Protein 7KYX (pdb70)

Organism: Homo sapiens (NCBI:txid9606)

Nearest PDB structures (foldseek):
  7kyx-assembly1_A  TM=1.003E+00  e=1.805E-87  Homo sapiens
  7sty-assembly1_A  TM=9.737E-01  e=2.359E-68  Homo sapiens
  2b4e-assembly1_A  TM=9.845E-01  e=8.785E-65  Mus musculus
  4ozu-assembly1_A  TM=9.206E-01  e=5.620E-40  Toxoplasma gondii
  3mxx-assembly1_A  TM=7.840E-01  e=2.734E-15  Homo sapiens

Secondary structure (DSSP, 8-state):
---TTTT-EEEEPPGGGSEES--B---S--S-SEEE-SSEEEEEE----EEEEEETT--EEPPTT---B---SS-EEEEEE-TT-TTEEEEEETTS-EEEEE--SSPPSS-B---SEEE---SS-EEEEEE-SSBTTEEEEEETTS-EEEEETTTTEEEEEE-SSSSS-EEEEEE-TTSS-EEEEETTS-EEEEETTTTEEEEE-SS-STT-EEEEEEE-TTS-EEEEEE-TT--EEEEEE-TTSTTS-SEEEE----SSPPEEEEETTTTEEEEE-TT-S-EEEEEE-SSTTSEEEEEEE--SS--SEEEE--GGGS-GGGTEEEEEEEE-SSEEEEEEEE-----SS--TTTS--EE-SS-SB-HHHHHTT------EE-GGG-----S-SS---

B-factor: mean 22.88, std 10.03, range [10.47, 73.62]

InterPro domains:
  IPR001680 WD40 repeat [PF00400] (78-109)
  IPR001680 WD40 repeat [PF00400] (122-160)
  IPR001680 WD40 repeat [PF00400] (174-203)
  IPR001680 WD40 repeat [PS50082] (77-119)
  IPR001680 WD40 repeat [PS50082] (127-169)
  IPR001680 WD40 repeat [PS50082] (171-212)
  IPR001680 WD40 repeat [SM00320] (67-110)
  IPR001680 WD40 repeat [SM00320] (120-160)
  IPR001680 WD40 repeat [SM00320] (163-203)
  IPR015048 Domain of unknown function DUF1899 [PF08953] (4-69)
  IPR015048 Domain of unknown function DUF1899 [SM01166] (4-68)
  IPR015505 Coronin [PTHR10856] (1-466)
  IPR015943 WD40/YVTN repeat-like-containing domain superfamily [G3DSA:2.130.10.10] (1-351)
  IPR019775 WD40 repeat, conserved site [PS00678] (147-161)
  IPR036322 WD40-repeat-containing domain superfamily [SSF50978] (54-299)

Radius of gyration: 19.92 Å; Cα contacts (8 Å, |Δi|>4): 1086; chains: 1; bounding box: 51×50×53 Å

Structure (mmCIF, N/CA/C/O backbone):
data_7KYX
#
_entry.id   7KYX
#
_cell.length_a   50.548
_cell.length_b   80.764
_cell.length_c   96.379
_cell.angle_alpha   90.000
_cell.angle_beta   90.000
_cell.angle_gamma   90.000
#
_symmetry.space_group_name_H-M   'P 21 21 21'
#
loop_
_entity.id
_entity.type
_entity.pdbx_description
1 polymer Coronin-6
2 non-polymer 'UNKNOWN ATOM OR ION'
3 water water
#
loop_
_atom_site.group_PDB
_atom_site.id
_atom_site.type_symbol
_atom_site.label_atom_id
_atom_site.label_alt_id
_atom_site.label_comp_id
_atom_site.label_asym_id
_atom_site.label_entity_id
_atom_site.label_seq_id
_atom_site.pdbx_PDB_ins_code
_atom_site.Cartn_x
_atom_site.Cartn_y
_atom_site.Cartn_z
_atom_site.occupancy
_atom_site.B_iso_or_equiv
_atom_site.auth_seq_id
_atom_site.auth_comp_id
_atom_site.auth_asym_id
_atom_site.auth_atom_id
_atom_site.pdbx_PDB_model_num
ATOM 1 N N . ARG A 1 7 ? 57.977 75.263 44.163 1.00 48.15 7 ARG A N 1
ATOM 2 C CA . ARG A 1 7 ? 57.804 74.089 43.255 1.00 45.71 7 ARG A CA 1
ATOM 3 C C . ARG A 1 7 ? 58.518 74.367 41.926 1.00 45.79 7 ARG A C 1
ATOM 4 O O . ARG A 1 7 ? 58.140 75.350 41.256 1.00 47.25 7 ARG A O 1
ATOM 12 N N . GLN A 1 8 ? 59.496 73.533 41.560 1.00 43.26 8 GLN A N 1
ATOM 13 C CA . GLN A 1 8 ? 60.233 73.640 40.273 1.00 43.74 8 GLN A CA 1
ATOM 14 C C . GLN A 1 8 ? 59.320 73.135 39.147 1.00 41.71 8 GLN A C 1
ATOM 15 O O . GLN A 1 8 ? 58.906 71.957 39.201 1.00 44.65 8 GLN A O 1
ATOM 17 N N . SER A 1 9 ? 58.995 74.003 38.187 1.00 36.63 9 SER A N 1
ATOM 18 C CA . SER A 1 9 ? 58.194 73.672 36.981 1.00 29.98 9 SER A CA 1
ATOM 19 C C . SER A 1 9 ? 58.898 74.237 35.755 1.00 29.09 9 SER A C 1
ATOM 20 O O . SER A 1 9 ? 59.266 75.429 35.790 1.00 29.97 9 SER A O 1
ATOM 23 N N . LYS A 1 10 ? 59.010 73.466 34.677 1.00 25.50 10 LYS A N 1
ATOM 24 C CA . LYS A 1 10 ? 59.570 74.044 33.437 1.00 26.27 10 LYS A CA 1
ATOM 25 C C . LYS A 1 10 ? 58.539 74.979 32.794 1.00 21.79 10 LYS A C 1
ATOM 26 O O . LYS A 1 10 ? 58.901 75.643 31.830 1.00 20.79 10 LYS A O 1
ATOM 32 N N . PHE A 1 11 ? 57.306 75.037 33.316 1.00 19.95 11 PHE A N 1
ATOM 33 C CA . PHE A 1 11 ? 56.220 75.876 32.744 1.00 18.55 11 PHE A CA 1
ATOM 34 C C . PHE A 1 11 ? 55.927 77.091 33.627 1.00 17.50 11 PHE A C 1
ATOM 35 O O . PHE A 1 11 ? 54.947 77.804 33.371 1.00 17.27 11 PHE A O 1
ATOM 43 N N . ARG A 1 12 ? 56.820 77.387 34.575 1.00 17.79 12 ARG A N 1
ATOM 44 C CA . ARG A 1 12 ? 56.661 78.492 35.544 1.00 19.87 12 ARG A CA 1
ATOM 45 C C . ARG A 1 12 ? 56.391 79.800 34.794 1.00 19.79 12 ARG A C 1
ATOM 46 O O . ARG A 1 12 ? 55.562 80.588 35.254 1.00 20.48 12 ARG A O 1
ATOM 50 N N . HIS A 1 13 ? 57.046 80.012 33.649 1.00 18.08 13 HIS A N 1
ATOM 51 C CA . HIS A 1 13 ? 57.087 81.329 32.973 1.00 18.30 13 HIS A CA 1
ATOM 52 C C . HIS A 1 13 ? 56.259 81.322 31.685 1.00 16.96 13 HIS A C 1
ATOM 53 O O . HIS A 1 13 ? 56.414 82.277 30.904 1.00 17.12 13 HIS A O 1
ATOM 60 N N . VAL A 1 14 ? 55.377 80.334 31.502 1.00 16.04 14 VAL A N 1
ATOM 61 C CA . VAL A 1 14 ? 54.488 80.271 30.313 1.00 15.77 14 VAL A CA 1
ATOM 62 C C . VAL A 1 14 ? 53.594 81.509 30.371 1.00 15.68 14 VAL A C 1
ATOM 63 O O . VAL A 1 14 ? 53.016 81.781 31.455 1.00 17.75 14 VAL A O 1
ATOM 67 N N . PHE A 1 15 ? 53.510 82.243 29.272 1.00 14.55 15 PHE A N 1
ATOM 68 C CA . PHE A 1 15 ? 52.730 83.495 29.183 1.00 14.02 15 PHE A CA 1
ATOM 69 C C . PHE A 1 15 ? 51.996 83.550 27.849 1.00 13.36 15 PHE A C 1
ATOM 70 O O . PHE A 1 15 ? 52.493 83.048 26.832 1.00 12.87 15 PHE A O 1
ATOM 78 N N . GLY A 1 16 ? 50.836 84.210 27.887 1.00 13.09 16 GLY A N 1
ATOM 79 C CA . GLY A 1 16 ? 50.016 84.492 26.707 1.00 14.29 16 GLY A CA 1
ATOM 80 C C . GLY A 1 16 ? 50.277 85.874 26.175 1.00 14.54 16 GLY A C 1
ATOM 81 O O . GLY A 1 16 ? 50.560 86.816 26.978 1.00 17.41 16 GLY A O 1
ATOM 82 N N . GLN A 1 17 ? 50.108 86.026 24.870 1.00 15.05 17 GLN A N 1
ATOM 83 C CA . GLN A 1 17 ? 50.218 87.324 24.171 1.00 16.44 17 GLN A CA 1
ATOM 84 C C . GLN A 1 17 ? 49.232 87.337 23.010 1.00 16.69 17 GLN A C 1
ATOM 85 O O . GLN A 1 17 ? 49.274 86.420 22.157 1.00 15.51 17 GLN A O 1
ATOM 91 N N . ALA A 1 18 ? 48.391 88.369 22.952 1.00 18.09 18 ALA A N 1
ATOM 92 C CA . ALA A 1 18 ? 47.476 88.568 21.810 1.00 19.51 18 ALA A CA 1
ATOM 93 C C . ALA A 1 18 ? 48.305 88.789 20.543 1.00 21.71 18 ALA A C 1
ATOM 94 O O . ALA A 1 18 ? 49.378 89.417 20.629 1.00 21.21 18 ALA A O 1
ATOM 96 N N . ALA A 1 19 ? 47.873 88.260 19.401 1.00 20.87 19 ALA A N 1
ATOM 97 C CA . ALA A 1 19 ? 48.544 88.527 18.112 1.00 23.72 19 ALA A CA 1
ATOM 98 C C . ALA A 1 19 ? 48.359 90.013 17.777 1.00 24.13 19 ALA A C 1
ATOM 99 O O . ALA A 1 19 ? 47.465 90.642 18.349 1.00 25.87 19 ALA A O 1
ATOM 101 N N . LYS A 1 20 ? 49.180 90.525 16.863 1.00 30.02 20 LYS A N 1
ATOM 102 C CA . LYS A 1 20 ? 49.066 91.891 16.292 1.00 30.92 20 LYS A CA 1
ATOM 103 C C . LYS A 1 20 ? 47.677 92.056 15.666 1.00 32.45 20 LYS A C 1
ATOM 104 O O . LYS A 1 20 ? 47.139 91.064 15.138 1.00 31.41 20 LYS A O 1
ATOM 107 N N . ALA A 1 21 ? 47.133 93.274 15.693 1.00 33.07 21 ALA A N 1
ATOM 108 C CA . ALA A 1 21 ? 45.786 93.607 15.177 1.00 33.77 21 ALA A CA 1
ATOM 109 C C . ALA A 1 21 ? 45.632 93.079 13.747 1.00 32.53 21 ALA A C 1
ATOM 110 O O . ALA A 1 21 ? 44.541 92.578 13.432 1.00 36.06 21 ALA A O 1
ATOM 112 N N . ASP A 1 22 ? 46.698 93.087 12.944 1.00 30.86 22 ASP A N 1
ATOM 113 C CA . ASP A 1 22 ? 46.623 92.702 11.506 1.00 32.54 22 ASP A CA 1
ATOM 114 C C . ASP A 1 22 ? 46.757 91.181 11.343 1.00 30.94 22 ASP A C 1
ATOM 115 O O . ASP A 1 22 ? 46.722 90.719 10.204 1.00 28.81 22 ASP A O 1
ATOM 120 N N . GLN A 1 23 ? 46.851 90.417 12.440 1.00 28.08 23 GLN A N 1
ATOM 121 C CA . GLN A 1 23 ? 46.886 88.930 12.408 1.00 28.24 23 GLN A CA 1
ATOM 122 C C . GLN A 1 23 ? 45.515 88.374 12.801 1.00 25.22 23 GLN A C 1
ATOM 123 O O . GLN A 1 23 ? 45.390 87.142 12.896 1.00 26.02 23 GLN A O 1
ATOM 129 N N . ALA A 1 24 ? 44.534 89.251 13.017 1.00 21.13 24 ALA A N 1
ATOM 130 C CA . ALA A 1 24 ? 43.156 88.897 13.412 1.00 21.26 24 ALA A CA 1
ATOM 131 C C . ALA A 1 24 ? 42.327 88.656 12.145 1.00 19.88 24 ALA A C 1
ATOM 132 O O . ALA A 1 24 ? 42.789 89.029 11.035 1.00 20.62 24 ALA A O 1
ATOM 134 N N . TYR A 1 25 ? 41.180 88.008 12.316 1.00 17.31 25 TYR A N 1
ATOM 135 C CA . TYR A 1 25 ? 40.152 87.776 11.266 1.00 17.67 25 TYR A CA 1
ATOM 136 C C . TYR A 1 25 ? 38.919 88.599 11.649 1.00 18.75 25 TYR A C 1
ATOM 137 O O . TYR A 1 25 ? 38.256 88.290 12.641 1.00 19.02 25 TYR A O 1
ATOM 146 N N . GLU A 1 26 ? 38.612 89.636 10.860 1.00 21.68 26 GLU A N 1
ATOM 147 C CA . GLU A 1 26 ? 37.650 90.709 11.233 1.00 25.42 26 GLU A CA 1
ATOM 148 C C . GLU A 1 26 ? 36.366 90.587 10.411 1.00 23.83 26 GLU A C 1
ATOM 149 O O . GLU A 1 26 ? 36.430 90.050 9.306 1.00 23.58 26 GLU A O 1
ATOM 155 N N . ASP A 1 27 ? 35.249 91.061 10.971 1.00 26.74 27 ASP A N 1
ATOM 156 C CA . ASP A 1 27 ? 33.933 91.195 10.287 1.00 29.78 27 ASP A CA 1
ATOM 157 C C . ASP A 1 27 ? 33.327 89.804 10.060 1.00 30.96 27 ASP A C 1
ATOM 158 O O . ASP A 1 27 ? 32.849 89.545 8.934 1.00 31.00 27 ASP A O 1
ATOM 163 N N . ILE A 1 28 ? 33.360 88.944 11.088 1.00 29.45 28 ILE A N 1
ATOM 164 C CA . ILE A 1 28 ? 32.769 87.569 11.103 1.00 29.08 28 ILE A CA 1
ATOM 165 C C . ILE A 1 28 ? 31.673 87.525 12.173 1.00 29.55 28 ILE A C 1
ATOM 166 O O . ILE A 1 28 ? 32.032 87.666 13.357 1.00 33.87 28 ILE A O 1
ATOM 170 N N . ARG A 1 29 ? 30.409 87.319 11.783 1.00 26.94 29 ARG A N 1
ATOM 171 C CA . ARG A 1 29 ? 29.259 87.271 12.725 1.00 24.56 29 ARG A CA 1
ATOM 172 C C . ARG A 1 29 ? 29.245 85.882 13.405 1.00 23.31 29 ARG A C 1
ATOM 173 O O . ARG A 1 29 ? 28.580 84.970 12.925 1.00 20.74 29 ARG A O 1
ATOM 175 N N A VAL A 1 30 ? 29.927 85.775 14.540 0.50 20.84 30 VAL A N 1
ATOM 176 N N B VAL A 1 30 ? 29.976 85.739 14.515 0.50 21.76 30 VAL A N 1
ATOM 177 C CA A VAL A 1 30 ? 29.971 84.548 15.385 0.50 19.04 30 VAL A CA 1
ATOM 178 C CA B VAL A 1 30 ? 29.989 84.476 15.314 0.50 20.42 30 VAL A CA 1
ATOM 179 C C A VAL A 1 30 ? 28.554 84.168 15.828 0.50 17.81 30 VAL A C 1
ATOM 180 C C B VAL A 1 30 ? 28.559 84.165 15.755 0.50 18.62 30 VAL A C 1
ATOM 181 O O A VAL A 1 30 ? 27.816 85.050 16.310 0.50 17.21 30 VAL A O 1
ATOM 182 O O B VAL A 1 30 ? 27.833 85.089 16.161 0.50 18.46 30 VAL A O 1
ATOM 189 N N . SER A 1 31 ? 28.180 82.892 15.706 1.00 16.39 31 SER A N 1
ATOM 190 C CA . SER A 1 31 ? 26.863 82.406 16.186 1.00 16.20 31 SER A CA 1
ATOM 191 C C . SER A 1 31 ? 26.654 82.786 17.650 1.00 17.58 31 SER A C 1
ATOM 192 O O . SER A 1 31 ? 27.581 82.632 18.461 1.00 16.73 31 SER A O 1
ATOM 195 N N . LYS A 1 32 ? 25.460 83.282 17.977 1.00 20.05 32 LYS A N 1
ATOM 196 C CA . LYS A 1 32 ? 25.045 83.593 19.376 1.00 21.97 32 LYS A CA 1
ATOM 197 C C . LYS A 1 32 ? 24.029 82.554 19.876 1.00 22.40 32 LYS A C 1
ATOM 198 O O . LYS A 1 32 ? 23.447 82.735 20.958 1.00 22.51 32 LYS A O 1
ATOM 204 N N . VAL A 1 33 ? 23.854 81.458 19.149 1.00 20.50 33 VAL A N 1
ATOM 205 C CA . VAL A 1 33 ? 23.012 80.318 19.591 1.00 22.27 33 VAL A CA 1
ATOM 206 C C . VAL A 1 33 ? 23.505 79.861 20.968 1.00 23.12 33 VAL A C 1
ATOM 207 O O . VAL A 1 33 ? 24.730 79.824 21.204 1.00 22.46 33 VAL A O 1
ATOM 211 N N A THR A 1 34 ? 22.595 79.564 21.898 0.50 24.28 34 THR A N 1
ATOM 212 N N B THR A 1 34 ? 22.578 79.498 21.855 0.50 25.45 34 THR A N 1
ATOM 213 C CA A THR A 1 34 ? 22.990 79.083 23.246 0.50 24.71 34 THR A CA 1
ATOM 214 C CA B THR A 1 34 ? 22.885 79.029 23.229 0.50 26.79 34 THR A CA 1
ATOM 215 C C A THR A 1 34 ? 23.323 77.591 23.146 0.50 25.02 34 THR A C 1
ATOM 216 C C B THR A 1 34 ? 23.313 77.556 23.189 0.50 26.09 34 THR A C 1
ATOM 217 O O A THR A 1 34 ? 22.405 76.758 23.096 0.50 25.84 34 THR A O 1
ATOM 218 O O B THR A 1 34 ? 22.442 76.678 23.286 0.50 26.11 34 THR A O 1
ATOM 225 N N . TRP A 1 35 ? 24.617 77.294 23.086 1.00 24.10 35 TRP A N 1
ATOM 226 C CA . TRP A 1 35 ? 25.168 75.924 23.100 1.00 22.95 35 TRP A CA 1
ATOM 227 C C . TRP A 1 35 ? 26.575 76.058 23.677 1.00 23.85 35 TRP A C 1
ATOM 228 O O . TRP A 1 35 ? 27.203 77.121 23.427 1.00 26.44 35 TRP A O 1
ATOM 239 N N . ASP A 1 36 ? 27.039 75.060 24.420 1.00 24.22 36 ASP A N 1
ATOM 240 C CA . ASP A 1 36 ? 28.285 75.159 25.227 1.00 27.51 36 ASP A CA 1
ATOM 241 C C . ASP A 1 36 ? 29.502 74.648 24.432 1.00 24.66 36 ASP A C 1
ATOM 242 O O . ASP A 1 36 ? 30.611 74.605 24.998 1.00 25.28 36 ASP A O 1
ATOM 247 N N . SER A 1 37 ? 29.356 74.244 23.173 1.00 20.99 37 SER A N 1
ATOM 248 C CA . SER A 1 37 ? 30.538 73.864 22.365 1.00 18.67 37 SER A CA 1
ATOM 249 C C . SER A 1 37 ? 31.326 75.137 22.032 1.00 16.21 37 SER A C 1
ATOM 250 O O . SER A 1 37 ? 30.794 76.248 22.179 1.00 16.95 37 SER A O 1
ATOM 253 N N . SER A 1 38 ? 32.564 74.958 21.605 1.00 15.60 38 SER A N 1
ATOM 254 C CA . SER A 1 38 ? 33.553 76.049 21.430 1.00 15.29 38 SER A CA 1
ATOM 255 C C . SER A 1 38 ? 33.205 76.951 20.237 1.00 14.63 38 SER A C 1
ATOM 256 O O . SER A 1 38 ? 33.710 78.095 20.222 1.00 14.35 38 SER A O 1
ATOM 259 N N . PHE A 1 39 ? 32.463 76.438 19.241 1.00 14.71 39 PHE A N 1
ATOM 260 C CA . PHE A 1 39 ? 32.009 77.153 18.016 1.00 14.48 39 PHE A CA 1
ATOM 261 C C . PHE A 1 39 ? 33.178 77.457 17.071 1.00 13.60 39 PHE A C 1
ATOM 262 O O . PHE A 1 39 ? 33.043 78.240 16.107 1.00 13.32 39 PHE A O 1
ATOM 270 N N . CYS A 1 40 ? 34.325 76.832 17.307 1.00 14.23 40 CYS A N 1
ATOM 271 C CA . CYS A 1 40 ? 35.540 77.140 16.533 1.00 13.54 40 CYS A CA 1
ATOM 272 C C . CYS A 1 40 ? 36.384 75.873 16.444 1.00 14.88 40 CYS A C 1
ATOM 273 O O . CYS A 1 40 ? 36.688 75.312 17.516 1.00 17.07 40 CYS A O 1
ATOM 276 N N . ALA A 1 41 ? 36.768 75.486 15.235 1.00 11.66 41 ALA A N 1
ATOM 277 C CA . ALA A 1 41 ? 37.629 74.311 14.975 1.00 11.45 41 ALA A CA 1
ATOM 278 C C . ALA A 1 41 ? 38.786 74.784 14.097 1.00 11.86 41 ALA A C 1
ATOM 279 O O . ALA A 1 41 ? 38.552 75.342 13.023 1.00 11.98 41 ALA A O 1
ATOM 281 N N A VAL A 1 42 ? 40.024 74.625 14.552 0.50 11.45 42 VAL A N 1
ATOM 282 N N B VAL A 1 42 ? 40.001 74.495 14.543 0.50 11.31 42 VAL A N 1
ATOM 283 C CA A VAL A 1 42 ? 41.204 75.097 13.771 0.50 11.58 42 VAL A CA 1
ATOM 284 C CA B VAL A 1 42 ? 41.252 75.002 13.926 0.50 11.35 42 VAL A CA 1
ATOM 285 C C A VAL A 1 42 ? 42.156 73.917 13.559 0.50 11.54 42 VAL A C 1
ATOM 286 C C B VAL A 1 42 ? 42.114 73.803 13.536 0.50 11.35 42 VAL A C 1
ATOM 287 O O A VAL A 1 42 ? 42.271 73.066 14.446 0.50 11.36 42 VAL A O 1
ATOM 288 O O B VAL A 1 42 ? 42.125 72.805 14.291 0.50 11.00 42 VAL A O 1
ATOM 295 N N . ASN A 1 43 ? 42.800 73.886 12.387 1.00 12.22 43 ASN A N 1
ATOM 296 C CA . ASN A 1 43 ? 43.821 72.870 12.028 1.00 12.19 43 ASN A CA 1
ATOM 297 C C . ASN A 1 43 ? 44.989 73.627 11.406 1.00 12.81 43 ASN A C 1
ATOM 298 O O . ASN A 1 43 ? 44.968 74.847 11.327 1.00 13.13 43 ASN A O 1
ATOM 303 N N . PRO A 1 44 ? 46.077 72.940 11.018 1.00 13.76 44 PRO A N 1
ATOM 304 C CA . PRO A 1 44 ? 47.238 73.639 10.469 1.00 14.96 44 PRO A CA 1
ATOM 305 C C . PRO A 1 44 ? 47.009 74.445 9.185 1.00 16.03 44 PRO A C 1
ATOM 306 O O . PRO A 1 44 ? 47.904 75.244 8.837 1.00 16.84 44 PRO A O 1
ATOM 310 N N . LYS A 1 45 ? 45.884 74.244 8.499 1.00 15.42 45 LYS A N 1
ATOM 311 C CA . LYS A 1 45 ? 45.569 74.960 7.233 1.00 16.49 45 LYS A CA 1
ATOM 312 C C . LYS A 1 45 ? 44.436 75.973 7.378 1.00 15.95 45 LYS A C 1
ATOM 313 O O . LYS A 1 45 ? 44.410 76.953 6.582 1.00 16.33 45 LYS A O 1
ATOM 319 N N . PHE A 1 46 ? 43.475 75.736 8.276 1.00 15.02 46 PHE A N 1
ATOM 320 C CA . PHE A 1 46 ? 42.171 76.431 8.226 1.00 13.96 46 PHE A CA 1
ATOM 321 C C . PHE A 1 46 ? 41.671 76.818 9.616 1.00 13.78 46 PHE A C 1
ATOM 322 O O . PHE A 1 46 ? 41.903 76.080 10.582 1.00 13.57 46 PHE A O 1
ATOM 330 N N . LEU A 1 47 ? 40.870 77.880 9.623 1.00 13.75 47 LEU A N 1
ATOM 331 C CA . LEU A 1 47 ? 40.076 78.351 10.785 1.00 12.67 47 LEU A CA 1
ATOM 332 C C . LEU A 1 47 ? 38.603 78.181 10.426 1.00 13.36 47 LEU A C 1
ATOM 333 O O . LEU A 1 47 ? 38.160 78.796 9.427 1.00 13.47 47 LEU A O 1
ATOM 338 N N . ALA A 1 48 ? 37.854 77.393 11.194 1.00 12.08 48 ALA A N 1
ATOM 339 C CA . ALA A 1 48 ? 36.402 77.202 10.986 1.00 12.13 48 ALA A CA 1
ATOM 340 C C . ALA A 1 48 ? 35.660 77.787 12.173 1.00 12.33 48 ALA A C 1
ATOM 341 O O . ALA A 1 48 ? 36.058 77.500 13.315 1.00 11.97 48 ALA A O 1
ATOM 343 N N . ILE A 1 49 ? 34.620 78.574 11.893 1.00 12.04 49 ILE A N 1
ATOM 344 C CA . ILE A 1 49 ? 33.834 79.279 12.934 1.00 12.67 49 ILE A CA 1
ATOM 345 C C . ILE A 1 49 ? 32.359 79.096 12.614 1.00 13.18 49 ILE A C 1
ATOM 346 O O . ILE A 1 49 ? 31.987 79.311 11.460 1.00 12.69 49 ILE A O 1
ATOM 351 N N . ILE A 1 50 ? 31.580 78.729 13.616 1.00 12.88 50 ILE A N 1
ATOM 352 C CA . ILE A 1 50 ? 30.097 78.687 13.463 1.00 13.25 50 ILE A CA 1
ATOM 353 C C . ILE A 1 50 ? 29.571 80.128 13.476 1.00 14.09 50 ILE A C 1
ATOM 354 O O . ILE A 1 50 ? 29.866 80.896 14.422 1.00 12.67 50 ILE A O 1
ATOM 359 N N . VAL A 1 51 ? 28.792 80.502 12.455 1.00 16.44 51 VAL A N 1
ATOM 360 C CA . VAL A 1 51 ? 28.373 81.920 12.253 1.00 16.94 51 VAL A CA 1
ATOM 361 C C . VAL A 1 51 ? 26.854 82.068 12.370 1.00 18.45 51 VAL A C 1
ATOM 362 O O . VAL A 1 51 ? 26.132 81.042 12.284 1.00 19.58 51 VAL A O 1
ATOM 366 N N . GLU A 1 52 ? 26.422 83.308 12.588 1.00 23.18 52 GLU A N 1
ATOM 367 C CA . GLU A 1 52 ? 24.987 83.695 12.627 1.00 29.35 52 GLU A CA 1
ATOM 368 C C . GLU A 1 52 ? 24.428 83.412 11.236 1.00 33.29 52 GLU A C 1
ATOM 369 O O . GLU A 1 52 ? 25.063 83.882 10.269 1.00 33.93 52 GLU A O 1
ATOM 372 N N . ALA A 1 53 ? 23.344 82.628 11.154 1.00 38.51 53 ALA A N 1
ATOM 373 C CA . ALA A 1 53 ? 22.710 82.165 9.897 1.00 41.83 53 ALA A CA 1
ATOM 374 C C . ALA A 1 53 ? 21.321 82.800 9.760 1.00 41.98 53 ALA A C 1
ATOM 375 O O . ALA A 1 53 ? 20.341 82.041 9.858 1.00 49.91 53 ALA A O 1
ATOM 377 N N . GLY A 1 56 ? 18.758 78.998 9.208 1.00 36.51 56 GLY A N 1
ATOM 378 C CA . GLY A 1 56 ? 19.355 77.682 8.910 1.00 34.13 56 GLY A CA 1
ATOM 379 C C . GLY A 1 56 ? 20.544 77.407 9.811 1.00 32.04 56 GLY A C 1
ATOM 380 O O . GLY A 1 56 ? 20.454 77.690 11.035 1.00 32.52 56 GLY A O 1
ATOM 381 N N . GLY A 1 57 ? 21.619 76.867 9.237 1.00 30.49 57 GLY A N 1
ATOM 382 C CA . GLY A 1 57 ? 22.901 76.685 9.943 1.00 26.85 57 GLY A CA 1
ATOM 383 C C . GLY A 1 57 ? 24.059 76.894 8.999 1.00 24.70 57 GLY A C 1
ATOM 384 O O . GLY A 1 57 ? 23.978 76.433 7.860 1.00 28.32 57 GLY A O 1
ATOM 385 N N . ALA A 1 58 ? 25.083 77.622 9.429 1.00 21.36 58 ALA A N 1
ATOM 386 C CA . ALA A 1 58 ? 26.240 77.966 8.579 1.00 19.38 58 ALA A CA 1
ATOM 387 C C . ALA A 1 58 ? 27.502 78.004 9.432 1.00 17.06 58 ALA A C 1
ATOM 388 O O . ALA A 1 58 ? 27.413 78.285 10.648 1.00 18.30 58 ALA A O 1
ATOM 390 N N . PHE A 1 59 ? 28.625 77.709 8.812 1.00 15.40 59 PHE A N 1
ATOM 391 C CA . PHE A 1 59 ? 29.957 78.029 9.377 1.00 14.59 59 PHE A CA 1
ATOM 392 C C . PHE A 1 59 ? 30.842 78.556 8.253 1.00 14.80 59 PHE A C 1
ATOM 393 O O . PHE A 1 59 ? 30.598 78.292 7.062 1.00 15.15 59 PHE A O 1
ATOM 401 N N . ILE A 1 60 ? 31.883 79.283 8.639 1.00 14.57 60 ILE A N 1
ATOM 402 C CA . ILE A 1 60 ? 32.857 79.831 7.670 1.00 15.05 60 ILE A CA 1
ATOM 403 C C . ILE A 1 60 ? 34.143 79.028 7.797 1.00 15.48 60 ILE A C 1
ATOM 404 O O . ILE A 1 60 ? 34.449 78.573 8.931 1.00 15.15 60 ILE A O 1
ATOM 409 N N . VAL A 1 61 ? 34.829 78.811 6.686 1.00 15.87 61 VAL A N 1
ATOM 410 C CA . VAL A 1 61 ? 36.190 78.210 6.703 1.00 15.93 61 VAL A CA 1
ATOM 411 C C . VAL A 1 61 ? 37.143 79.189 6.024 1.00 17.77 61 VAL A C 1
ATOM 412 O O . VAL A 1 61 ? 36.950 79.522 4.838 1.00 18.69 61 VAL A O 1
ATOM 416 N N . LEU A 1 62 ? 38.147 79.636 6.759 1.00 17.18 62 LEU A N 1
ATOM 417 C CA . LEU A 1 62 ? 39.153 80.600 6.258 1.00 18.52 62 LEU A CA 1
ATOM 418 C C . LEU A 1 62 ? 40.515 79.928 6.206 1.00 18.38 62 LEU A C 1
ATOM 419 O O . LEU A 1 62 ? 40.983 79.413 7.213 1.00 15.96 62 LEU A O 1
ATOM 424 N N . PRO A 1 63 ? 41.241 79.980 5.062 1.00 18.01 63 PRO A N 1
ATOM 425 C CA . PRO A 1 63 ? 42.656 79.642 5.058 1.00 18.97 63 PRO A CA 1
ATOM 426 C C . PRO A 1 63 ? 43.338 80.507 6.122 1.00 18.22 63 PRO A C 1
ATOM 427 O O . PRO A 1 63 ? 43.040 81.681 6.183 1.00 18.61 63 PRO A O 1
ATOM 431 N N . LEU A 1 64 ? 44.248 79.952 6.914 1.00 16.45 64 LEU A N 1
ATOM 432 C CA . LEU A 1 64 ? 44.913 80.716 8.007 1.00 17.86 64 LEU A CA 1
ATOM 433 C C . LEU A 1 64 ? 45.627 81.966 7.473 1.00 18.66 64 LEU A C 1
ATOM 434 O O . LEU A 1 64 ? 45.665 82.962 8.196 1.00 17.62 64 LEU A O 1
ATOM 439 N N . ALA A 1 65 ? 46.187 81.932 6.259 1.00 19.57 65 ALA A N 1
ATOM 440 C CA . ALA A 1 65 ? 46.900 83.100 5.691 1.00 20.76 65 ALA A CA 1
ATOM 441 C C . ALA A 1 65 ? 45.956 84.277 5.391 1.00 21.45 65 ALA A C 1
ATOM 442 O O . ALA A 1 65 ? 46.490 85.401 5.216 1.00 22.66 65 ALA A O 1
ATOM 444 N N . LYS A 1 66 ? 44.633 84.084 5.346 1.00 20.32 66 LYS A N 1
ATOM 445 C CA . LYS A 1 66 ? 43.676 85.126 4.873 1.00 21.06 66 LYS A CA 1
ATOM 446 C C . LYS A 1 66 ? 43.215 85.958 6.070 1.00 19.73 66 LYS A C 1
ATOM 447 O O . LYS A 1 66 ? 42.022 85.935 6.411 1.00 18.68 66 LYS A O 1
ATOM 453 N N . THR A 1 67 ? 44.154 86.661 6.686 1.00 20.31 67 THR A N 1
ATOM 454 C CA . THR A 1 67 ? 43.926 87.560 7.838 1.00 21.66 67 THR A CA 1
ATOM 455 C C . THR A 1 67 ? 43.305 88.874 7.355 1.00 21.74 67 THR A C 1
ATOM 456 O O . THR A 1 67 ? 43.302 89.123 6.121 1.00 22.64 67 THR A O 1
ATOM 460 N N . GLY A 1 68 ? 42.817 89.675 8.292 1.00 22.18 68 GLY A N 1
ATOM 461 C CA . GLY A 1 68 ? 42.160 90.970 8.023 1.00 24.42 68 GLY A CA 1
ATOM 462 C C . GLY A 1 68 ? 40.668 90.840 7.800 1.00 25.97 68 GLY A C 1
ATOM 463 O O . GLY A 1 68 ? 40.046 89.863 8.285 1.00 23.58 68 GLY A O 1
ATOM 464 N N . ARG A 1 69 ? 40.069 91.834 7.138 1.00 26.19 69 ARG A N 1
ATOM 465 C CA . ARG A 1 69 ? 38.600 91.947 6.984 1.00 26.58 69 ARG A CA 1
ATOM 466 C C . ARG A 1 69 ? 38.108 90.862 6.029 1.00 26.46 69 ARG A C 1
ATOM 467 O O . ARG A 1 69 ? 38.587 90.799 4.879 1.00 26.85 69 ARG A O 1
ATOM 471 N N . VAL A 1 70 ? 37.168 90.044 6.487 1.00 26.86 70 VAL A N 1
ATOM 472 C CA . VAL A 1 70 ? 36.462 89.057 5.636 1.00 27.53 70 VAL A CA 1
ATOM 473 C C . VAL A 1 70 ? 35.417 89.819 4.828 1.00 28.35 70 VAL A C 1
ATOM 474 O O . VAL A 1 70 ? 34.602 90.507 5.449 1.00 26.83 70 VAL A O 1
ATOM 478 N N . ASP A 1 71 ? 35.468 89.661 3.509 1.00 31.66 71 ASP A N 1
ATOM 479 C CA . ASP A 1 71 ? 34.477 90.198 2.540 1.00 36.70 71 ASP A CA 1
ATOM 480 C C . ASP A 1 71 ? 33.065 89.853 3.030 1.00 39.57 71 ASP A C 1
ATOM 481 O O . ASP A 1 71 ? 32.860 88.731 3.553 1.00 36.09 71 ASP A O 1
ATOM 486 N N . LYS A 1 72 ? 32.125 90.788 2.871 1.00 41.35 72 LYS A N 1
ATOM 487 C CA . LYS A 1 72 ? 30.685 90.594 3.180 1.00 42.47 72 LYS A CA 1
ATOM 488 C C . LYS A 1 72 ? 30.144 89.391 2.393 1.00 39.43 72 LYS A C 1
ATOM 489 O O . LYS A 1 72 ? 29.280 88.687 2.932 1.00 43.13 72 LYS A O 1
ATOM 491 N N . ASN A 1 73 ? 30.639 89.165 1.173 1.00 40.25 73 ASN A N 1
ATOM 492 C CA . ASN A 1 73 ? 30.175 88.079 0.268 1.00 42.27 73 ASN A CA 1
ATOM 493 C C . ASN A 1 73 ? 31.120 86.869 0.346 1.00 37.98 73 ASN A C 1
ATOM 494 O O . ASN A 1 73 ? 31.228 86.139 -0.661 1.00 35.99 73 ASN A O 1
ATOM 499 N N . TYR A 1 74 ? 31.823 86.653 1.461 1.00 31.75 74 TYR A N 1
ATOM 500 C CA . TYR A 1 74 ? 32.734 85.482 1.570 1.00 29.79 74 TYR A CA 1
ATOM 501 C C . TYR A 1 74 ? 31.874 84.223 1.646 1.00 23.54 74 TYR A C 1
ATOM 502 O O . TYR A 1 74 ? 30.927 84.170 2.417 1.00 25.21 74 TYR A O 1
ATOM 511 N N . PRO A 1 75 ? 32.172 83.162 0.863 1.00 23.46 75 PRO A N 1
ATOM 512 C CA . PRO A 1 75 ? 31.317 81.979 0.849 1.00 22.18 75 PRO A CA 1
ATOM 513 C C . PRO A 1 75 ? 31.310 81.244 2.200 1.00 20.72 75 PRO A C 1
ATOM 514 O O . PRO A 1 75 ? 32.330 81.216 2.873 1.00 20.35 75 PRO A O 1
ATOM 518 N N . LEU A 1 76 ? 30.158 80.690 2.545 1.00 18.30 76 LEU A N 1
ATOM 519 C CA . LEU A 1 76 ? 29.938 79.908 3.788 1.00 18.64 76 LEU A CA 1
ATOM 520 C C . LEU A 1 76 ? 29.644 78.459 3.432 1.00 19.74 76 LEU A C 1
ATOM 521 O O . LEU A 1 76 ? 29.308 78.152 2.249 1.00 19.73 76 LEU A O 1
ATOM 526 N N . VAL A 1 77 ? 29.745 77.594 4.438 1.00 18.68 77 VAL A N 1
ATOM 527 C CA . VAL A 1 77 ? 29.259 76.189 4.342 1.00 18.36 77 VAL A CA 1
ATOM 528 C C . VAL A 1 77 ? 27.847 76.150 4.925 1.00 19.57 77 VAL A C 1
ATOM 529 O O . VAL A 1 77 ? 27.695 76.430 6.121 1.00 18.44 77 VAL A O 1
ATOM 533 N N . THR A 1 78 ? 26.830 75.875 4.094 1.00 19.99 78 THR A N 1
ATOM 534 C CA . THR A 1 78 ? 25.407 76.174 4.402 1.00 22.33 78 THR A CA 1
ATOM 535 C C . THR A 1 78 ? 24.477 74.982 4.145 1.00 24.97 78 THR A C 1
ATOM 536 O O . THR A 1 78 ? 23.262 75.240 3.998 1.00 28.84 78 THR A O 1
ATOM 540 N N . GLY A 1 79 ? 24.970 73.746 4.179 1.00 22.94 79 GLY A N 1
ATOM 541 C CA . GLY A 1 79 ? 24.159 72.555 3.851 1.00 20.81 79 GLY A CA 1
ATOM 542 C C . GLY A 1 79 ? 23.067 72.275 4.868 1.00 20.62 79 GLY A C 1
ATOM 543 O O . GLY A 1 79 ? 22.030 71.714 4.491 1.00 21.96 79 GLY A O 1
ATOM 544 N N . HIS A 1 80 ? 23.270 72.643 6.136 1.00 18.43 80 HIS A N 1
ATOM 545 C CA . HIS A 1 80 ? 22.317 72.333 7.227 1.00 17.33 80 HIS A CA 1
ATOM 546 C C . HIS A 1 80 ? 21.088 73.245 7.148 1.00 18.22 80 HIS A C 1
ATOM 547 O O . HIS A 1 80 ? 21.217 74.406 6.675 1.00 18.98 80 HIS A O 1
ATOM 554 N N . THR A 1 81 ? 19.969 72.786 7.698 1.00 19.78 81 THR A N 1
ATOM 555 C CA . THR A 1 81 ? 18.680 73.532 7.676 1.00 20.41 81 THR A CA 1
ATOM 556 C C . THR A 1 81 ? 18.327 74.059 9.068 1.00 20.75 81 THR A C 1
ATOM 557 O O . THR A 1 81 ? 17.214 74.583 9.251 1.00 21.88 81 THR A O 1
ATOM 561 N N . ALA A 1 82 ? 19.228 73.945 10.041 1.00 17.30 82 ALA A N 1
ATOM 562 C CA . ALA A 1 82 ? 19.038 74.455 11.413 1.00 15.45 82 ALA A CA 1
ATOM 563 C C . ALA A 1 82 ? 20.428 74.682 11.991 1.00 14.69 82 ALA A C 1
ATOM 564 O O . ALA A 1 82 ? 21.399 74.296 11.345 1.00 15.92 82 ALA A O 1
ATOM 566 N N . PRO A 1 83 ? 20.563 75.424 13.109 1.00 14.68 83 PRO A N 1
ATOM 567 C CA . PRO A 1 83 ? 21.883 75.835 13.575 1.00 13.99 83 PRO A CA 1
ATOM 568 C C . PRO A 1 83 ? 22.893 74.699 13.675 1.00 13.31 83 PRO A C 1
ATOM 569 O O . PRO A 1 83 ? 22.573 73.591 14.084 1.00 12.71 83 PRO A O 1
ATOM 573 N N . VAL A 1 84 ? 24.125 75.042 13.333 1.00 12.04 84 VAL A N 1
ATOM 574 C CA . VAL A 1 84 ? 25.301 74.153 13.518 1.00 12.15 84 VAL A CA 1
ATOM 575 C C . VAL A 1 84 ? 25.699 74.239 14.979 1.00 11.43 84 VAL A C 1
ATOM 576 O O . VAL A 1 84 ? 25.776 75.359 15.484 1.00 11.47 84 VAL A O 1
ATOM 580 N N . LEU A 1 85 ? 25.929 73.086 15.605 1.00 11.34 85 LEU A N 1
ATOM 581 C CA . LEU A 1 85 ? 26.206 72.988 17.050 1.00 12.00 85 LEU A CA 1
ATOM 582 C C . LEU A 1 85 ? 27.639 72.537 17.318 1.00 12.42 85 LEU A C 1
ATOM 583 O O . LEU A 1 85 ? 28.122 72.787 18.440 1.00 13.31 85 LEU A O 1
ATOM 588 N N . ASP A 1 86 ? 28.269 71.836 16.376 1.00 11.58 86 ASP A N 1
ATOM 589 C CA . ASP A 1 86 ? 29.657 71.374 16.597 1.00 11.98 86 ASP A CA 1
ATOM 590 C C . ASP A 1 86 ? 30.331 71.174 15.256 1.00 11.80 86 ASP A C 1
ATOM 591 O O . ASP A 1 86 ? 29.661 70.884 14.282 1.00 11.79 86 ASP A O 1
ATOM 596 N N . ILE A 1 87 ? 31.638 71.386 15.250 1.00 11.65 87 ILE A N 1
ATOM 597 C CA . ILE A 1 87 ? 32.490 71.198 14.052 1.00 11.45 87 ILE A CA 1
ATOM 598 C C . ILE A 1 87 ? 33.794 70.557 14.545 1.00 11.10 87 ILE A C 1
ATOM 599 O O . ILE A 1 87 ? 34.261 70.898 15.641 1.00 11.15 87 ILE A O 1
ATOM 604 N N . ASP A 1 88 ? 34.364 69.638 13.768 1.00 11.36 88 ASP A N 1
ATOM 605 C CA . ASP A 1 88 ? 35.629 68.958 14.137 1.00 11.25 88 ASP A CA 1
ATOM 606 C C . ASP A 1 88 ? 36.372 68.594 12.845 1.00 11.01 88 ASP A C 1
ATOM 607 O O . ASP A 1 88 ? 35.768 67.970 11.962 1.00 10.58 88 ASP A O 1
ATOM 612 N N . TRP A 1 89 ? 37.643 68.979 12.757 1.00 11.56 89 TRP A N 1
ATOM 613 C CA . TRP A 1 89 ? 38.542 68.599 11.637 1.00 11.79 89 TRP A CA 1
ATOM 614 C C . TRP A 1 89 ? 38.936 67.121 11.736 1.00 11.88 89 TRP A C 1
ATOM 615 O O . TRP A 1 89 ? 39.243 66.623 12.835 1.00 12.04 89 TRP A O 1
ATOM 626 N N . CYS A 1 90 ? 38.988 66.456 10.587 1.00 12.83 90 CYS A N 1
ATOM 627 C CA . CYS A 1 90 ? 39.511 65.079 10.474 1.00 13.60 90 CYS A CA 1
ATOM 628 C C . CYS A 1 90 ? 40.990 65.053 10.882 1.00 13.21 90 CYS A C 1
ATOM 629 O O . CYS A 1 90 ? 41.803 65.799 10.344 1.00 12.74 90 CYS A O 1
ATOM 632 N N . PRO A 1 91 ? 41.413 64.217 11.851 1.00 12.83 91 PRO A N 1
ATOM 633 C CA . PRO A 1 91 ? 42.817 64.193 12.251 1.00 13.45 91 PRO A CA 1
ATOM 634 C C . PRO A 1 91 ? 43.769 63.679 11.169 1.00 13.67 91 PRO A C 1
ATOM 635 O O . PRO A 1 91 ? 44.975 63.952 11.262 1.00 14.64 91 PRO A O 1
ATOM 639 N N . HIS A 1 92 ? 43.233 62.974 10.183 1.00 14.34 92 HIS A N 1
ATOM 640 C CA . HIS A 1 92 ? 44.050 62.319 9.124 1.00 14.43 92 HIS A CA 1
ATOM 641 C C . HIS A 1 92 ? 43.808 62.974 7.762 1.00 15.76 92 HIS A C 1
ATOM 642 O O . HIS A 1 92 ? 44.186 62.367 6.745 1.00 16.46 92 HIS A O 1
ATOM 649 N N . ASN A 1 93 ? 43.166 64.133 7.712 1.00 15.57 93 ASN A N 1
ATOM 650 C CA . ASN A 1 93 ? 42.933 64.843 6.426 1.00 16.22 93 ASN A CA 1
ATOM 651 C C . ASN A 1 93 ? 42.653 66.304 6.763 1.00 15.53 93 ASN A C 1
ATOM 652 O O . ASN A 1 93 ? 41.559 66.611 7.262 1.00 16.04 93 ASN A O 1
ATOM 657 N N . ASP A 1 94 ? 43.613 67.184 6.482 1.00 15.32 94 ASP A N 1
ATOM 658 C CA . ASP A 1 94 ? 43.507 68.611 6.863 1.00 15.85 94 ASP A CA 1
ATOM 659 C C . ASP A 1 94 ? 42.535 69.365 5.952 1.00 15.09 94 ASP A C 1
ATOM 660 O O . ASP A 1 94 ? 42.337 70.551 6.226 1.00 15.49 94 ASP A O 1
ATOM 665 N N . ASN A 1 95 ? 41.910 68.729 4.950 1.00 15.28 95 ASN A N 1
ATOM 666 C CA . ASN A 1 95 ? 40.866 69.381 4.117 1.00 15.40 95 ASN A CA 1
ATOM 667 C C . ASN A 1 95 ? 39.484 68.771 4.374 1.00 15.87 95 ASN A C 1
ATOM 668 O O . ASN A 1 95 ? 38.565 69.040 3.571 1.00 16.92 95 ASN A O 1
ATOM 673 N N . VAL A 1 96 ? 39.303 68.007 5.458 1.00 13.35 96 VAL A N 1
ATOM 674 C CA . VAL A 1 96 ? 37.988 67.382 5.751 1.00 13.96 96 VAL A CA 1
ATOM 675 C C . VAL A 1 96 ? 37.519 67.832 7.136 1.00 12.71 96 VAL A C 1
ATOM 676 O O . VAL A 1 96 ? 38.275 67.651 8.101 1.00 12.79 96 VAL A O 1
ATOM 680 N N . ILE A 1 97 ? 36.307 68.376 7.190 1.00 12.14 97 ILE A N 1
ATOM 681 C CA . ILE A 1 97 ? 35.659 68.837 8.456 1.00 12.45 97 ILE A CA 1
ATOM 682 C C . ILE A 1 97 ? 34.258 68.221 8.524 1.00 12.20 97 ILE A C 1
ATOM 683 O O . ILE A 1 97 ? 33.568 68.100 7.496 1.00 12.00 97 ILE A O 1
ATOM 688 N N . ALA A 1 98 ? 33.846 67.825 9.722 1.00 11.32 98 ALA A N 1
ATOM 689 C CA . ALA A 1 98 ? 32.482 67.337 9.984 1.00 11.71 98 ALA A CA 1
ATOM 690 C C . ALA A 1 98 ? 31.737 68.404 10.774 1.00 12.21 98 ALA A C 1
ATOM 691 O O . ALA A 1 98 ? 32.326 69.037 11.699 1.00 11.92 98 ALA A O 1
ATOM 693 N N . SER A 1 99 ? 30.478 68.608 10.409 1.00 12.64 99 SER A N 1
ATOM 694 C CA . SER A 1 99 ? 29.547 69.517 11.119 1.00 12.37 99 SER A CA 1
ATOM 695 C C . SER A 1 99 ? 28.354 68.707 11.643 1.00 12.23 99 SER A C 1
ATOM 696 O O . SER A 1 99 ? 27.935 67.721 11.012 1.00 13.47 99 SER A O 1
ATOM 699 N N . ALA A 1 100 ? 27.851 69.096 12.808 1.00 11.76 100 ALA A N 1
ATOM 700 C CA . ALA A 1 100 ? 26.668 68.489 13.462 1.00 12.47 100 ALA A CA 1
ATOM 701 C C . ALA A 1 100 ? 25.660 69.589 13.741 1.00 12.42 100 ALA A C 1
ATOM 702 O O . ALA A 1 100 ? 26.080 70.700 14.122 1.00 12.99 100 ALA A O 1
ATOM 704 N N . SER A 1 101 ? 24.376 69.297 13.542 1.00 12.39 101 SER A N 1
ATOM 705 C CA . SER A 1 101 ? 23.347 70.357 13.504 1.00 12.59 101 SER A CA 1
ATOM 706 C C . SER A 1 101 ? 22.112 69.991 14.334 1.00 13.65 101 SER A C 1
ATOM 707 O O . SER A 1 101 ? 21.822 68.805 14.555 1.00 12.36 101 SER A O 1
ATOM 710 N N . ASP A 1 102 ? 21.407 71.028 14.758 1.00 13.40 102 ASP A N 1
ATOM 711 C CA . ASP A 1 102 ? 20.045 70.939 15.333 1.00 14.35 102 ASP A CA 1
ATOM 712 C C . ASP A 1 102 ? 19.097 70.251 14.346 1.00 14.79 102 ASP A C 1
ATOM 713 O O . ASP A 1 102 ? 18.031 69.775 14.819 1.00 16.63 102 ASP A O 1
ATOM 718 N N . ASP A 1 103 ? 19.457 70.151 13.063 1.00 14.02 103 ASP A N 1
ATOM 719 C CA . ASP A 1 103 ? 18.635 69.484 12.016 1.00 15.26 103 ASP A CA 1
ATOM 720 C C . ASP A 1 103 ? 18.711 67.949 12.148 1.00 16.21 103 ASP A C 1
ATOM 721 O O . ASP A 1 103 ? 18.051 67.265 11.323 1.00 19.10 103 ASP A O 1
ATOM 726 N N . THR A 1 104 ? 19.474 67.419 13.108 1.00 15.68 104 THR A N 1
ATOM 727 C CA . THR A 1 104 ? 19.622 65.976 13.466 1.00 15.90 104 THR A CA 1
ATOM 728 C C . THR A 1 104 ? 20.653 65.274 12.578 1.00 15.83 104 THR A C 1
ATOM 729 O O . THR A 1 104 ? 20.869 64.063 12.808 1.00 17.44 104 THR A O 1
ATOM 733 N N . THR A 1 105 ? 21.292 65.986 11.644 1.00 15.06 105 THR A N 1
ATOM 734 C CA . THR A 1 105 ? 22.250 65.385 10.684 1.00 15.79 105 THR A CA 1
ATOM 735 C C . THR A 1 105 ? 23.694 65.782 11.011 1.00 15.28 105 THR A C 1
ATOM 736 O O . THR A 1 105 ? 23.937 66.775 11.719 1.00 14.85 105 THR A O 1
ATOM 740 N N . ILE A 1 106 ? 24.601 64.971 10.497 1.00 13.92 106 ILE A N 1
ATOM 741 C CA . ILE A 1 106 ? 26.058 65.235 10.451 1.00 14.78 106 ILE A CA 1
ATOM 742 C C . ILE A 1 106 ? 26.429 65.323 8.981 1.00 14.96 106 ILE A C 1
ATOM 743 O O . ILE A 1 106 ? 25.992 64.447 8.215 1.00 16.50 106 ILE A O 1
ATOM 748 N N . MET A 1 107 ? 27.163 66.354 8.592 1.00 14.23 107 MET A N 1
ATOM 749 C CA . MET A 1 107 ? 27.654 66.468 7.203 1.00 14.68 107 MET A CA 1
ATOM 750 C C . MET A 1 107 ? 29.178 66.528 7.234 1.00 14.81 107 MET A C 1
ATOM 751 O O . MET A 1 107 ? 29.773 67.136 8.140 1.00 14.43 107 MET A O 1
ATOM 756 N N . VAL A 1 108 ? 29.802 65.821 6.300 1.00 14.27 108 VAL A N 1
ATOM 757 C CA . VAL A 1 108 ? 31.272 65.748 6.194 1.00 13.88 108 VAL A CA 1
ATOM 758 C C . VAL A 1 108 ? 31.636 66.408 4.875 1.00 15.11 108 VAL A C 1
ATOM 759 O O . VAL A 1 108 ? 31.048 66.016 3.850 1.00 17.09 108 VAL A O 1
ATOM 763 N N . TRP A 1 109 ? 32.535 67.377 4.949 1.00 13.99 109 TRP A N 1
ATOM 764 C CA . TRP A 1 109 ? 32.811 68.370 3.874 1.00 14.28 109 TRP A CA 1
ATOM 765 C C . TRP A 1 109 ? 34.232 68.213 3.353 1.00 15.87 109 TRP A C 1
ATOM 766 O O . TRP A 1 109 ? 35.142 68.057 4.180 1.00 15.13 109 TRP A O 1
ATOM 777 N N . GLN A 1 110 ? 34.404 68.291 2.023 1.00 15.61 110 GLN A N 1
ATOM 778 C CA . GLN A 1 110 ? 35.720 68.433 1.373 1.00 17.87 110 GLN A CA 1
ATOM 779 C C . GLN A 1 110 ? 35.978 69.928 1.187 1.00 18.84 110 GLN A C 1
ATOM 780 O O . GLN A 1 110 ? 35.244 70.559 0.418 1.00 20.40 110 GLN A O 1
ATOM 786 N N . ILE A 1 111 ? 36.949 70.485 1.903 1.00 17.53 111 ILE A N 1
ATOM 787 C CA . ILE A 1 111 ? 37.256 71.940 1.842 1.00 18.18 111 ILE A CA 1
ATOM 788 C C . ILE A 1 111 ? 38.288 72.182 0.750 1.00 19.47 111 ILE A C 1
ATOM 789 O O . ILE A 1 111 ? 39.364 71.595 0.779 1.00 19.52 111 ILE A O 1
ATOM 794 N N . PRO A 1 112 ? 37.991 73.057 -0.242 1.00 25.04 112 PRO A N 1
ATOM 795 C CA . PRO A 1 112 ? 38.982 73.417 -1.259 1.00 26.83 112 PRO A CA 1
ATOM 796 C C . PRO A 1 112 ? 40.104 74.313 -0.718 1.00 27.40 112 PRO A C 1
ATOM 797 O O . PRO A 1 112 ? 39.915 75.001 0.260 1.00 26.58 112 PRO A O 1
ATOM 801 N N . ASP A 1 113 ? 41.276 74.279 -1.351 1.00 31.00 113 ASP A N 1
ATOM 802 C CA . ASP A 1 113 ? 42.411 75.135 -0.919 1.00 33.58 113 ASP A CA 1
ATOM 803 C C . ASP A 1 113 ? 42.096 76.572 -1.363 1.00 39.02 113 ASP A C 1
ATOM 804 O O . ASP A 1 113 ? 42.415 77.517 -0.589 1.00 44.38 113 ASP A O 1
ATOM 809 N N . TYR A 1 114 ? 41.350 76.703 -2.467 1.00 38.68 114 TYR A N 1
ATOM 810 C CA . TYR A 1 114 ? 40.893 77.990 -3.066 1.00 40.49 114 TYR A CA 1
ATOM 811 C C . TYR A 1 114 ? 39.527 78.422 -2.499 1.00 39.45 114 TYR A C 1
ATOM 812 O O . TYR A 1 114 ? 38.853 77.671 -1.753 1.00 32.79 114 TYR A O 1
ATOM 821 N N . THR A 1 115 ? 39.113 79.634 -2.871 1.00 37.33 115 THR A N 1
ATOM 822 C CA . THR A 1 115 ? 37.800 80.236 -2.521 1.00 35.89 115 THR A CA 1
ATOM 823 C C . THR A 1 115 ? 36.775 79.771 -3.545 1.00 33.56 115 THR A C 1
ATOM 824 O O . THR A 1 115 ? 36.953 80.016 -4.737 1.00 34.57 115 THR A O 1
ATOM 828 N N . PRO A 1 116 ? 35.689 79.072 -3.139 1.00 31.82 116 PRO A N 1
ATOM 829 C CA . PRO A 1 116 ? 34.645 78.692 -4.086 1.00 32.81 116 PRO A CA 1
ATOM 830 C C . PRO A 1 116 ? 33.848 79.931 -4.525 1.00 33.00 116 PRO A C 1
ATOM 831 O O . PRO A 1 116 ? 33.954 80.964 -3.891 1.00 28.91 116 PRO A O 1
ATOM 835 N N . MET A 1 117 ? 33.023 79.772 -5.558 1.00 34.90 117 MET A N 1
ATOM 836 C CA . MET A 1 117 ? 32.296 80.880 -6.234 1.00 35.92 117 MET A CA 1
ATOM 837 C C . MET A 1 117 ? 31.050 81.267 -5.438 1.00 35.76 117 MET A C 1
ATOM 838 O O . MET A 1 117 ? 30.565 82.403 -5.613 1.00 35.27 117 MET A O 1
ATOM 843 N N . ARG A 1 118 ? 30.524 80.329 -4.650 1.00 31.00 118 ARG A N 1
ATOM 844 C CA . ARG A 1 118 ? 29.275 80.494 -3.867 1.00 30.62 118 ARG A CA 1
ATOM 845 C C . ARG A 1 118 ? 29.380 79.608 -2.626 1.00 26.22 118 ARG A C 1
ATOM 846 O O 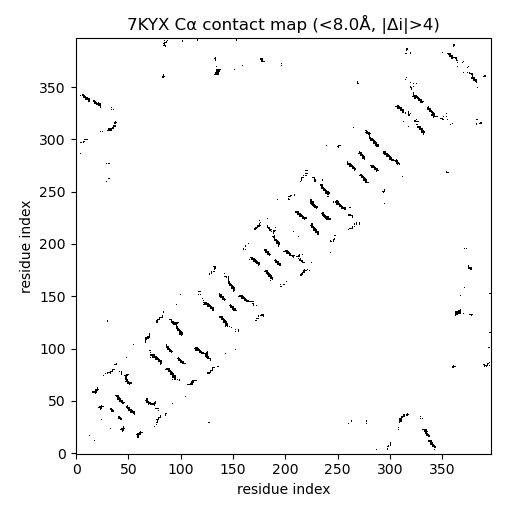. ARG A 1 118 ? 30.377 78.866 -2.518 1.00 29.10 118 ARG A O 1
ATOM 850 N N . ASN A 1 119 ? 28.368 79.687 -1.770 1.00 28.25 119 ASN A N 1
ATOM 851 C CA . ASN A 1 119 ? 28.243 78.845 -0.557 1.00 25.01 119 ASN A CA 1
ATOM 852 C C . ASN A 1 119 ? 28.405 77.377 -0.932 1.00 27.63 119 ASN A C 1
ATOM 853 O O . ASN A 1 119 ? 27.854 76.942 -1.972 1.00 26.98 119 ASN A O 1
ATOM 858 N N . ILE A 1 120 ? 29.145 76.641 -0.106 1.00 25.00 120 ILE A N 1
ATOM 859 C CA . ILE A 1 120 ? 29.283 75.161 -0.222 1.00 25.38 120 ILE A CA 1
ATOM 860 C C . ILE A 1 120 ? 28.025 74.556 0.406 1.00 26.20 120 ILE A C 1
ATOM 861 O O . ILE A 1 120 ? 27.765 74.825 1.607 1.00 22.09 120 ILE A O 1
ATOM 866 N N . THR A 1 121 ? 27.226 73.834 -0.385 1.00 22.77 121 THR A N 1
ATOM 867 C CA . THR A 1 121 ? 25.941 73.233 0.044 1.00 23.61 121 THR A CA 1
ATOM 868 C C . THR A 1 121 ? 25.972 71.701 -0.041 1.00 22.24 121 THR A C 1
ATOM 869 O O . THR A 1 121 ? 25.131 71.087 0.607 1.00 24.48 121 THR A O 1
ATOM 873 N N . GLU A 1 122 ? 26.873 71.113 -0.828 1.00 20.71 122 GLU A N 1
ATOM 874 C CA . GLU A 1 122 ? 26.907 69.641 -1.081 1.00 21.89 122 GLU A CA 1
ATOM 875 C C . GLU A 1 122 ? 28.081 69.011 -0.328 1.00 19.71 122 GLU A C 1
ATOM 876 O O . GLU A 1 122 ? 29.243 69.226 -0.657 1.00 21.04 122 GLU A O 1
ATOM 879 N N . PRO A 1 123 ? 27.826 68.244 0.757 1.00 20.50 123 PRO A N 1
ATOM 880 C CA . PRO A 1 123 ? 28.910 67.558 1.454 1.00 20.08 123 PRO A CA 1
ATOM 881 C C . PRO A 1 123 ? 29.346 66.275 0.742 1.00 20.84 123 PRO A C 1
ATOM 882 O O . PRO A 1 123 ? 28.647 65.847 -0.176 1.00 21.30 123 PRO A O 1
ATOM 886 N N . ILE A 1 124 ? 30.452 65.675 1.187 1.00 18.89 124 ILE A N 1
ATOM 887 C CA . ILE A 1 124 ? 30.878 64.323 0.721 1.00 20.66 124 ILE A CA 1
ATOM 888 C C . ILE A 1 124 ? 29.758 63.339 1.065 1.00 20.69 124 ILE A C 1
ATOM 889 O O . ILE A 1 124 ? 29.401 62.469 0.213 1.00 20.71 124 ILE A O 1
ATOM 894 N N . ILE A 1 125 ? 29.228 63.433 2.285 1.00 18.15 125 ILE A N 1
ATOM 895 C CA . ILE A 1 125 ? 28.226 62.477 2.814 1.00 18.46 125 ILE A CA 1
ATOM 896 C C . ILE A 1 125 ? 27.435 63.178 3.913 1.00 18.36 125 ILE A C 1
ATOM 897 O O . ILE A 1 125 ? 28.005 64.066 4.592 1.00 16.93 125 ILE A O 1
ATOM 902 N N . THR A 1 126 ? 26.164 62.813 4.026 1.00 19.08 126 THR A N 1
ATOM 903 C CA . THR A 1 126 ? 25.265 63.180 5.137 1.00 18.19 126 THR A CA 1
ATOM 904 C C . THR A 1 126 ? 24.989 61.908 5.933 1.00 19.21 126 THR A C 1
ATOM 905 O O . THR A 1 126 ? 24.563 60.893 5.327 1.00 20.57 126 THR A O 1
ATOM 909 N N . LEU A 1 127 ? 25.208 61.964 7.241 1.00 17.85 127 LEU A N 1
ATOM 910 C CA . LEU A 1 127 ? 24.974 60.841 8.169 1.00 17.50 127 LEU A CA 1
ATOM 911 C C . LEU A 1 127 ? 23.687 61.124 8.952 1.00 18.82 127 LEU A C 1
ATOM 912 O O . LEU A 1 127 ? 23.626 62.147 9.680 1.00 16.91 127 LEU A O 1
ATOM 917 N N . GLU A 1 128 ? 22.680 60.264 8.775 1.00 19.28 128 GLU A N 1
ATOM 918 C CA . GLU A 1 128 ? 21.318 60.423 9.348 1.00 20.82 128 GLU A CA 1
ATOM 919 C C . GLU A 1 128 ? 21.054 59.229 10.268 1.00 23.02 128 GLU A C 1
ATOM 920 O O . GLU A 1 128 ? 20.645 58.182 9.770 1.00 28.57 128 GLU A O 1
ATOM 926 N N . GLY A 1 129 ? 21.367 59.345 11.554 1.00 21.43 129 GLY A N 1
ATOM 927 C CA . GLY A 1 129 ? 21.181 58.250 12.524 1.00 21.12 129 GLY A CA 1
ATOM 928 C C . GLY A 1 129 ? 20.476 58.708 13.781 1.00 21.29 129 GLY A C 1
ATOM 929 O O . GLY A 1 129 ? 19.924 57.864 14.506 1.00 23.95 129 GLY A O 1
ATOM 930 N N . HIS A 1 130 ? 20.457 60.010 14.041 1.00 17.87 130 HIS A N 1
ATOM 931 C CA . HIS A 1 130 ? 19.912 60.569 15.297 1.00 17.71 130 HIS A CA 1
ATOM 932 C C . HIS A 1 130 ? 18.492 61.077 15.034 1.00 18.12 130 HIS A C 1
ATOM 933 O O . HIS A 1 130 ? 18.245 61.607 13.926 1.00 18.91 130 HIS A O 1
ATOM 940 N N . SER A 1 131 ? 17.621 60.982 16.031 1.00 18.61 131 SER A N 1
ATOM 941 C CA . SER A 1 131 ? 16.215 61.462 15.941 1.00 19.94 131 SER A CA 1
ATOM 942 C C . SER A 1 131 ? 16.103 62.889 16.487 1.00 19.91 131 SER A C 1
ATOM 943 O O . SER A 1 131 ? 15.026 63.490 16.334 1.00 20.58 131 SER A O 1
ATOM 946 N N . LYS A 1 132 ? 17.159 63.402 17.136 1.00 16.97 132 LYS A N 1
ATOM 947 C CA . LYS A 1 132 ? 17.167 64.724 17.792 1.00 16.41 132 LYS A CA 1
ATOM 948 C C . LYS A 1 132 ? 18.480 65.426 17.436 1.00 16.42 132 LYS A C 1
ATOM 949 O O . LYS A 1 132 ? 19.241 64.868 16.623 1.00 16.51 132 LYS A O 1
ATOM 955 N N . ARG A 1 133 ? 18.649 66.653 17.923 1.00 16.48 133 ARG A N 1
ATOM 956 C CA . ARG A 1 133 ? 19.831 67.492 17.595 1.00 16.03 133 ARG A CA 1
ATOM 957 C C . ARG A 1 133 ? 21.112 66.676 17.801 1.00 15.55 133 ARG A C 1
ATOM 958 O O . ARG A 1 133 ? 21.159 65.832 18.710 1.00 14.55 133 ARG A O 1
ATOM 966 N N . VAL A 1 134 ? 22.106 66.922 16.954 1.00 14.85 134 VAL A N 1
ATOM 967 C CA . VAL A 1 134 ? 23.482 66.390 17.145 1.00 14.65 134 VAL A CA 1
ATOM 968 C C . VAL A 1 134 ? 24.363 67.538 17.633 1.00 14.90 134 VAL A C 1
ATOM 969 O O . VAL A 1 134 ? 24.650 68.425 16.858 1.00 13.24 134 VAL A O 1
ATOM 973 N N . GLY A 1 135 ? 24.798 67.515 18.895 1.00 14.00 135 GLY A N 1
ATOM 974 C CA . GLY A 1 135 ? 25.565 68.635 19.456 1.00 14.22 135 GLY A CA 1
ATOM 975 C C . GLY A 1 135 ? 26.989 68.268 19.800 1.00 13.41 135 GLY A C 1
ATOM 976 O O . GLY A 1 135 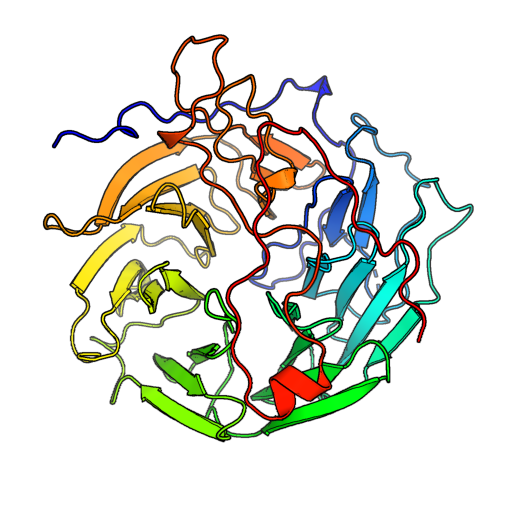? 27.733 69.124 20.312 1.00 13.78 135 GLY A O 1
ATOM 977 N N . ILE A 1 136 ? 27.364 67.013 19.580 1.00 12.56 136 ILE A N 1
ATOM 978 C CA . ILE A 1 136 ? 28.715 66.495 19.916 1.00 12.74 136 ILE A CA 1
ATOM 979 C C . ILE A 1 136 ? 29.260 65.677 18.742 1.00 12.38 136 ILE A C 1
ATOM 980 O O . ILE A 1 136 ? 28.587 64.740 18.292 1.00 11.63 136 ILE A O 1
ATOM 985 N N . LEU A 1 137 ? 30.494 65.986 18.340 1.00 12.63 137 LEU A N 1
ATOM 986 C CA . LEU A 1 137 ? 31.281 65.226 17.336 1.00 13.23 137 LEU A CA 1
ATOM 987 C C . LEU A 1 137 ? 32.678 65.000 17.885 1.00 13.01 137 LEU A C 1
ATOM 988 O O . LEU A 1 137 ? 33.259 65.923 18.481 1.00 14.45 137 LEU A O 1
ATOM 993 N N . SER A 1 138 ? 33.246 63.839 17.627 1.00 12.32 138 SER A N 1
ATOM 994 C CA . SER A 1 138 ? 34.689 63.629 17.867 1.00 12.58 138 SER A CA 1
ATOM 995 C C . SER A 1 138 ? 35.241 62.571 16.924 1.00 11.96 138 SER A C 1
ATOM 996 O O . SER A 1 138 ? 34.851 61.404 17.026 1.00 10.92 138 SER A O 1
ATOM 999 N N . TRP A 1 139 ? 36.142 62.975 16.031 1.00 11.74 139 TRP A N 1
ATOM 1000 C CA . TRP A 1 139 ? 36.836 61.993 15.177 1.00 11.86 139 TRP A CA 1
ATOM 1001 C C . TRP A 1 139 ? 37.659 61.055 16.056 1.00 11.83 139 TRP A C 1
ATOM 1002 O O . TRP A 1 139 ? 38.294 61.493 17.041 1.00 11.33 139 TRP A O 1
ATOM 1013 N N . HIS A 1 140 ? 37.726 59.802 15.640 1.00 11.29 140 HIS A N 1
ATOM 1014 C CA . HIS A 1 140 ? 38.596 58.799 16.278 1.00 11.42 140 HIS A CA 1
ATOM 1015 C C . HIS A 1 140 ? 40.054 59.185 16.055 1.00 11.98 140 HIS A C 1
ATOM 1016 O O . HIS A 1 140 ? 40.439 59.599 14.950 1.00 12.60 140 HIS A O 1
ATOM 1023 N N . PRO A 1 141 ? 40.904 59.065 17.083 1.00 12.42 141 PRO A N 1
ATOM 1024 C CA . PRO A 1 141 ? 42.300 59.499 16.955 1.00 13.20 141 PRO A CA 1
ATOM 1025 C C . PRO A 1 141 ? 43.184 58.613 16.067 1.00 13.59 141 PRO A C 1
ATOM 1026 O O . PRO A 1 141 ? 44.188 59.134 15.587 1.00 14.72 141 PRO A O 1
ATOM 1030 N N . THR A 1 142 ? 42.864 57.333 15.896 1.00 14.06 142 THR A N 1
ATOM 1031 C CA . THR A 1 142 ? 43.801 56.372 15.231 1.00 15.18 142 THR A CA 1
ATOM 1032 C C . THR A 1 142 ? 43.159 55.639 14.051 1.00 15.62 142 THR A C 1
ATOM 1033 O O . THR A 1 142 ? 43.910 55.193 13.186 1.00 16.32 142 THR A O 1
ATOM 1037 N N . ALA A 1 143 ? 41.843 55.435 14.031 1.00 14.42 143 ALA A N 1
ATOM 1038 C CA . ALA A 1 143 ? 41.157 54.544 13.071 1.00 15.19 143 ALA A CA 1
ATOM 1039 C C . ALA A 1 143 ? 40.606 55.359 11.899 1.00 15.98 143 ALA A C 1
ATOM 1040 O O . ALA A 1 143 ? 39.744 56.208 12.099 1.00 14.81 143 ALA A O 1
ATOM 1042 N N . ARG A 1 144 ? 41.076 55.044 10.687 1.00 15.05 144 ARG A N 1
ATOM 1043 C CA . ARG A 1 144 ? 40.726 55.782 9.456 1.00 16.44 144 ARG A CA 1
ATOM 1044 C C . ARG A 1 144 ? 39.207 55.937 9.312 1.00 15.77 144 ARG A C 1
ATOM 1045 O O . ARG A 1 144 ? 38.508 54.933 9.300 1.00 14.67 144 ARG A O 1
ATOM 1053 N N . ASN A 1 145 ? 38.753 57.172 9.127 1.00 16.26 145 ASN A N 1
ATOM 1054 C CA . ASN A 1 145 ? 37.348 57.522 8.770 1.00 16.32 145 ASN A CA 1
ATOM 1055 C C . ASN A 1 145 ? 36.357 57.216 9.892 1.00 15.11 145 ASN A C 1
ATOM 1056 O O . ASN A 1 145 ? 35.142 57.306 9.628 1.00 16.18 145 ASN A O 1
ATOM 1061 N N . VAL A 1 146 ? 36.812 56.938 11.111 1.00 14.01 146 VAL A N 1
ATOM 1062 C CA . VAL A 1 146 ? 35.883 56.651 12.229 1.00 12.89 146 VAL A CA 1
ATOM 1063 C C . VAL A 1 146 ? 35.524 57.972 12.938 1.00 11.63 146 VAL A C 1
ATOM 1064 O O . VAL A 1 146 ? 36.435 58.732 13.295 1.00 11.74 146 VAL A O 1
ATOM 1068 N N . LEU A 1 147 ? 34.225 58.216 13.124 1.00 12.36 147 LEU A N 1
ATOM 1069 C CA . LEU A 1 147 ? 33.677 59.500 13.637 1.00 11.96 147 LEU A CA 1
ATOM 1070 C C . LEU A 1 147 ? 32.586 59.194 14.664 1.00 12.02 147 LEU A C 1
ATOM 1071 O O . LEU A 1 147 ? 31.684 58.406 14.373 1.00 11.96 147 LEU A O 1
ATOM 1076 N N . LEU A 1 148 ? 32.709 59.775 15.846 1.00 11.32 148 LEU A N 1
ATOM 1077 C CA . LEU A 1 148 ? 31.697 59.660 16.904 1.00 11.41 148 LEU A CA 1
ATOM 1078 C C . LEU A 1 148 ? 30.748 60.853 16.842 1.00 10.83 148 LEU A C 1
ATOM 1079 O O . LEU A 1 148 ? 31.194 61.998 16.677 1.00 11.04 148 LEU A O 1
ATOM 1084 N N . SER A 1 149 ? 29.450 60.599 17.002 1.00 11.75 149 SER A N 1
ATOM 1085 C CA . SER A 1 149 ? 28.429 61.638 17.256 1.00 11.46 149 SER A CA 1
ATOM 1086 C C . SER A 1 149 ? 27.627 61.279 18.507 1.00 12.10 149 SER A C 1
ATOM 1087 O O . SER A 1 149 ? 27.469 60.089 18.836 1.00 11.94 149 SER A O 1
ATOM 1090 N N . ALA A 1 150 ? 27.135 62.287 19.207 1.00 12.24 150 ALA A N 1
ATOM 1091 C CA . ALA A 1 150 ? 26.162 62.050 20.294 1.00 13.29 150 ALA A CA 1
ATOM 1092 C C . ALA A 1 150 ? 25.059 63.099 20.205 1.00 14.76 150 ALA A C 1
ATOM 1093 O O . ALA A 1 150 ? 25.380 64.280 19.946 1.00 14.14 150 ALA A O 1
ATOM 1095 N N . GLY A 1 151 ? 23.807 62.653 20.336 1.00 15.19 151 GLY A N 1
ATOM 1096 C CA . GLY A 1 151 ? 22.621 63.472 20.061 1.00 16.11 151 GLY A CA 1
ATOM 1097 C C . GLY A 1 151 ? 21.745 63.684 21.282 1.00 16.46 151 GLY A C 1
ATOM 1098 O O . GLY A 1 151 ? 21.966 63.019 22.319 1.00 15.83 151 GLY A O 1
ATOM 1099 N N . GLY A 1 152 ? 20.716 64.517 21.118 1.00 17.44 152 GLY A N 1
ATOM 1100 C CA . GLY A 1 152 ? 19.690 64.779 22.149 1.00 18.34 152 GLY A CA 1
ATOM 1101 C C . GLY A 1 152 ? 18.783 63.580 22.376 1.00 19.05 152 GLY A C 1
ATOM 1102 O O . GLY A 1 152 ? 17.961 63.632 23.309 1.00 19.24 152 GLY A O 1
ATOM 1103 N N . ASP A 1 153 ? 18.919 62.540 21.550 1.00 16.19 153 ASP A N 1
ATOM 1104 C CA . ASP A 1 153 ? 18.291 61.215 21.739 1.00 18.00 153 ASP A CA 1
ATOM 1105 C C . ASP A 1 153 ? 19.085 60.388 22.758 1.00 17.62 153 ASP A C 1
ATOM 1106 O O . ASP A 1 153 ? 18.656 59.271 23.048 1.00 18.14 153 ASP A O 1
ATOM 1111 N N . ASN A 1 154 ? 20.148 60.944 23.334 1.00 18.01 154 ASN A N 1
ATOM 1112 C CA . ASN A 1 154 ? 21.045 60.293 24.325 1.00 17.74 154 ASN A CA 1
ATOM 1113 C C . ASN A 1 154 ? 21.656 59.031 23.699 1.00 15.74 154 ASN A C 1
ATOM 1114 O O . ASN A 1 154 ? 21.982 58.100 24.431 1.00 16.61 154 ASN A O 1
ATOM 1119 N N . VAL A 1 155 ? 21.824 59.013 22.377 1.00 14.37 155 VAL A N 1
ATOM 1120 C CA . VAL A 1 155 ? 22.489 57.911 21.651 1.00 13.97 155 VAL A CA 1
ATOM 1121 C C . VAL A 1 155 ? 23.890 58.397 21.273 1.00 13.94 155 VAL A C 1
ATOM 1122 O O . VAL A 1 155 ? 24.007 59.533 20.782 1.00 14.39 155 VAL A O 1
ATOM 1126 N N . ILE A 1 156 ? 24.875 57.519 21.409 1.00 13.47 156 ILE A N 1
ATOM 1127 C CA . ILE A 1 156 ? 26.237 57.725 20.843 1.00 13.06 156 ILE A CA 1
ATOM 1128 C C . ILE A 1 156 ? 26.349 56.819 19.619 1.00 13.60 156 ILE A C 1
ATOM 1129 O O . ILE A 1 156 ? 26.130 55.608 19.749 1.00 13.36 156 ILE A O 1
ATOM 1134 N N . ILE A 1 157 ? 26.684 57.387 18.470 1.00 13.75 157 ILE A N 1
ATOM 1135 C CA . ILE A 1 157 ? 26.879 56.596 17.229 1.00 13.26 157 ILE A CA 1
ATOM 1136 C C . ILE A 1 157 ? 28.342 56.700 16.815 1.00 13.01 157 ILE A C 1
ATOM 1137 O O . ILE A 1 157 ? 28.894 57.807 16.838 1.00 13.27 157 ILE A O 1
ATOM 1142 N N . ILE A 1 158 ? 28.928 55.565 16.443 1.00 13.01 158 ILE A N 1
ATOM 1143 C CA . ILE A 1 158 ? 30.298 55.526 15.873 1.00 13.32 158 ILE A CA 1
ATOM 1144 C C . ILE A 1 158 ? 30.174 55.097 14.415 1.00 14.61 158 ILE A C 1
ATOM 1145 O O . ILE A 1 158 ? 29.638 53.992 14.158 1.00 15.68 158 ILE A O 1
ATOM 1150 N N . TRP A 1 159 ? 30.564 55.996 13.515 1.00 13.07 159 TRP A N 1
ATOM 1151 C CA . TRP A 1 159 ? 30.338 55.938 12.050 1.00 13.82 159 TRP A CA 1
ATOM 1152 C C . TRP A 1 159 ? 31.625 55.545 11.335 1.00 14.85 159 TRP A C 1
ATOM 1153 O O . TRP A 1 159 ? 32.697 55.969 11.759 1.00 14.58 159 TRP A O 1
ATOM 1164 N N . ASN A 1 160 ? 31.486 54.902 10.181 1.00 15.58 160 ASN A N 1
ATOM 1165 C CA . ASN A 1 160 ? 32.532 54.857 9.132 1.00 16.87 160 ASN A CA 1
ATOM 1166 C C . ASN A 1 160 ? 32.140 55.882 8.072 1.00 17.08 160 ASN A C 1
ATOM 1167 O O . ASN A 1 160 ? 31.140 55.643 7.344 1.00 17.19 160 ASN A O 1
ATOM 1172 N N A VAL A 1 161 ? 32.856 57.006 8.033 0.50 16.72 161 VAL A N 1
ATOM 1173 N N B VAL A 1 161 ? 32.839 57.020 7.985 0.50 16.53 161 VAL A N 1
ATOM 1174 C CA A VAL A 1 161 ? 32.504 58.149 7.152 0.50 17.20 161 VAL A CA 1
ATOM 1175 C CA B VAL A 1 161 ? 32.406 58.145 7.104 0.50 16.94 161 VAL A CA 1
ATOM 1176 C C A VAL A 1 161 ? 32.624 57.674 5.698 0.50 17.97 161 VAL A C 1
ATOM 1177 C C B VAL A 1 161 ? 32.782 57.823 5.649 0.50 17.73 161 VAL A C 1
ATOM 1178 O O A VAL A 1 161 ? 31.778 58.090 4.897 0.50 18.65 161 VAL A O 1
ATOM 1179 O O B VAL A 1 161 ? 32.377 58.587 4.765 0.50 17.62 161 VAL A O 1
ATOM 1186 N N . GLY A 1 162 ? 33.591 56.785 5.427 1.00 20.20 162 GLY A N 1
ATOM 1187 C CA . GLY A 1 162 ? 33.940 56.320 4.065 1.00 21.83 162 GLY A CA 1
ATOM 1188 C C . GLY A 1 162 ? 32.792 55.547 3.439 1.00 23.92 162 GLY A C 1
ATOM 1189 O O . GLY A 1 162 ? 32.585 55.645 2.201 1.00 28.90 162 GLY A O 1
ATOM 1190 N N . THR A 1 163 ? 32.036 54.813 4.248 1.00 24.13 163 THR A N 1
ATOM 1191 C CA . THR A 1 163 ? 30.940 53.931 3.765 1.00 25.02 163 THR A CA 1
ATOM 1192 C C . THR A 1 163 ? 29.569 54.487 4.156 1.00 25.81 163 THR A C 1
ATOM 1193 O O . THR A 1 163 ? 28.583 53.982 3.605 1.00 25.94 163 THR A O 1
ATOM 1197 N N . GLY A 1 164 ? 29.495 55.428 5.110 1.00 22.67 164 GLY A N 1
ATOM 1198 C CA . GLY A 1 164 ? 28.224 55.861 5.724 1.00 23.57 164 GLY A CA 1
ATOM 1199 C C . GLY A 1 164 ? 27.645 54.844 6.702 1.00 21.39 164 GLY A C 1
ATOM 1200 O O . GLY A 1 164 ? 26.542 55.102 7.221 1.00 22.57 164 GLY A O 1
ATOM 1201 N N . GLU A 1 165 ? 28.340 53.743 6.996 1.00 21.20 165 GLU A N 1
ATOM 1202 C CA . GLU A 1 165 ? 27.820 52.659 7.868 1.00 22.71 165 GLU A CA 1
ATOM 1203 C C . GLU A 1 165 ? 27.904 53.084 9.344 1.00 20.40 165 GLU A C 1
ATOM 1204 O O . GLU A 1 165 ? 28.885 53.743 9.734 1.00 18.65 165 GLU A O 1
ATOM 1210 N N . VAL A 1 166 ? 26.912 52.681 10.129 1.00 20.75 166 VAL A N 1
ATOM 1211 C CA . VAL A 1 166 ? 26.976 52.695 11.616 1.00 20.37 166 VAL A CA 1
ATOM 1212 C C . VAL A 1 166 ? 27.826 51.501 12.034 1.00 20.51 166 VAL A C 1
ATOM 1213 O O . VAL A 1 166 ? 27.443 50.345 11.691 1.00 21.55 166 VAL A O 1
ATOM 1217 N N . LEU A 1 167 ? 28.941 51.726 12.731 1.00 18.38 167 LEU A N 1
ATOM 1218 C CA . LEU A 1 167 ? 29.804 50.633 13.254 1.00 18.06 167 LEU A CA 1
ATOM 1219 C C . LEU A 1 167 ? 29.271 50.162 14.603 1.00 18.57 167 LEU A C 1
ATOM 1220 O O . LEU A 1 167 ? 29.215 48.929 14.827 1.00 18.45 167 LEU A O 1
ATOM 1225 N N . LEU A 1 168 ? 28.903 51.107 15.467 1.00 17.84 168 LEU A N 1
ATOM 1226 C CA . LEU A 1 168 ? 28.343 50.852 16.816 1.00 19.36 168 LEU A CA 1
ATOM 1227 C C . LEU A 1 168 ? 27.282 51.899 17.105 1.00 19.18 168 LEU A C 1
ATOM 1228 O O . LEU A 1 168 ? 27.502 53.079 16.777 1.00 17.42 168 LEU A O 1
ATOM 1233 N N . SER A 1 169 ? 26.208 51.493 17.771 1.00 19.75 169 SER A N 1
ATOM 1234 C CA . SER A 1 169 ? 25.121 52.391 18.235 1.00 20.29 169 SER A CA 1
ATOM 1235 C C . SER A 1 169 ? 24.969 52.137 19.734 1.00 22.81 169 SER A C 1
ATOM 1236 O O . SER A 1 169 ? 24.660 50.983 20.078 1.00 24.41 169 SER A O 1
ATOM 1239 N N . LEU A 1 170 ? 25.300 53.107 20.584 1.00 17.84 170 LEU A N 1
ATOM 1240 C CA . LEU A 1 170 ? 25.151 52.980 22.052 1.00 18.41 170 LEU A CA 1
ATOM 1241 C C . LEU A 1 170 ? 23.928 53.795 22.458 1.00 18.68 170 LEU A C 1
ATOM 1242 O O . LEU A 1 170 ? 24.084 54.941 22.874 1.00 18.24 170 LEU A O 1
ATOM 1247 N N . ASP A 1 171 ? 22.736 53.205 22.339 1.00 20.63 171 ASP A N 1
ATOM 1248 C CA . ASP A 1 171 ? 21.471 53.867 22.760 1.00 22.04 171 ASP A CA 1
ATOM 1249 C C . ASP A 1 171 ? 21.220 53.600 24.252 1.00 22.58 171 ASP A C 1
ATOM 1250 O O . ASP A 1 171 ? 21.565 52.534 24.737 1.00 22.22 171 ASP A O 1
ATOM 1255 N N . ASP A 1 172 ? 20.661 54.572 24.965 1.00 26.32 172 ASP A N 1
ATOM 1256 C CA . ASP A 1 172 ? 20.115 54.380 26.334 1.00 27.05 172 ASP A CA 1
ATOM 1257 C C . ASP A 1 172 ? 21.174 53.821 27.297 1.00 26.72 172 ASP A C 1
ATOM 1258 O O . ASP A 1 172 ? 20.786 53.197 28.296 1.00 24.00 172 ASP A O 1
ATOM 1263 N N . MET A 1 173 ? 22.457 54.121 27.083 1.00 24.60 173 MET A N 1
ATOM 1264 C CA . MET A 1 173 ? 23.519 53.793 28.068 1.00 25.27 173 MET A CA 1
ATOM 1265 C C . MET A 1 173 ? 23.574 54.913 29.111 1.00 25.43 173 MET A C 1
ATOM 1266 O O . MET A 1 173 ? 24.112 54.679 30.189 1.00 24.45 173 MET A O 1
ATOM 1271 N N . HIS A 1 174 ? 22.961 56.061 28.813 1.00 23.05 174 HIS A N 1
ATOM 1272 C CA . HIS A 1 174 ? 22.840 57.213 29.736 1.00 24.94 174 HIS A CA 1
ATOM 1273 C C . HIS A 1 174 ? 21.370 57.429 30.074 1.00 25.16 174 HIS A C 1
ATOM 1274 O O . HIS A 1 174 ? 20.548 57.492 29.172 1.00 26.98 174 HIS A O 1
ATOM 1281 N N . PRO A 1 175 ? 21.012 57.566 31.362 1.00 26.47 175 PRO A N 1
ATOM 1282 C CA . PRO A 1 175 ? 19.618 57.784 31.750 1.00 28.49 175 PRO A CA 1
ATOM 1283 C C . PRO A 1 175 ? 19.110 59.209 31.489 1.00 30.75 175 PRO A C 1
ATOM 1284 O O . PRO A 1 175 ? 17.928 59.450 31.639 1.00 32.17 175 PRO A O 1
ATOM 1288 N N . ASP A 1 176 ? 20.003 60.133 31.115 1.00 28.79 176 ASP A N 1
ATOM 1289 C CA . ASP A 1 176 ? 19.655 61.561 30.914 1.00 26.23 176 ASP A CA 1
ATOM 1290 C C . ASP A 1 176 ? 20.658 62.170 29.926 1.00 24.08 176 ASP A C 1
ATOM 1291 O O . ASP A 1 176 ? 21.486 61.409 29.342 1.00 22.03 176 ASP A O 1
ATOM 1296 N N . VAL A 1 177 ? 20.549 63.479 29.713 1.00 22.52 177 VAL A N 1
ATOM 1297 C CA . VAL A 1 177 ? 21.249 64.217 28.628 1.00 20.38 177 VAL A CA 1
ATOM 1298 C C . VAL A 1 177 ? 22.746 63.935 28.772 1.00 18.24 177 VAL A C 1
ATOM 1299 O O . VAL A 1 177 ? 23.273 63.975 29.899 1.00 18.90 177 VAL A O 1
ATOM 1303 N N . ILE A 1 178 ? 23.391 63.641 27.653 1.00 18.07 178 ILE A N 1
ATOM 1304 C CA . ILE A 1 178 ? 24.873 63.501 27.566 1.00 16.74 178 ILE A CA 1
ATOM 1305 C C . ILE A 1 178 ? 25.442 64.889 27.283 1.00 17.62 178 ILE A C 1
ATOM 1306 O O . ILE A 1 178 ? 25.100 65.427 26.215 1.00 19.53 178 ILE A O 1
ATOM 1311 N N . HIS A 1 179 ? 26.297 65.422 28.167 1.00 15.94 179 HIS A N 1
ATOM 1312 C CA . HIS A 1 179 ? 26.879 66.780 28.028 1.00 15.64 179 HIS A CA 1
ATOM 1313 C C . HIS A 1 179 ? 28.163 66.741 27.197 1.00 14.73 179 HIS A C 1
ATOM 1314 O O . HIS A 1 179 ? 28.436 67.726 26.496 1.00 14.82 179 HIS A O 1
ATOM 1321 N N . SER A 1 180 ? 28.928 65.656 27.273 1.00 13.93 180 SER A N 1
ATOM 1322 C CA . SER A 1 180 ? 30.267 65.587 26.620 1.00 13.73 180 SER A CA 1
ATOM 1323 C C . SER A 1 180 ? 30.654 64.125 26.404 1.00 14.26 180 SER A C 1
ATOM 1324 O O . SER A 1 180 ? 30.265 63.286 27.206 1.00 13.90 180 SER A O 1
ATOM 1327 N N . VAL A 1 181 ? 31.404 63.882 25.340 1.00 15.03 181 VAL A N 1
ATOM 1328 C CA . VAL A 1 181 ? 31.996 62.562 25.019 1.00 14.79 181 VAL A CA 1
ATOM 1329 C C . VAL A 1 181 ? 33.393 62.812 24.477 1.00 15.72 181 VAL A C 1
ATOM 1330 O O . VAL A 1 181 ? 33.537 63.641 23.553 1.00 17.79 181 VAL A O 1
ATOM 1334 N N A CYS A 1 182 ? 34.386 62.115 25.040 0.50 14.17 182 CYS A N 1
ATOM 1335 N N B CYS A 1 182 ? 34.398 62.137 25.020 0.50 15.53 182 CYS A N 1
ATOM 1336 C CA A CYS A 1 182 ? 35.830 62.235 24.724 0.50 14.15 182 CYS A CA 1
ATOM 1337 C CA B CYS A 1 182 ? 35.777 62.248 24.509 0.50 16.28 182 CYS A CA 1
ATOM 1338 C C A CYS A 1 182 ? 36.391 60.832 24.465 0.50 13.30 182 CYS A C 1
ATOM 1339 C C B CYS A 1 182 ? 36.429 60.874 24.469 0.50 14.43 182 CYS A C 1
ATOM 1340 O O A CYS A 1 182 ? 36.040 59.905 25.243 0.50 13.49 182 CYS A O 1
ATOM 1341 O O B CYS A 1 182 ? 36.247 60.069 25.413 0.50 14.56 182 CYS A O 1
ATOM 1346 N N . TRP A 1 183 ? 37.209 60.670 23.422 1.00 13.30 183 TRP A N 1
ATOM 1347 C CA . TRP A 1 183 ? 38.080 59.489 23.247 1.00 12.94 183 TRP A CA 1
ATOM 1348 C C . TRP A 1 183 ? 39.308 59.596 24.167 1.00 12.49 183 TRP A C 1
ATOM 1349 O O . TRP A 1 183 ? 39.854 60.709 24.330 1.00 13.12 183 TRP A O 1
ATOM 1360 N N . ASN A 1 184 ? 39.835 58.473 24.649 1.00 12.73 184 ASN A N 1
ATOM 1361 C CA . ASN A 1 184 ? 41.205 58.445 25.213 1.00 13.81 184 ASN A CA 1
ATOM 1362 C C . ASN A 1 184 ? 42.226 58.452 24.061 1.00 14.46 184 ASN A C 1
ATOM 1363 O O . ASN A 1 184 ? 41.841 58.475 22.872 1.00 13.12 184 ASN A O 1
ATOM 1368 N N . SER A 1 185 ? 43.525 58.454 24.375 1.00 15.48 185 SER A N 1
ATOM 1369 C CA . SER A 1 185 ? 44.559 58.797 23.365 1.00 17.47 185 SER A CA 1
ATOM 1370 C C . SER A 1 185 ? 44.608 57.762 22.231 1.00 17.34 185 SER A C 1
ATOM 1371 O O . SER A 1 185 ? 44.927 58.164 21.105 1.00 17.39 185 SER A O 1
ATOM 1374 N N . ASN A 1 186 ? 44.310 56.485 22.491 1.00 18.06 186 ASN A N 1
ATOM 1375 C CA . ASN A 1 186 ? 44.343 55.448 21.427 1.00 17.30 186 ASN A CA 1
ATOM 1376 C C . ASN A 1 186 ? 42.927 55.066 20.984 1.00 16.81 186 ASN A C 1
ATOM 1377 O O . ASN A 1 186 ? 42.810 54.111 20.210 1.00 15.85 186 ASN A O 1
ATOM 1382 N N . GLY A 1 187 ? 41.898 55.799 21.413 1.00 14.15 187 GLY A N 1
ATOM 1383 C CA . GLY A 1 187 ? 40.504 55.580 20.979 1.00 14.56 187 GLY A CA 1
ATOM 1384 C C . GLY A 1 187 ? 39.998 54.193 21.346 1.00 14.65 187 GLY A C 1
ATOM 1385 O O . GLY A 1 187 ? 39.124 53.675 20.616 1.00 14.31 187 GLY A O 1
ATOM 1386 N N . SER A 1 188 ? 40.424 53.654 22.496 1.00 15.04 188 SER A N 1
ATOM 1387 C CA . SER A 1 188 ? 39.887 52.386 23.057 1.00 14.91 188 SER A CA 1
ATOM 1388 C C . SER A 1 188 ? 38.704 52.641 23.993 1.00 14.94 188 SER A C 1
ATOM 1389 O O . SER A 1 188 ? 37.837 51.738 24.119 1.00 16.09 188 SER A O 1
ATOM 1392 N N . LEU A 1 189 ? 38.631 53.826 24.616 1.00 13.81 189 LEU A N 1
ATOM 1393 C CA . LEU A 1 189 ? 37.570 54.138 25.601 1.00 13.22 189 LEU A CA 1
ATOM 1394 C C . LEU A 1 189 ? 36.975 55.532 25.366 1.00 12.62 189 LEU A C 1
ATOM 1395 O O . LEU A 1 189 ? 37.644 56.402 24.737 1.00 12.78 189 LEU A O 1
ATOM 1400 N N . LEU A 1 190 ? 35.770 55.719 25.911 1.00 12.99 190 LEU A N 1
ATOM 1401 C CA . LEU A 1 190 ? 35.054 57.005 25.965 1.00 13.12 190 LEU A CA 1
ATOM 1402 C C . LEU A 1 190 ? 34.885 57.451 27.405 1.00 14.23 190 LEU A C 1
ATOM 1403 O O . LEU A 1 190 ? 34.639 56.585 28.275 1.00 15.54 190 LEU A O 1
ATOM 1408 N N . ALA A 1 191 ? 34.980 58.760 27.634 1.00 12.93 191 ALA A N 1
ATOM 1409 C CA . ALA A 1 191 ? 34.563 59.388 28.907 1.00 14.21 191 ALA A CA 1
ATOM 1410 C C . ALA A 1 191 ? 33.349 60.257 28.612 1.00 13.86 191 ALA A C 1
ATOM 1411 O O . ALA A 1 191 ? 33.363 61.018 27.623 1.00 13.66 191 A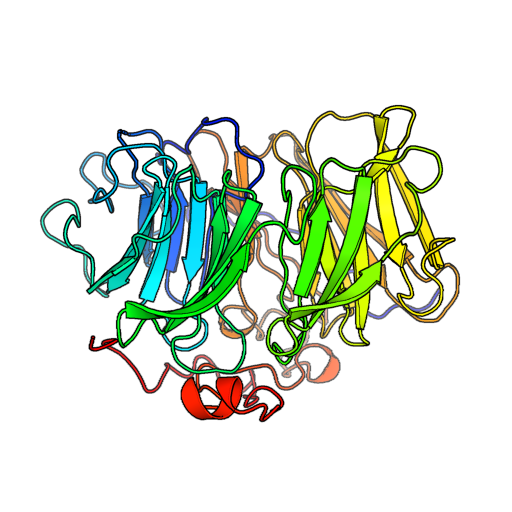LA A O 1
ATOM 1413 N N . THR A 1 192 ? 32.321 60.152 29.444 1.00 14.37 192 THR A N 1
ATOM 1414 C CA . THR A 1 192 ? 31.091 60.930 29.254 1.00 14.51 192 THR A CA 1
ATOM 1415 C C . THR A 1 192 ? 30.678 61.606 30.557 1.00 14.42 192 THR A C 1
ATOM 1416 O O . THR A 1 192 ? 31.010 61.119 31.660 1.00 14.22 192 THR A O 1
ATOM 1420 N N . THR A 1 193 ? 30.005 62.726 30.390 1.00 14.83 193 THR A N 1
ATOM 1421 C CA . THR A 1 193 ? 29.311 63.432 31.488 1.00 15.44 193 THR A CA 1
ATOM 1422 C C . THR A 1 193 ? 27.824 63.397 31.169 1.00 15.88 193 THR A C 1
ATOM 1423 O O . THR A 1 193 ? 27.443 63.417 29.973 1.00 15.56 193 THR A O 1
ATOM 1427 N N . CYS A 1 194 ? 27.010 63.364 32.220 1.00 17.74 194 CYS A N 1
ATOM 1428 C CA . CYS A 1 194 ? 25.554 63.162 32.100 1.00 18.83 194 CYS A CA 1
ATOM 1429 C C . CYS A 1 194 ? 24.835 64.122 33.052 1.00 18.46 194 CYS A C 1
ATOM 1430 O O . CYS A 1 194 ? 25.394 64.431 34.128 1.00 18.42 194 CYS A O 1
ATOM 1433 N N . LYS A 1 195 ? 23.627 64.517 32.674 1.00 19.82 195 LYS A N 1
ATOM 1434 C CA . LYS A 1 195 ? 22.732 65.393 33.488 1.00 22.09 195 LYS A CA 1
ATOM 1435 C C . LYS A 1 195 ? 22.301 64.674 34.774 1.00 22.44 195 LYS A C 1
ATOM 1436 O O . LYS A 1 195 ? 21.798 65.357 35.689 1.00 23.39 195 LYS A O 1
ATOM 1442 N N . ASP A 1 196 ? 22.528 63.361 34.893 1.00 22.52 196 ASP A N 1
ATOM 1443 C CA . ASP A 1 196 ? 22.363 62.615 36.172 1.00 24.22 196 ASP A CA 1
ATOM 1444 C C . ASP A 1 196 ? 23.542 62.885 37.117 1.00 24.36 196 ASP A C 1
ATOM 1445 O O . ASP A 1 196 ? 23.571 62.291 38.208 1.00 25.37 196 ASP A O 1
ATOM 1450 N N . LYS A 1 197 ? 24.483 63.752 36.716 1.00 22.69 197 LYS A N 1
ATOM 1451 C CA . LYS A 1 197 ? 25.571 64.315 37.559 1.00 22.62 197 LYS A CA 1
ATOM 1452 C C . LYS A 1 197 ? 26.685 63.298 37.794 1.00 21.39 197 LYS A C 1
ATOM 1453 O O . LYS A 1 197 ? 27.399 63.429 38.799 1.00 22.48 197 LYS A O 1
ATOM 1459 N N . THR A 1 198 ? 26.892 62.348 36.879 1.00 21.14 198 THR A N 1
ATOM 1460 C CA . THR A 1 198 ? 27.949 61.331 37.056 1.00 21.34 198 THR A CA 1
ATOM 1461 C C . THR A 1 198 ? 28.821 61.234 35.805 1.00 19.82 198 THR A C 1
ATOM 1462 O O . THR A 1 198 ? 28.332 61.501 34.676 1.00 20.77 198 THR A O 1
ATOM 1466 N N . LEU A 1 199 ? 30.070 60.888 36.062 1.00 18.98 199 LEU A N 1
ATOM 1467 C CA . LEU A 1 199 ? 31.085 60.522 35.051 1.00 17.93 199 LEU A CA 1
ATOM 1468 C C . LEU A 1 199 ? 31.000 59.035 34.754 1.00 19.01 199 LEU A C 1
ATOM 1469 O O . LEU A 1 199 ? 30.794 58.234 35.695 1.00 19.44 199 LEU A O 1
ATOM 1474 N N . ARG A 1 200 ? 31.195 58.689 33.489 1.00 16.68 200 ARG A N 1
ATOM 1475 C CA . ARG A 1 200 ? 31.300 57.282 33.042 1.00 17.31 200 ARG A CA 1
ATOM 1476 C C . ARG A 1 200 ? 32.523 57.122 32.157 1.00 17.31 200 ARG A C 1
ATOM 1477 O O . ARG A 1 200 ? 32.826 58.039 31.374 1.00 18.14 200 ARG A O 1
ATOM 1485 N N . ILE A 1 201 ? 33.144 55.956 32.245 1.00 16.73 201 ILE A N 1
ATOM 1486 C CA . ILE A 1 201 ? 34.125 55.485 31.243 1.00 16.19 201 ILE A CA 1
ATOM 1487 C C . ILE A 1 201 ? 33.473 54.278 30.575 1.00 17.97 201 ILE A C 1
ATOM 1488 O O . ILE A 1 201 ? 33.010 53.365 31.301 1.00 17.40 201 ILE A O 1
ATOM 1493 N N . ILE A 1 202 ? 33.406 54.313 29.247 1.00 16.79 202 ILE A N 1
ATOM 1494 C CA . ILE A 1 202 ? 32.652 53.328 28.426 1.00 16.54 202 ILE A CA 1
ATOM 1495 C C . ILE A 1 202 ? 33.629 52.651 27.471 1.00 18.59 202 ILE A C 1
ATOM 1496 O O . ILE A 1 202 ? 34.441 53.340 26.834 1.00 17.31 202 ILE A O 1
ATOM 1501 N N . ASP A 1 203 ? 33.526 51.326 27.370 1.00 16.79 203 ASP A N 1
ATOM 1502 C CA . ASP A 1 203 ? 34.220 50.571 26.301 1.00 17.70 203 ASP A CA 1
ATOM 1503 C C . ASP A 1 203 ? 33.193 50.386 25.194 1.00 16.26 203 ASP A C 1
ATOM 1504 O O . ASP A 1 203 ? 32.259 49.595 25.343 1.00 16.65 203 ASP A O 1
ATOM 1509 N N . PRO A 1 204 ? 33.274 51.170 24.096 1.00 14.96 204 PRO A N 1
ATOM 1510 C CA . PRO A 1 204 ? 32.191 51.170 23.111 1.00 15.28 204 PRO A CA 1
ATOM 1511 C C . PRO A 1 204 ? 32.081 49.833 22.364 1.00 15.79 204 PRO A C 1
ATOM 1512 O O . PRO A 1 204 ? 30.971 49.438 22.043 1.00 15.92 204 PRO A O 1
ATOM 1516 N N . ARG A 1 205 ? 33.205 49.171 22.108 1.00 16.14 205 ARG A N 1
ATOM 1517 C CA . ARG A 1 205 ? 33.213 47.873 21.377 1.00 16.92 205 ARG A CA 1
ATOM 1518 C C . ARG A 1 205 ? 32.659 46.759 22.276 1.00 18.30 205 ARG A C 1
ATOM 1519 O O . ARG A 1 205 ? 32.051 45.833 21.742 1.00 19.99 205 ARG A O 1
ATOM 1527 N N . LYS A 1 206 ? 32.779 46.875 23.592 1.00 20.89 206 LYS A N 1
ATOM 1528 C CA . LYS A 1 206 ? 32.167 45.922 24.565 1.00 23.79 206 LYS A CA 1
ATOM 1529 C C . LYS A 1 206 ? 30.704 46.294 24.835 1.00 22.62 206 LYS A C 1
ATOM 1530 O O . LYS A 1 206 ? 29.954 45.432 25.369 1.00 24.58 206 LYS A O 1
ATOM 1534 N N . GLY A 1 207 ? 30.309 47.540 24.556 1.00 20.00 207 GLY A N 1
ATOM 1535 C CA . GLY A 1 207 ? 28.989 48.102 24.872 1.00 20.43 207 GLY A CA 1
ATOM 1536 C C . GLY A 1 207 ? 28.746 48.104 26.371 1.00 20.41 207 GLY A C 1
ATOM 1537 O O . GLY A 1 207 ? 27.602 47.817 26.811 1.00 21.39 207 GLY A O 1
ATOM 1538 N N . GLN A 1 208 ? 29.767 48.459 27.147 1.00 20.06 208 GLN A N 1
ATOM 1539 C CA . GLN A 1 208 ? 29.702 48.383 28.621 1.00 23.61 208 GLN A CA 1
ATOM 1540 C C . GLN A 1 208 ? 30.314 49.632 29.255 1.00 23.78 208 GLN A C 1
ATOM 1541 O O . GLN A 1 208 ? 31.347 50.114 28.772 1.00 21.33 208 GLN A O 1
ATOM 1547 N N . VAL A 1 209 ? 29.680 50.096 30.318 1.00 25.01 209 VAL A N 1
ATOM 1548 C CA . VAL A 1 209 ? 30.263 51.103 31.239 1.00 24.65 209 VAL A CA 1
ATOM 1549 C C . VAL A 1 209 ? 31.294 50.353 32.076 1.00 26.60 209 VAL A C 1
ATOM 1550 O O . VAL A 1 209 ? 30.882 49.392 32.791 1.00 28.22 209 VAL A O 1
ATOM 1554 N N . VAL A 1 210 ? 32.572 50.728 31.984 1.00 22.71 210 VAL A N 1
ATOM 1555 C CA . VAL A 1 210 ? 33.667 49.987 32.669 1.00 24.65 210 VAL A CA 1
ATOM 1556 C C . VAL A 1 210 ? 34.048 50.681 33.987 1.00 25.81 210 VAL A C 1
ATOM 1557 O O . VAL A 1 210 ? 34.643 50.008 34.852 1.00 24.03 210 VAL A O 1
ATOM 1561 N N . ALA A 1 211 ? 33.737 51.971 34.142 1.00 23.25 211 ALA A N 1
ATOM 1562 C CA . ALA A 1 211 ? 33.908 52.710 35.410 1.00 23.91 211 ALA A CA 1
ATOM 1563 C C . ALA A 1 211 ? 32.831 53.787 35.480 1.00 25.00 211 ALA A C 1
ATOM 1564 O O . ALA A 1 211 ? 32.500 54.372 34.437 1.00 21.54 211 ALA A O 1
ATOM 1566 N N . GLU A 1 212 ? 32.242 54.000 36.649 1.00 24.61 212 GLU A N 1
ATOM 1567 C CA . GLU A 1 212 ? 31.244 55.077 36.818 1.00 28.55 212 GLU A CA 1
ATOM 1568 C C . GLU A 1 212 ? 31.234 55.512 38.275 1.00 30.44 212 GLU A C 1
ATOM 1569 O O . GLU A 1 212 ? 31.589 54.689 39.128 1.00 26.03 212 GLU A O 1
ATOM 1575 N N . GLN A 1 213 ? 30.857 56.764 38.512 1.00 31.81 213 GLN A N 1
ATOM 1576 C CA . GLN A 1 213 ? 30.504 57.254 39.867 1.00 32.79 213 GLN A CA 1
ATOM 1577 C C . GLN A 1 213 ? 29.156 56.645 40.257 1.00 33.96 213 GLN A C 1
ATOM 1578 O O . GLN A 1 213 ? 28.179 56.839 39.516 1.00 36.28 213 GLN A O 1
ATOM 1584 N N . ALA A 1 214 ? 29.121 55.933 41.385 1.00 37.19 214 ALA A N 1
ATOM 1585 C CA . ALA A 1 214 ? 27.905 55.320 41.968 1.00 37.75 214 ALA A CA 1
ATOM 1586 C C . ALA A 1 214 ? 26.837 56.395 42.195 1.00 35.44 214 ALA A C 1
ATOM 1587 O O . ALA A 1 214 ? 25.650 56.087 41.999 1.00 35.20 214 ALA A O 1
ATOM 1589 N N . ARG A 1 215 ? 27.245 57.607 42.589 1.00 33.46 215 ARG A N 1
ATOM 1590 C CA . ARG A 1 215 ? 26.344 58.762 42.847 1.00 32.80 215 ARG A CA 1
ATOM 1591 C C . ARG A 1 215 ? 27.087 60.071 42.575 1.00 31.57 215 ARG A C 1
ATOM 1592 O O . ARG A 1 215 ? 28.315 60.081 42.494 1.00 28.98 215 ARG A O 1
ATOM 1600 N N . PRO A 1 216 ? 26.372 61.212 42.459 1.00 31.48 216 PRO A N 1
ATOM 1601 C CA . PRO A 1 216 ? 27.019 62.514 42.292 1.00 32.16 216 PRO A CA 1
ATOM 1602 C C . PRO A 1 216 ? 27.965 62.796 43.467 1.00 33.08 216 PRO A C 1
ATOM 1603 O O . PRO A 1 216 ? 27.674 62.334 44.559 1.00 34.41 216 PRO A O 1
ATOM 1607 N N . HIS A 1 217 ? 29.064 63.519 43.233 1.00 30.56 217 HIS A N 1
ATOM 1608 C CA . HIS A 1 217 ? 30.052 63.866 44.286 1.00 31.27 217 HIS A CA 1
ATOM 1609 C C . HIS A 1 217 ? 29.658 65.197 44.938 1.00 31.51 217 HIS A C 1
ATOM 1610 O O . HIS A 1 217 ? 29.816 66.266 44.297 1.00 30.02 217 HIS A O 1
ATOM 1617 N N . GLU A 1 218 ? 29.121 65.130 46.163 1.00 31.12 218 GLU A N 1
ATOM 1618 C CA . GLU A 1 218 ? 28.673 66.316 46.939 1.00 30.36 218 GLU A CA 1
ATOM 1619 C C . GLU A 1 218 ? 27.722 67.170 46.091 1.00 26.65 218 GLU A C 1
ATOM 1620 O O . GLU A 1 218 ? 27.754 68.404 46.211 1.00 30.03 218 GLU A O 1
ATOM 1626 N N . GLY A 1 219 ? 26.866 66.536 45.288 1.00 26.89 219 GLY A N 1
ATOM 1627 C CA . GLY A 1 219 ? 25.822 67.212 44.495 1.00 27.76 219 GLY A CA 1
ATOM 1628 C C . GLY A 1 219 ? 26.395 68.058 43.364 1.00 28.65 219 GLY A C 1
ATOM 1629 O O . GLY A 1 219 ? 25.645 68.873 42.805 1.00 30.02 219 GLY A O 1
ATOM 1630 N N . ALA A 1 220 ? 27.669 67.861 43.017 1.00 27.59 220 ALA A N 1
ATOM 1631 C CA . ALA A 1 220 ? 28.338 68.607 41.925 1.00 26.18 220 ALA A CA 1
ATOM 1632 C C . ALA A 1 220 ? 27.839 68.076 40.573 1.00 25.86 220 ALA A C 1
ATOM 1633 O O . ALA A 1 220 ? 27.476 66.882 40.500 1.00 27.88 220 ALA A O 1
ATOM 1635 N N . ARG A 1 221 ? 27.832 68.948 39.556 1.00 24.08 221 ARG A N 1
ATOM 1636 C CA . ARG A 1 221 ? 27.396 68.679 38.162 1.00 23.75 221 ARG A CA 1
ATOM 1637 C C . ARG A 1 221 ? 28.622 68.726 37.251 1.00 21.48 221 ARG A C 1
ATOM 1638 O O . ARG A 1 221 ? 29.059 69.838 36.945 1.00 22.42 221 ARG A O 1
ATOM 1646 N N . PRO A 1 222 ? 29.185 67.582 36.780 1.00 18.80 222 PRO A N 1
ATOM 1647 C CA . PRO A 1 222 ? 30.234 67.598 35.749 1.00 17.84 222 PRO A CA 1
ATOM 1648 C C . PRO A 1 222 ? 29.608 67.863 34.370 1.00 16.67 222 PRO A C 1
ATOM 1649 O O . PRO A 1 222 ? 28.579 67.293 34.057 1.00 17.10 222 PRO A O 1
ATOM 1653 N N A LEU A 1 223 ? 30.235 68.723 33.568 0.50 15.96 223 LEU A N 1
ATOM 1654 N N B LEU A 1 223 ? 30.221 68.759 33.590 0.50 15.70 223 LEU A N 1
ATOM 1655 C CA A LEU A 1 223 ? 29.689 69.123 32.242 0.50 16.12 223 LEU A CA 1
ATOM 1656 C CA B LEU A 1 223 ? 29.717 69.177 32.250 0.50 15.67 223 LEU A CA 1
ATOM 1657 C C A LEU A 1 223 ? 30.697 68.848 31.119 0.50 15.00 223 LEU A C 1
ATOM 1658 C C B LEU A 1 223 ? 30.678 68.710 31.151 0.50 14.81 223 LEU A C 1
ATOM 1659 O O A LEU A 1 223 ? 30.286 68.911 29.953 0.50 14.07 223 LEU A O 1
ATOM 1660 O O B LEU A 1 223 ? 30.216 68.466 30.034 0.50 14.55 223 LEU A O 1
ATOM 1669 N N . ARG A 1 224 ? 31.973 68.640 31.456 1.00 14.81 224 ARG A N 1
ATOM 1670 C CA . ARG A 1 224 ? 33.029 68.290 30.480 1.00 15.39 224 ARG A CA 1
ATOM 1671 C C . ARG A 1 224 ? 33.985 67.314 31.162 1.00 15.10 224 ARG A C 1
ATOM 1672 O O . ARG A 1 224 ? 34.233 67.388 32.404 1.00 14.64 224 ARG A O 1
ATOM 1680 N N . ALA A 1 225 ? 34.604 66.447 30.380 1.00 14.41 225 ALA A N 1
ATOM 1681 C CA . ALA A 1 225 ? 35.621 65.536 30.912 1.00 14.99 225 ALA A CA 1
ATOM 1682 C C . ALA A 1 225 ? 36.506 65.118 29.760 1.00 17.10 225 ALA A C 1
ATOM 1683 O O . ALA A 1 225 ? 35.944 64.786 28.713 1.00 18.10 225 ALA A O 1
ATOM 1685 N N . VAL A 1 226 ? 37.809 65.162 29.995 1.00 14.36 226 VAL A N 1
ATOM 1686 C CA . VAL A 1 226 ? 38.829 64.680 29.033 1.00 14.65 226 VAL A CA 1
ATOM 1687 C C . VAL A 1 226 ? 39.755 63.699 29.746 1.00 15.15 226 VAL A C 1
ATOM 1688 O O . VAL A 1 226 ? 39.956 63.787 30.990 1.00 15.08 226 VAL A O 1
ATOM 1692 N N . PHE A 1 227 ? 40.372 62.817 28.979 1.00 14.14 227 PHE A N 1
ATOM 1693 C CA . PHE A 1 227 ? 41.400 61.897 29.506 1.00 14.84 227 PHE A CA 1
ATOM 1694 C C . PHE A 1 227 ? 42.749 62.606 29.589 1.00 15.58 227 PHE A C 1
ATOM 1695 O O . PHE A 1 227 ? 43.153 63.328 28.647 1.00 15.61 227 PHE A O 1
ATOM 1703 N N . THR A 1 228 ? 43.477 62.359 30.667 1.00 16.12 228 THR A N 1
ATOM 1704 C CA . THR A 1 228 ? 44.918 62.689 30.731 1.00 17.58 228 THR A CA 1
ATOM 1705 C C . THR A 1 228 ? 45.694 61.592 29.998 1.00 19.05 228 THR A C 1
ATOM 1706 O O . THR A 1 228 ? 45.127 60.522 29.721 1.00 19.65 228 THR A O 1
ATOM 1710 N N . ALA A 1 229 ? 46.955 61.859 29.700 1.00 21.44 229 ALA A N 1
ATOM 1711 C CA . ALA A 1 229 ? 47.831 60.927 28.968 1.00 22.41 229 ALA A CA 1
ATOM 1712 C C . ALA A 1 229 ? 47.878 59.566 29.686 1.00 24.82 229 ALA A C 1
ATOM 1713 O O . ALA A 1 229 ? 47.954 58.549 28.989 1.00 26.38 229 ALA A O 1
ATOM 1715 N N . ASP A 1 230 ? 47.789 59.545 31.021 1.00 25.12 230 ASP A N 1
ATOM 1716 C CA . ASP A 1 230 ? 47.907 58.307 31.836 1.00 27.04 230 ASP A CA 1
ATOM 1717 C C . ASP A 1 230 ? 46.527 57.731 32.183 1.00 25.37 230 ASP A C 1
ATOM 1718 O O . ASP A 1 230 ? 46.480 56.825 33.028 1.00 26.12 230 ASP A O 1
ATOM 1723 N N . GLY A 1 231 ? 45.436 58.220 31.584 1.00 21.91 231 GLY A N 1
ATOM 1724 C CA . GLY A 1 231 ? 44.120 57.576 31.693 1.00 21.66 231 GLY A CA 1
ATOM 1725 C C . GLY A 1 231 ? 43.310 58.052 32.879 1.00 20.27 231 GLY A C 1
ATOM 1726 O O . GLY A 1 231 ? 42.252 57.486 33.121 1.00 21.19 231 GLY A O 1
ATOM 1727 N N . LYS A 1 232 ? 43.760 59.084 33.602 1.00 19.91 232 LYS A N 1
ATOM 1728 C CA . LYS A 1 232 ? 42.885 59.768 34.581 1.00 19.80 232 LYS A CA 1
ATOM 1729 C C . LYS A 1 232 ? 41.925 60.678 33.818 1.00 19.31 232 LYS A C 1
ATOM 1730 O O . LYS A 1 232 ? 42.073 60.823 32.584 1.00 19.30 232 LYS A O 1
ATOM 1736 N N . LEU A 1 233 ? 40.948 61.231 34.522 1.00 18.65 233 LEU A N 1
ATOM 1737 C CA . LEU A 1 233 ? 39.959 62.151 33.926 1.00 18.82 233 LEU A CA 1
ATOM 1738 C C . LEU A 1 233 ? 40.142 63.530 34.535 1.00 18.63 233 LEU A C 1
ATOM 1739 O O . LEU A 1 233 ? 40.224 63.632 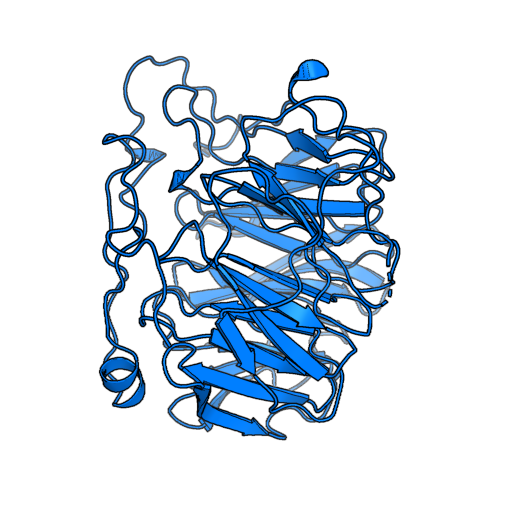35.777 1.00 18.60 233 LEU A O 1
ATOM 1744 N N . LEU A 1 234 ? 40.125 64.546 33.688 1.00 16.04 234 LEU A N 1
ATOM 1745 C CA . LEU A 1 234 ? 39.955 65.945 34.120 1.00 16.67 234 LEU A CA 1
ATOM 1746 C C . LEU A 1 234 ? 38.528 66.336 33.786 1.00 16.66 234 LEU A C 1
ATOM 1747 O O . LEU A 1 234 ? 38.118 66.172 32.616 1.00 18.60 234 LEU A O 1
ATOM 1752 N N . SER A 1 235 ? 37.773 66.794 34.773 1.00 15.73 235 SER A N 1
ATOM 1753 C CA . SER A 1 235 ? 36.380 67.221 34.560 1.00 15.69 235 SER A CA 1
ATOM 1754 C C . SER A 1 235 ? 36.244 68.695 34.942 1.00 15.49 235 SER A C 1
ATOM 1755 O O . SER A 1 235 ? 37.040 69.186 35.799 1.00 16.00 235 SER A O 1
ATOM 1758 N N . THR A 1 236 ? 35.293 69.380 34.313 1.00 14.36 236 THR A N 1
ATOM 1759 C CA . THR A 1 236 ? 34.874 70.735 34.728 1.00 15.47 236 THR A CA 1
ATOM 1760 C C . THR A 1 236 ? 33.378 70.693 34.973 1.00 16.66 236 THR A C 1
ATOM 1761 O O . THR A 1 236 ? 32.680 69.889 34.363 1.00 16.24 236 THR A O 1
ATOM 1765 N N . GLY A 1 237 ? 32.900 71.591 35.819 1.00 17.31 237 GLY A N 1
ATOM 1766 C CA . GLY A 1 237 ? 31.473 71.603 36.152 1.00 17.35 237 GLY A CA 1
ATOM 1767 C C . GLY A 1 237 ? 31.220 72.623 37.234 1.00 19.61 237 GLY A C 1
ATOM 1768 O O . GLY A 1 237 ? 31.993 73.587 37.333 1.00 18.14 237 GLY A O 1
ATOM 1769 N N . PHE A 1 238 ? 30.166 72.389 38.007 1.00 20.17 238 PHE A N 1
ATOM 1770 C CA . PHE A 1 238 ? 29.670 73.323 39.044 1.00 20.69 238 PHE A CA 1
ATOM 1771 C C . PHE A 1 238 ? 29.459 72.547 40.342 1.00 21.65 238 PHE A C 1
ATOM 1772 O O . PHE A 1 238 ? 28.938 71.419 40.308 1.00 22.89 238 PHE A O 1
ATOM 1780 N N . SER A 1 239 ? 29.863 73.137 41.462 1.00 22.89 239 SER A N 1
ATOM 1781 C CA . SER A 1 239 ? 29.588 72.582 42.811 1.00 24.02 239 SER A CA 1
ATOM 1782 C C . SER A 1 239 ? 28.084 72.689 43.102 1.00 25.10 239 SER A C 1
ATOM 1783 O O . SER A 1 239 ? 27.366 73.401 42.366 1.00 23.38 239 SER A O 1
ATOM 1786 N N . ARG A 1 240 ? 27.646 72.038 44.184 1.00 31.26 240 ARG A N 1
ATOM 1787 C CA . ARG A 1 240 ? 26.306 72.232 44.799 1.00 34.64 240 ARG A CA 1
ATOM 1788 C C . ARG A 1 240 ? 26.011 73.732 44.934 1.00 33.29 240 ARG A C 1
ATOM 1789 O O . ARG A 1 240 ? 24.849 74.113 44.756 1.00 34.03 240 ARG A O 1
ATOM 1797 N N . MET A 1 241 ? 27.015 74.562 45.237 1.00 31.90 241 MET A N 1
ATOM 1798 C CA . MET A 1 241 ? 26.809 76.019 45.449 1.00 33.27 241 MET A CA 1
ATOM 1799 C C . MET A 1 241 ? 27.176 76.842 44.202 1.00 30.50 241 MET A C 1
ATOM 1800 O O . MET A 1 241 ? 27.359 78.043 44.361 1.00 29.26 241 MET A O 1
ATOM 1805 N N . SER A 1 242 ? 27.206 76.243 43.001 1.00 28.18 242 SER A N 1
ATOM 1806 C CA . SER A 1 242 ? 27.401 76.923 41.687 1.00 28.32 242 SER A CA 1
ATOM 1807 C C . SER A 1 242 ? 28.817 77.506 41.541 1.00 24.64 242 SER A C 1
ATOM 1808 O O . SER A 1 242 ? 29.010 78.427 40.715 1.00 28.48 242 SER A O 1
ATOM 1811 N N . GLU A 1 243 ? 29.780 76.955 42.274 1.00 24.29 243 GLU A N 1
ATOM 1812 C CA . GLU A 1 243 ? 31.218 77.297 42.161 1.00 23.29 243 GLU A CA 1
ATOM 1813 C C . GLU A 1 243 ? 31.770 76.500 40.982 1.00 21.31 243 GLU A C 1
ATOM 1814 O O . GLU A 1 243 ? 31.591 75.277 40.975 1.00 19.58 243 GLU A O 1
ATOM 1820 N N . ARG A 1 244 ? 32.423 77.161 40.039 1.00 20.84 244 ARG A N 1
ATOM 1821 C CA . ARG A 1 244 ? 33.035 76.433 38.901 1.00 19.07 244 ARG A CA 1
ATOM 1822 C C . ARG A 1 244 ? 34.182 75.603 39.467 1.00 18.58 244 ARG A C 1
ATOM 1823 O O . ARG A 1 244 ? 34.927 76.100 40.336 1.00 19.04 244 ARG A O 1
ATOM 1831 N N . GLN A 1 245 ? 34.326 74.366 38.982 1.00 17.87 245 GLN A N 1
ATOM 1832 C CA . GLN A 1 245 ? 35.281 73.383 39.515 1.00 18.70 245 GLN A CA 1
ATOM 1833 C C . GLN A 1 245 ? 36.067 72.747 38.372 1.00 17.74 245 GLN A C 1
ATOM 1834 O O . GLN A 1 245 ? 35.492 72.539 37.306 1.00 18.79 245 GLN A O 1
ATOM 1840 N N . LEU A 1 246 ? 37.333 72.489 38.631 1.00 16.29 246 LEU A N 1
ATOM 1841 C CA . LEU A 1 246 ? 38.205 71.567 37.870 1.00 16.87 246 LEU A CA 1
ATOM 1842 C C . LEU A 1 246 ? 38.523 70.415 38.807 1.00 18.29 246 LEU A C 1
ATOM 1843 O O . LEU A 1 246 ? 38.991 70.683 39.922 1.00 18.16 246 LEU A O 1
ATOM 1848 N N . ALA A 1 247 ? 38.312 69.181 38.372 1.00 16.19 247 ALA A N 1
ATOM 1849 C CA . ALA A 1 247 ? 38.614 68.008 39.203 1.00 17.08 247 ALA A CA 1
ATOM 1850 C C . ALA A 1 247 ? 39.447 67.011 38.406 1.00 17.09 247 ALA A C 1
ATOM 1851 O O . ALA A 1 247 ? 39.305 66.939 37.167 1.00 17.28 247 ALA A O 1
ATOM 1853 N N . LEU A 1 248 ? 40.321 66.314 39.117 1.00 17.31 248 LEU A N 1
ATOM 1854 C CA . LEU A 1 248 ? 41.136 65.204 38.578 1.00 17.47 248 LEU A CA 1
ATOM 1855 C C . LEU A 1 248 ? 40.649 63.924 39.245 1.00 18.79 248 LEU A C 1
ATOM 1856 O O . LEU A 1 248 ? 40.590 63.914 40.481 1.00 19.69 248 LEU A O 1
ATOM 1861 N N . TRP A 1 249 ? 40.283 62.925 38.439 1.00 18.32 249 TRP A N 1
ATOM 1862 C CA . TRP A 1 249 ? 39.678 61.643 38.886 1.00 20.05 249 TRP A CA 1
ATOM 1863 C C . TRP A 1 249 ? 40.569 60.475 38.508 1.00 21.65 249 TRP A C 1
ATOM 1864 O O . TRP A 1 249 ? 41.020 60.417 37.347 1.00 20.38 249 TRP A O 1
ATOM 1875 N N . ASP A 1 250 ? 40.776 59.564 39.463 1.00 23.54 250 ASP A N 1
ATOM 1876 C CA . ASP A 1 250 ? 41.340 58.216 39.212 1.00 25.34 250 ASP A CA 1
ATOM 1877 C C . ASP A 1 250 ? 40.155 57.271 39.050 1.00 25.30 250 ASP A C 1
ATOM 1878 O O . ASP A 1 250 ? 39.418 57.044 40.007 1.00 25.04 250 ASP A O 1
ATOM 1883 N N . PRO A 1 251 ? 39.887 56.757 37.833 1.00 26.30 251 PRO A N 1
ATOM 1884 C CA . PRO A 1 251 ? 38.676 55.971 37.593 1.00 29.55 251 PRO A CA 1
ATOM 1885 C C . PRO A 1 251 ? 38.649 54.624 38.339 1.00 30.94 251 PRO A C 1
ATOM 1886 O O . PRO A 1 251 ? 37.584 54.059 38.430 1.00 31.30 251 PRO A O 1
ATOM 1890 N N . ASN A 1 252 ? 39.791 54.182 38.875 1.00 33.05 252 ASN A N 1
ATOM 1891 C CA . ASN A 1 252 ? 39.909 53.005 39.784 1.00 35.68 252 ASN A CA 1
ATOM 1892 C C . ASN A 1 252 ? 39.388 53.330 41.195 1.00 36.84 252 ASN A C 1
ATOM 1893 O O . ASN A 1 252 ? 39.162 52.375 41.956 1.00 43.90 252 ASN A O 1
ATOM 1898 N N . ASN A 1 253 ? 39.202 54.605 41.548 1.00 35.01 253 ASN A N 1
ATOM 1899 C CA . ASN A 1 253 ? 38.625 55.034 42.851 1.00 34.76 253 ASN A CA 1
ATOM 1900 C C . ASN A 1 253 ? 37.809 56.312 42.637 1.00 33.29 253 ASN A C 1
ATOM 1901 O O . ASN A 1 253 ? 38.310 57.395 42.990 1.00 35.49 253 ASN A O 1
ATOM 1903 N N . PHE A 1 254 ? 36.579 56.173 42.133 1.00 33.96 254 PHE A N 1
ATOM 1904 C CA . PHE A 1 254 ? 35.760 57.246 41.507 1.00 35.67 254 PHE A CA 1
ATOM 1905 C C . PHE A 1 254 ? 34.926 58.013 42.543 1.00 43.24 254 PHE A C 1
ATOM 1906 O O . PHE A 1 254 ? 34.187 58.928 42.122 1.00 45.98 254 PHE A O 1
ATOM 1914 N N . GLU A 1 255 ? 35.035 57.666 43.833 1.00 45.78 255 GLU A N 1
ATOM 1915 C CA . GLU A 1 255 ? 34.161 58.181 44.924 1.00 47.94 255 GLU A CA 1
ATOM 1916 C C . GLU A 1 255 ? 34.697 59.524 45.446 1.00 48.12 255 GLU A C 1
ATOM 1917 O O . GLU A 1 255 ? 33.881 60.309 45.977 1.00 51.25 255 GLU A O 1
ATOM 1919 N N . GLU A 1 256 ? 36.007 59.776 45.313 1.00 43.06 256 GLU A N 1
ATOM 1920 C CA . GLU A 1 256 ? 36.683 61.028 45.752 1.00 40.86 256 GLU A CA 1
ATOM 1921 C C . GLU A 1 256 ? 37.618 61.503 44.643 1.00 32.98 256 GLU A C 1
ATOM 1922 O O . GLU A 1 256 ? 38.400 60.704 44.139 1.00 34.38 256 GLU A O 1
ATOM 1928 N N . PRO A 1 257 ? 37.621 62.801 44.263 1.00 28.75 257 PRO A N 1
ATOM 1929 C CA . PRO A 1 257 ? 38.631 63.295 43.330 1.00 27.54 257 PRO A CA 1
ATOM 1930 C C . PRO A 1 257 ? 40.039 63.252 43.935 1.00 26.22 257 PRO A C 1
ATOM 1931 O O . PRO A 1 257 ? 40.179 63.424 45.149 1.00 25.93 257 PRO A O 1
ATOM 1935 N N . VAL A 1 258 ? 41.039 63.008 43.090 1.00 22.58 258 VAL A N 1
ATOM 1936 C CA . VAL A 1 258 ? 42.492 63.122 43.421 1.00 24.90 258 VAL A CA 1
ATOM 1937 C C . VAL A 1 258 ? 42.780 64.580 43.805 1.00 23.47 258 VAL A C 1
ATOM 1938 O O . VAL A 1 258 ? 43.632 64.820 44.693 1.00 23.06 258 VAL A O 1
ATOM 1942 N N . ALA A 1 259 ? 42.150 65.517 43.091 1.00 20.76 259 ALA A N 1
ATOM 1943 C CA . ALA A 1 259 ? 42.328 66.975 43.259 1.00 20.87 259 ALA A CA 1
ATOM 1944 C C . ALA A 1 259 ? 41.048 67.686 42.836 1.00 21.32 259 ALA A C 1
ATOM 1945 O O . ALA A 1 259 ? 40.358 67.212 41.913 1.00 20.76 259 ALA A O 1
ATOM 1947 N N . LEU A 1 260 ? 40.748 68.797 43.501 1.00 22.38 260 LEU A N 1
ATOM 1948 C CA . LEU A 1 260 ? 39.590 69.651 43.185 1.00 25.02 260 LEU A CA 1
ATOM 1949 C C . LEU A 1 260 ? 40.059 71.095 43.346 1.00 26.75 260 LEU A C 1
ATOM 1950 O O . LEU A 1 260 ? 40.677 71.422 44.391 1.00 28.38 260 LEU A O 1
ATOM 1955 N N . GLN A 1 261 ? 39.862 71.886 42.299 1.00 22.61 261 GLN A N 1
ATOM 1956 C CA . GLN A 1 261 ? 40.143 73.336 42.281 1.00 24.71 261 GLN A CA 1
ATOM 1957 C C . GLN A 1 261 ? 38.806 74.055 42.080 1.00 26.36 261 GLN A C 1
ATOM 1958 O O . GLN A 1 261 ? 38.173 73.884 41.037 1.00 21.66 261 GLN A O 1
ATOM 1964 N N . GLU A 1 262 ? 38.359 74.826 43.071 1.00 27.65 262 GLU A N 1
ATOM 1965 C CA . GLU A 1 262 ? 37.106 75.615 42.968 1.00 30.18 262 GLU A CA 1
ATOM 1966 C C . GLU A 1 262 ? 37.525 77.047 42.671 1.00 32.79 262 GLU A C 1
ATOM 1967 O O . GLU A 1 262 ? 38.602 77.456 43.156 1.00 37.72 262 GLU A O 1
ATOM 1973 N N . MET A 1 263 ? 36.758 77.771 41.865 1.00 32.76 263 MET A N 1
ATOM 1974 C CA . MET A 1 263 ? 37.285 79.023 41.278 1.00 35.88 263 MET A CA 1
ATOM 1975 C C . MET A 1 263 ? 36.337 80.190 41.514 1.00 38.26 263 MET A C 1
ATOM 1976 O O . MET A 1 263 ? 36.563 80.912 42.509 1.00 50.70 263 MET A O 1
ATOM 1981 N N . ASP A 1 264 ? 35.348 80.388 40.652 1.00 31.39 264 ASP A N 1
ATOM 1982 C CA . ASP A 1 264 ? 34.422 81.540 40.755 1.00 31.10 264 ASP A CA 1
ATOM 1983 C C . ASP A 1 264 ? 32.992 81.015 40.649 1.00 31.60 264 ASP A C 1
ATOM 1984 O O . ASP A 1 264 ? 32.813 79.817 40.352 1.00 28.60 264 ASP A O 1
ATOM 1989 N N . THR A 1 265 ? 32.020 81.875 40.940 1.00 32.60 265 THR A N 1
ATOM 1990 C CA . THR A 1 265 ? 30.571 81.576 40.830 1.00 35.61 265 THR A CA 1
ATOM 1991 C C . THR A 1 265 ? 30.049 82.206 39.534 1.00 37.85 265 THR A C 1
ATOM 1992 O O . THR A 1 265 ? 28.928 82.694 39.546 1.00 43.95 265 THR A O 1
ATOM 1996 N N . SER A 1 266 ? 30.836 82.173 38.453 1.00 43.73 266 SER A N 1
ATOM 1997 C CA . SER A 1 266 ? 30.423 82.600 37.088 1.00 44.97 266 SER A CA 1
ATOM 1998 C C . SER A 1 266 ? 29.516 81.527 36.468 1.00 43.64 266 SER A C 1
ATOM 1999 O O . SER A 1 266 ? 29.430 80.417 37.037 1.00 47.82 266 SER A O 1
ATOM 2002 N N . ASN A 1 267 ? 28.836 81.865 35.365 1.00 42.63 267 ASN A N 1
ATOM 2003 C CA . ASN A 1 267 ? 27.692 81.100 34.788 1.00 40.70 267 ASN A CA 1
ATOM 2004 C C . ASN A 1 267 ? 28.182 80.083 33.745 1.00 36.53 267 ASN A C 1
ATOM 2005 O O . ASN A 1 267 ? 27.532 79.017 33.596 1.00 38.90 267 ASN A O 1
ATOM 2007 N N . GLY A 1 268 ? 29.260 80.415 33.034 1.00 34.76 268 GLY A N 1
ATOM 2008 C CA . GLY A 1 268 ? 29.710 79.702 31.824 1.00 30.97 268 GLY A CA 1
ATOM 2009 C C . GLY A 1 268 ? 30.302 78.337 32.128 1.00 27.43 268 GLY A C 1
ATOM 2010 O O . GLY A 1 268 ? 31.063 78.216 33.082 1.00 27.16 268 GLY A O 1
ATOM 2011 N N . VAL A 1 269 ? 29.980 77.340 31.303 1.00 22.64 269 VAL A N 1
ATOM 2012 C CA . VAL A 1 269 ? 30.689 76.038 31.256 1.00 21.42 269 VAL A CA 1
ATOM 2013 C C . VAL A 1 269 ? 32.154 76.330 30.909 1.00 19.54 269 VAL A C 1
ATOM 2014 O O . VAL A 1 269 ? 32.390 77.052 29.938 1.00 19.63 269 VAL A O 1
ATOM 2018 N N . LEU A 1 270 ? 33.084 75.828 31.700 1.00 19.47 270 LEU A N 1
ATOM 2019 C CA . LEU A 1 270 ? 34.538 75.894 31.386 1.00 19.61 270 LEU A CA 1
ATOM 2020 C C . LEU A 1 270 ? 34.901 74.749 30.436 1.00 19.79 270 LEU A C 1
ATOM 2021 O O . LEU A 1 270 ? 34.643 73.597 30.778 1.00 19.15 270 LEU A O 1
ATOM 2026 N N . LEU A 1 271 ? 35.484 75.071 29.275 1.00 18.14 271 LEU A N 1
ATOM 2027 C CA . LEU A 1 271 ? 35.996 74.057 28.340 1.00 18.74 271 LEU A CA 1
ATOM 2028 C C . LEU A 1 271 ? 37.441 73.775 28.719 1.00 18.36 271 LEU A C 1
ATOM 2029 O O . LEU A 1 271 ? 38.216 74.720 28.863 1.00 19.08 271 LEU A O 1
ATOM 2034 N N . PRO A 1 272 ? 37.811 72.494 28.945 1.00 19.07 272 PRO A N 1
ATOM 2035 C CA . PRO A 1 272 ? 39.194 72.106 29.172 1.00 18.08 272 PRO A CA 1
ATOM 2036 C C . PRO A 1 272 ? 39.889 71.854 27.828 1.00 19.07 272 PRO A C 1
ATOM 2037 O O . PRO A 1 272 ? 39.396 71.123 26.967 1.00 21.91 272 PRO A O 1
ATOM 2041 N N . PHE A 1 273 ? 41.016 72.517 27.645 1.00 14.97 273 PHE A N 1
ATOM 2042 C CA . PHE A 1 273 ? 41.956 72.272 26.541 1.00 15.31 273 PHE A CA 1
ATOM 2043 C C . PHE A 1 273 ? 43.213 71.680 27.156 1.00 14.68 273 PHE A C 1
ATOM 2044 O O . PHE A 1 273 ? 43.961 72.381 27.853 1.00 15.52 273 PHE A O 1
ATOM 2052 N N . TYR A 1 274 ? 43.399 70.397 26.917 1.00 16.34 274 TYR A N 1
ATOM 2053 C CA . TYR A 1 274 ? 44.476 69.609 27.553 1.00 15.87 274 TYR A CA 1
ATOM 2054 C C . TYR A 1 274 ? 45.610 69.366 26.555 1.00 16.73 274 TYR A C 1
ATOM 2055 O O . TYR A 1 274 ? 45.345 68.808 25.485 1.00 18.98 274 TYR A O 1
ATOM 2064 N N . ASP A 1 275 ? 46.829 69.710 26.968 1.00 16.17 275 ASP A N 1
ATOM 2065 C CA . ASP A 1 275 ? 48.110 69.436 26.261 1.00 16.62 275 ASP A CA 1
ATOM 2066 C C . ASP A 1 275 ? 48.742 68.223 26.941 1.00 15.78 275 ASP A C 1
ATOM 2067 O O . ASP A 1 275 ? 49.320 68.376 28.005 1.00 16.31 275 ASP A O 1
ATOM 2072 N N . PRO A 1 276 ? 48.680 67.015 26.343 1.00 16.77 276 PRO A N 1
ATOM 2073 C CA . PRO A 1 276 ? 49.244 65.818 26.971 1.00 18.80 276 PRO A CA 1
ATOM 2074 C C . PRO A 1 276 ? 50.784 65.809 27.051 1.00 20.51 276 PRO A C 1
ATOM 2075 O O . PRO A 1 276 ? 51.337 65.142 27.912 1.00 21.70 276 PRO A O 1
ATOM 2079 N N . ASP A 1 277 ? 51.465 66.554 26.184 1.00 19.67 277 ASP A N 1
ATOM 2080 C CA . ASP A 1 277 ? 52.954 66.596 26.161 1.00 21.92 277 ASP A CA 1
ATOM 2081 C C . ASP A 1 277 ? 53.494 67.455 27.311 1.00 21.83 277 ASP A C 1
ATOM 2082 O O . ASP A 1 277 ? 54.466 67.013 27.986 1.00 24.88 277 ASP A O 1
ATOM 2087 N N . SER A 1 278 ? 52.874 68.606 27.562 1.00 18.82 278 SER A N 1
ATOM 2088 C CA . SER A 1 278 ? 53.226 69.534 28.662 1.00 19.46 278 SER A CA 1
ATOM 2089 C C . SER A 1 278 ? 52.533 69.112 29.955 1.00 17.77 278 SER A C 1
ATOM 2090 O O . SER A 1 278 ? 52.955 69.570 31.034 1.00 18.66 278 SER A O 1
ATOM 2093 N N . SER A 1 279 ? 51.454 68.350 29.836 1.00 18.28 279 SER A N 1
ATOM 2094 C CA . SER A 1 279 ? 50.533 68.055 30.956 1.00 18.08 279 SER A CA 1
ATOM 2095 C C . SER A 1 279 ? 49.980 69.384 31.486 1.00 16.52 279 SER A C 1
ATOM 2096 O O . SER A 1 279 ? 50.065 69.655 32.693 1.00 15.95 279 SER A O 1
ATOM 2099 N N . ILE A 1 280 ? 49.484 70.231 30.588 1.00 14.62 280 ILE A N 1
ATOM 2100 C CA . ILE A 1 280 ? 48.870 71.546 30.950 1.00 14.16 280 ILE A CA 1
ATOM 2101 C C . ILE A 1 280 ? 47.403 71.490 30.538 1.00 14.03 280 ILE A C 1
ATOM 2102 O O . ILE A 1 280 ? 47.108 70.980 29.463 1.00 14.31 280 ILE A O 1
ATOM 2107 N N . VAL A 1 281 ? 46.517 71.984 31.381 1.00 13.45 281 VAL A N 1
ATOM 2108 C CA . VAL A 1 281 ? 45.109 72.205 30.963 1.00 13.20 281 VAL A CA 1
ATOM 2109 C C . VAL A 1 281 ? 44.814 73.698 31.037 1.00 13.01 281 VAL A C 1
ATOM 2110 O O . VAL A 1 281 ? 45.188 74.372 32.043 1.00 12.92 281 VAL A O 1
ATOM 2114 N N . TYR A 1 282 ? 44.219 74.210 29.958 1.00 12.02 282 TYR A N 1
ATOM 2115 C CA . TYR A 1 282 ? 43.753 75.598 29.846 1.00 12.28 282 TYR A CA 1
ATOM 2116 C C . TYR A 1 282 ? 42.235 75.558 29.975 1.00 13.13 282 TYR A C 1
ATOM 2117 O O . TYR A 1 282 ? 41.592 74.680 29.379 1.00 14.09 282 TYR A O 1
ATOM 2126 N N . LEU A 1 283 ? 41.689 76.477 30.760 1.00 13.39 283 LEU A N 1
ATOM 2127 C CA . LEU A 1 283 ? 40.232 76.579 30.989 1.00 15.57 283 LEU A CA 1
ATOM 2128 C C . LEU A 1 283 ? 39.738 77.938 30.531 1.00 16.45 283 LEU A C 1
ATOM 2129 O O . LEU A 1 283 ? 40.301 78.967 30.937 1.00 16.75 283 LEU A O 1
ATOM 2134 N N . CYS A 1 284 ? 38.645 77.930 29.790 1.00 18.48 284 CYS A N 1
ATOM 2135 C CA . CYS A 1 284 ? 37.868 79.158 29.553 1.00 20.48 284 CYS A CA 1
ATOM 2136 C C . CYS A 1 284 ? 36.497 78.766 29.016 1.00 18.70 284 CYS A C 1
ATOM 2137 O O . CYS A 1 284 ? 36.328 77.645 28.500 1.00 18.92 284 CYS A O 1
ATOM 2140 N N . GLY A 1 285 ? 35.552 79.652 29.253 1.00 20.60 285 GLY A N 1
ATOM 2141 C CA . GLY A 1 285 ? 34.145 79.429 28.924 1.00 21.02 285 GLY A CA 1
ATOM 2142 C C . GLY A 1 285 ? 33.593 80.642 28.227 1.00 19.28 285 GLY A C 1
ATOM 2143 O O . GLY A 1 285 ? 34.201 81.730 28.309 1.00 18.08 285 GLY A O 1
ATOM 2144 N N . LYS A 1 286 ? 32.468 80.451 27.557 1.00 19.56 286 LYS A N 1
ATOM 2145 C CA . LYS A 1 286 ? 31.760 81.575 26.922 1.00 20.41 286 LYS A CA 1
ATOM 2146 C C . LYS A 1 286 ? 31.428 82.590 28.010 1.00 18.74 286 LYS A C 1
ATOM 2147 O O . LYS A 1 286 ? 30.986 82.166 29.108 1.00 19.31 286 LYS A O 1
ATOM 2153 N N . GLY A 1 287 ? 31.721 83.851 27.731 1.00 18.40 287 GLY A N 1
ATOM 2154 C CA . GLY A 1 287 ? 31.528 84.963 28.674 1.00 20.13 287 GLY A CA 1
ATOM 2155 C C . GLY A 1 287 ? 32.769 85.264 29.489 1.00 21.25 287 GLY A C 1
ATOM 2156 O O . GLY A 1 287 ? 32.835 86.358 30.055 1.00 25.60 287 GLY A O 1
ATOM 2157 N N . ASP A 1 288 ? 33.743 84.360 29.561 1.00 21.17 288 ASP A N 1
ATOM 2158 C CA . ASP A 1 288 ? 35.006 84.618 30.299 1.00 22.17 288 ASP A CA 1
ATOM 2159 C C . ASP A 1 288 ? 35.902 85.547 29.484 1.00 20.63 288 ASP A C 1
ATOM 2160 O O . ASP A 1 288 ? 35.954 85.416 28.251 1.00 20.63 288 ASP A O 1
ATOM 2165 N N A SER A 1 289 ? 36.609 86.458 30.152 0.50 19.29 289 SER A N 1
ATOM 2166 N N B SER A 1 289 ? 36.614 86.437 30.171 0.50 20.05 289 SER A N 1
ATOM 2167 C CA A SER A 1 289 ? 37.630 87.335 29.524 0.50 18.32 289 SER A CA 1
ATOM 2168 C CA B SER A 1 289 ? 37.615 87.355 29.576 0.50 19.54 289 SER A CA 1
ATOM 2169 C C A SER A 1 289 ? 39.024 86.718 29.688 0.50 17.84 289 SER A C 1
ATOM 2170 C C B SER A 1 289 ? 39.033 86.841 29.866 0.50 18.74 289 SER A C 1
ATOM 2171 O O A SER A 1 289 ? 39.947 87.186 29.003 0.50 17.54 289 SER A O 1
ATOM 2172 O O B SER A 1 289 ? 39.994 87.534 29.492 0.50 18.97 289 SER A O 1
ATOM 2177 N N . SER A 1 290 ? 39.156 85.684 30.524 1.00 18.76 290 SER A N 1
ATOM 2178 C CA . SER A 1 290 ? 40.467 85.111 30.907 1.00 18.90 290 SER A CA 1
ATOM 2179 C C . SER A 1 290 ? 40.624 83.671 30.399 1.00 17.90 290 SER A C 1
ATOM 2180 O O . SER A 1 290 ? 39.618 82.982 30.101 1.00 17.99 290 SER A O 1
ATOM 2183 N N . ILE A 1 291 ? 41.881 83.249 30.319 1.00 16.29 291 ILE A N 1
ATOM 2184 C CA . ILE A 1 291 ? 42.286 81.829 30.132 1.00 15.16 291 ILE A CA 1
ATOM 2185 C C . ILE A 1 291 ? 43.163 81.468 31.325 1.00 14.67 291 ILE A C 1
ATOM 2186 O O . ILE A 1 291 ? 44.251 82.050 31.479 1.00 15.46 291 ILE A O 1
ATOM 2191 N N . ARG A 1 292 ? 42.694 80.521 32.124 1.00 15.12 292 ARG A N 1
ATOM 2192 C CA . ARG A 1 292 ? 43.415 80.088 33.338 1.00 16.68 292 ARG A CA 1
ATOM 2193 C C . ARG A 1 292 ? 44.108 78.783 32.992 1.00 15.44 292 ARG A C 1
ATOM 2194 O O . ARG A 1 292 ? 43.476 77.940 32.335 1.00 16.70 292 ARG A O 1
ATOM 2202 N N . TYR A 1 293 ? 45.321 78.572 33.451 1.00 13.30 293 TYR A N 1
ATOM 2203 C CA . TYR A 1 293 ? 45.999 77.320 33.072 1.00 13.88 293 TYR A CA 1
ATOM 2204 C C . TYR A 1 293 ? 46.755 76.729 34.248 1.00 13.57 293 TYR A C 1
ATOM 2205 O O . TYR A 1 293 ? 47.177 77.448 35.168 1.00 13.79 293 TYR A O 1
ATOM 2214 N N . PHE A 1 294 ? 46.823 75.407 34.207 1.00 13.96 294 PHE A N 1
ATOM 2215 C CA . PHE A 1 294 ? 47.276 74.549 35.326 1.00 15.84 294 PHE A CA 1
ATOM 2216 C C . PHE A 1 294 ? 48.174 73.450 34.780 1.00 15.51 294 PHE A C 1
ATOM 2217 O O . PHE A 1 294 ? 47.869 72.894 33.704 1.00 16.00 294 PHE A O 1
ATOM 2225 N N . GLU A 1 295 ? 49.187 73.080 35.559 1.00 14.46 295 GLU A N 1
ATOM 2226 C CA . GLU A 1 295 ? 50.044 71.903 35.294 1.00 15.43 295 GLU A CA 1
ATOM 2227 C C . GLU A 1 295 ? 49.521 70.715 36.108 1.00 16.86 295 GLU A C 1
ATOM 2228 O O . GLU A 1 295 ? 49.141 70.917 37.275 1.00 17.22 295 GLU A O 1
ATOM 2234 N N . ILE A 1 296 ? 49.514 69.534 35.502 1.00 16.95 296 ILE A N 1
ATOM 2235 C CA . ILE A 1 296 ? 49.097 68.262 36.163 1.00 20.12 296 ILE A CA 1
ATOM 2236 C C . ILE A 1 296 ? 50.359 67.417 36.363 1.00 22.10 296 ILE A C 1
ATOM 2237 O O . ILE A 1 296 ? 51.035 67.101 35.356 1.00 22.17 296 ILE A O 1
ATOM 2242 N N . THR A 1 297 ? 50.708 67.103 37.620 1.00 22.96 297 THR A N 1
ATOM 2243 C CA . THR A 1 297 ? 51.910 66.292 37.971 1.00 23.80 297 THR A CA 1
ATOM 2244 C C . THR A 1 297 ? 51.547 65.317 39.098 1.00 26.45 297 THR A C 1
ATOM 2245 O O . THR A 1 297 ? 50.448 65.426 39.640 1.00 26.22 297 THR A O 1
ATOM 2249 N N . ASP A 1 298 ? 52.441 64.382 39.421 1.00 30.78 298 ASP A N 1
ATOM 2250 C CA . ASP A 1 298 ? 52.182 63.388 40.500 1.00 34.69 298 ASP A CA 1
ATOM 2251 C C . ASP A 1 298 ? 52.733 63.904 41.836 1.00 36.13 298 ASP A C 1
ATOM 2252 O O . ASP A 1 298 ? 52.684 63.152 42.823 1.00 36.08 298 ASP A O 1
ATOM 2257 N N . GLU A 1 299 ? 53.197 65.153 41.888 1.00 34.03 299 GLU A N 1
ATOM 2258 C CA . GLU A 1 299 ? 53.499 65.878 43.146 1.00 35.17 299 GLU A CA 1
ATOM 2259 C C . GLU A 1 299 ? 52.201 66.490 43.668 1.00 33.41 299 GLU A C 1
ATOM 2260 O O . GLU A 1 299 ? 51.538 67.223 42.934 1.00 26.20 299 GLU A O 1
ATOM 2266 N N . PRO A 1 300 ? 51.778 66.207 44.924 1.00 30.32 300 PRO A N 1
ATOM 2267 C CA . PRO A 1 300 ? 50.615 66.876 45.506 1.00 29.79 300 PRO A CA 1
ATOM 2268 C C . PRO A 1 300 ? 50.818 68.392 45.504 1.00 28.98 300 PRO A C 1
ATOM 2269 O O . PRO A 1 300 ? 51.928 68.874 45.736 1.00 27.75 300 PRO A O 1
ATOM 2273 N N . PRO A 1 301 ? 49.781 69.225 45.259 1.00 26.89 301 PRO A N 1
ATOM 2274 C CA . PRO A 1 301 ? 48.393 68.792 45.129 1.00 25.26 301 PRO A CA 1
ATOM 2275 C C . PRO A 1 301 ? 47.936 68.374 43.717 1.00 23.38 301 PRO A C 1
ATOM 2276 O O . PRO A 1 301 ? 46.742 68.364 43.502 1.00 22.34 301 PRO A O 1
ATOM 2280 N N . PHE A 1 302 ? 48.874 67.998 42.839 1.00 21.13 302 PHE A N 1
ATOM 2281 C CA . PHE A 1 302 ? 48.642 67.271 41.561 1.00 20.73 302 PHE A CA 1
ATOM 2282 C C . PHE A 1 302 ? 48.140 68.230 40.481 1.00 20.22 302 PHE A C 1
ATOM 2283 O O . PHE A 1 302 ? 48.633 68.174 39.350 1.00 20.73 302 PHE A O 1
ATOM 2291 N N . VAL A 1 303 ? 47.161 69.068 40.809 1.00 19.87 303 VAL A N 1
ATOM 2292 C CA . VAL A 1 303 ? 46.719 70.168 39.911 1.00 19.97 303 VAL A CA 1
ATOM 2293 C C . VAL A 1 303 ? 47.350 71.453 40.432 1.00 20.54 303 VAL A C 1
ATOM 2294 O O . VAL A 1 303 ? 47.066 71.846 41.592 1.00 22.65 303 VAL A O 1
ATOM 2298 N N . HIS A 1 304 ? 48.216 72.058 39.629 1.00 18.65 304 HIS A N 1
ATOM 2299 C CA . HIS A 1 304 ? 49.062 73.206 40.021 1.00 18.80 304 HIS A CA 1
ATOM 2300 C C . HIS A 1 304 ? 48.708 74.409 39.155 1.00 18.54 304 HIS A C 1
ATOM 2301 O O . HIS A 1 304 ? 49.055 74.395 37.965 1.00 19.74 304 HIS A O 1
ATOM 2308 N N . TYR A 1 305 ? 48.103 75.433 39.741 1.00 19.75 305 TYR A N 1
ATOM 2309 C CA . TYR A 1 305 ? 47.869 76.711 39.028 1.00 18.93 305 TYR A CA 1
ATOM 2310 C C . TYR A 1 305 ? 49.197 77.294 38.529 1.00 18.03 305 TYR A C 1
ATOM 2311 O O . TYR A 1 305 ? 50.177 77.405 39.303 1.00 18.13 305 TYR A O 1
ATOM 2320 N N . LEU A 1 306 ? 49.249 77.660 37.244 1.00 16.72 306 LEU A N 1
ATOM 2321 C CA . LEU A 1 306 ? 50.420 78.329 36.621 1.00 16.36 306 LEU A CA 1
ATOM 2322 C C . LEU A 1 306 ? 50.163 79.833 36.496 1.00 17.19 306 LEU A C 1
ATOM 2323 O O . LEU A 1 306 ? 50.958 80.644 37.029 1.00 18.51 306 LEU A O 1
ATOM 2328 N N . ASN A 1 307 ? 49.120 80.221 35.769 1.00 16.30 307 ASN A N 1
ATOM 2329 C CA . ASN A 1 307 ? 48.907 81.658 35.497 1.00 16.17 307 ASN A CA 1
ATOM 2330 C C . ASN A 1 307 ? 47.572 81.829 34.788 1.00 15.56 307 ASN A C 1
ATOM 2331 O O . ASN A 1 307 ? 46.882 80.818 34.493 1.00 14.77 307 ASN A O 1
ATOM 2336 N N . THR A 1 308 ? 47.237 83.078 34.538 1.00 16.77 308 THR A N 1
ATOM 2337 C CA . THR A 1 308 ? 46.021 83.484 33.809 1.00 16.76 308 THR A CA 1
ATOM 2338 C C . THR A 1 308 ? 46.395 84.525 32.765 1.00 17.31 308 THR A C 1
ATOM 2339 O O . THR A 1 308 ? 47.147 85.484 33.087 1.00 18.08 308 THR A O 1
ATOM 2343 N N . PHE A 1 309 ? 45.898 84.324 31.558 1.00 15.57 309 PHE A N 1
ATOM 2344 C CA . PHE A 1 309 ? 45.926 85.341 30.490 1.00 16.15 309 PHE A CA 1
ATOM 2345 C C . PHE A 1 309 ? 44.644 86.150 30.631 1.00 16.40 309 PHE A C 1
ATOM 2346 O O . PHE A 1 309 ? 43.567 85.573 30.466 1.00 15.60 309 PHE A O 1
ATOM 2354 N N . SER A 1 310 ? 44.768 87.428 30.992 1.00 17.97 310 SER A N 1
ATOM 2355 C CA . SER A 1 310 ? 43.602 88.304 31.267 1.00 20.43 310 SER A CA 1
ATOM 2356 C C . SER A 1 310 ? 43.339 89.227 30.086 1.00 18.90 310 SER A C 1
ATOM 2357 O O . SER A 1 310 ? 44.285 89.637 29.396 1.00 19.34 310 SER A O 1
ATOM 2360 N N . SER A 1 311 ? 42.082 89.620 29.942 1.00 21.44 311 SER A N 1
ATOM 2361 C CA . SER A 1 311 ? 41.642 90.632 28.954 1.00 21.76 311 SER A CA 1
ATOM 2362 C C . SER A 1 311 ? 40.389 91.330 29.482 1.00 22.48 311 SER A C 1
ATOM 2363 O O . SER A 1 311 ? 39.853 90.908 30.531 1.00 22.36 311 SER A O 1
ATOM 2366 N N . LYS A 1 312 ? 39.966 92.386 28.803 1.00 26.80 312 LYS A N 1
ATOM 2367 C CA . LYS A 1 312 ? 38.715 93.100 29.151 1.00 30.34 312 LYS A CA 1
ATOM 2368 C C . LYS A 1 312 ? 37.580 92.659 28.213 1.00 29.40 312 LYS A C 1
ATOM 2369 O O . LYS A 1 312 ? 36.507 93.282 28.282 1.00 27.98 312 LYS A O 1
ATOM 2375 N N . GLU A 1 313 ? 37.771 91.598 27.413 1.00 27.02 313 GLU A N 1
ATOM 2376 C CA . GLU A 1 313 ? 36.821 91.201 26.333 1.00 24.86 313 GLU A CA 1
ATOM 2377 C C . GLU A 1 313 ? 36.307 89.779 26.543 1.00 23.24 313 GLU A C 1
ATOM 2378 O O . GLU A 1 313 ? 37.070 88.825 26.400 1.00 21.18 313 GLU A O 1
ATOM 2384 N N . PRO A 1 314 ? 35.015 89.584 26.900 1.00 21.51 314 PRO A N 1
ATOM 2385 C CA . PRO A 1 314 ? 34.419 88.253 27.015 1.00 19.78 314 PRO A CA 1
ATOM 2386 C C . PRO A 1 314 ? 34.461 87.478 25.689 1.00 20.36 314 PRO A C 1
ATOM 2387 O O . PRO A 1 314 ? 34.142 88.038 24.636 1.00 18.93 314 PRO A O 1
ATOM 2391 N N . GLN A 1 315 ? 34.847 86.206 25.757 1.00 17.58 315 GLN A N 1
ATOM 2392 C CA . GLN A 1 315 ? 34.869 85.345 24.549 1.00 17.15 315 GLN A CA 1
ATOM 2393 C C . GLN A 1 315 ? 33.456 84.863 24.201 1.00 16.59 315 GLN A C 1
ATOM 2394 O O . GLN A 1 315 ? 32.615 84.674 25.102 1.00 16.59 315 GLN A O 1
ATOM 2400 N N . ARG A 1 316 ? 33.230 84.634 22.911 1.00 14.17 316 ARG A N 1
ATOM 2401 C CA . ARG A 1 316 ? 31.998 84.045 22.330 1.00 15.45 316 ARG A CA 1
ATOM 2402 C C . ARG A 1 316 ? 32.283 82.613 21.859 1.00 16.34 316 ARG A C 1
ATOM 2403 O O . ARG A 1 316 ? 31.375 81.973 21.324 1.00 16.29 316 ARG A O 1
ATOM 2411 N N . GLY A 1 317 ? 33.503 82.128 22.080 1.00 13.44 317 GLY A N 1
ATOM 2412 C CA . GLY A 1 317 ? 33.938 80.810 21.607 1.00 14.14 317 GLY A CA 1
ATOM 2413 C C . GLY A 1 317 ? 35.453 80.787 21.548 1.00 13.52 317 GLY A C 1
ATOM 2414 O O . GLY A 1 317 ? 36.061 81.829 21.789 1.00 12.74 317 GLY A O 1
ATOM 2415 N N . MET A 1 318 ? 36.024 79.641 21.221 1.00 13.15 318 MET A N 1
ATOM 2416 C CA . MET A 1 318 ? 37.491 79.473 21.348 1.00 13.19 318 MET A CA 1
ATOM 2417 C C . MET A 1 318 ? 37.947 78.261 20.554 1.00 13.12 318 MET A C 1
ATOM 2418 O O . MET A 1 318 ? 37.402 77.174 20.734 1.00 13.09 318 MET A O 1
ATOM 2423 N N . GLY A 1 319 ? 38.918 78.473 19.677 1.00 13.10 319 GLY A N 1
ATOM 2424 C CA . GLY A 1 319 ? 39.601 77.400 18.956 1.00 12.85 319 GLY A CA 1
ATOM 2425 C C . GLY A 1 319 ? 40.960 77.162 19.582 1.00 11.84 319 GLY A C 1
ATOM 2426 O O . GLY A 1 319 ? 41.469 78.031 20.319 1.00 12.33 319 GLY A O 1
ATOM 2427 N N . PHE A 1 320 ? 41.529 76.005 19.290 1.00 12.21 320 PHE A N 1
ATOM 2428 C CA . PHE A 1 320 ? 42.798 75.557 19.907 1.00 12.23 320 PHE A CA 1
ATOM 2429 C C . PHE A 1 320 ? 43.610 74.835 18.824 1.00 12.33 320 PHE A C 1
ATOM 2430 O O . PHE A 1 320 ? 43.145 73.807 18.289 1.00 13.24 320 PHE A O 1
ATOM 2438 N N . MET A 1 321 ? 44.777 75.370 18.474 1.00 11.71 321 MET A N 1
ATOM 2439 C CA . MET A 1 321 ? 45.565 74.840 17.338 1.00 12.41 321 MET A CA 1
ATOM 2440 C C . MET A 1 321 ? 46.188 73.498 17.730 1.00 12.97 321 MET A C 1
ATOM 2441 O O . MET A 1 321 ? 46.862 73.375 18.747 1.00 13.01 321 MET A O 1
ATOM 2446 N N . PRO A 1 322 ? 45.995 72.443 16.927 1.00 12.94 322 PRO A N 1
ATOM 2447 C CA . PRO A 1 322 ? 46.725 71.193 17.116 1.00 13.60 322 PRO A CA 1
ATOM 2448 C C . PRO A 1 322 ? 48.246 71.374 16.986 1.00 12.57 322 PRO A C 1
ATOM 2449 O O . PRO A 1 322 ? 48.713 72.308 16.368 1.00 13.19 322 PRO A O 1
ATOM 2453 N N . LYS A 1 323 ? 48.989 70.397 17.509 1.00 14.96 323 LYS A N 1
ATOM 2454 C CA . LYS A 1 323 ? 50.472 70.448 17.597 1.00 15.55 323 LYS A CA 1
ATOM 2455 C C . LYS A 1 323 ? 51.099 70.749 16.239 1.00 14.62 323 LYS A C 1
ATOM 2456 O O . LYS A 1 323 ? 52.055 71.554 16.202 1.00 14.27 323 LYS A O 1
ATOM 2462 N N . ARG A 1 324 ? 50.599 70.135 15.165 1.00 14.96 324 ARG A N 1
ATOM 2463 C CA . ARG A 1 324 ? 51.173 70.268 13.802 1.00 17.45 324 ARG A CA 1
ATOM 2464 C C . ARG A 1 324 ? 51.056 71.700 13.278 1.00 17.25 324 ARG A C 1
ATOM 2465 O O . ARG A 1 324 ? 51.721 72.010 12.263 1.00 17.89 324 ARG A O 1
ATOM 2473 N N . GLY A 1 325 ? 50.263 72.566 13.915 1.00 15.19 325 GLY A N 1
ATOM 2474 C CA . GLY A 1 325 ? 50.163 73.972 13.507 1.00 15.51 325 GLY A CA 1
ATOM 2475 C C . GLY A 1 325 ? 50.947 74.932 14.380 1.00 15.04 325 GLY A C 1
ATOM 2476 O O . GLY A 1 325 ? 50.916 76.115 14.084 1.00 16.85 325 GLY A O 1
ATOM 2477 N N . LEU A 1 326 ? 51.630 74.484 15.428 1.00 14.64 326 LEU A N 1
ATOM 2478 C CA . LEU A 1 326 ? 52.349 75.413 16.342 1.00 14.43 326 LEU A CA 1
ATOM 2479 C C . LEU A 1 326 ? 53.661 75.863 15.700 1.00 15.44 326 LEU A C 1
ATOM 2480 O O . LEU A 1 326 ? 54.285 75.047 14.971 1.00 16.47 326 LEU A O 1
ATOM 2485 N N . ASP A 1 327 ? 54.066 77.089 15.993 1.00 14.96 327 ASP A N 1
ATOM 2486 C CA . ASP A 1 327 ? 55.364 77.630 15.531 1.00 16.16 327 ASP A CA 1
ATOM 2487 C C . ASP A 1 327 ? 56.463 77.207 16.514 1.00 15.78 327 ASP A C 1
ATOM 2488 O O . ASP A 1 327 ? 56.784 77.954 17.443 1.00 14.57 327 ASP A O 1
ATOM 2493 N N . VAL A 1 328 ? 57.064 76.048 16.268 1.00 16.86 328 VAL A N 1
ATOM 2494 C CA . VAL A 1 328 ? 58.059 75.483 17.229 1.00 18.03 328 VAL A CA 1
ATOM 2495 C C . VAL A 1 328 ? 59.280 76.398 17.297 1.00 17.46 328 VAL A C 1
ATOM 2496 O O . VAL A 1 328 ? 59.908 76.463 18.384 1.00 17.71 328 VAL A O 1
ATOM 2500 N N . SER A 1 329 ? 59.590 77.129 16.219 1.00 20.36 329 SER A N 1
ATOM 2501 C CA . SER A 1 329 ? 60.792 78.001 16.162 1.00 21.28 329 SER A CA 1
ATOM 2502 C C . SER A 1 329 ? 60.669 79.122 17.199 1.00 21.77 329 SER A C 1
ATOM 2503 O O . SER A 1 329 ? 61.713 79.591 17.659 1.00 22.99 329 SER A O 1
ATOM 2506 N N . LYS A 1 330 ? 59.444 79.474 17.611 1.00 17.62 330 LYS A N 1
ATOM 2507 C CA . LYS A 1 330 ? 59.167 80.543 18.602 1.00 16.78 330 LYS A CA 1
ATOM 2508 C C . LYS A 1 330 ? 58.769 79.969 19.971 1.00 14.58 330 LYS A C 1
ATOM 2509 O O . LYS A 1 330 ? 58.359 80.774 20.828 1.00 14.71 330 LYS A O 1
ATOM 2513 N N . CYS A 1 331 ? 58.932 78.666 20.208 1.00 14.47 331 CYS A N 1
ATOM 2514 C CA . CYS A 1 331 ? 58.555 77.999 21.487 1.00 14.00 331 CYS A CA 1
ATOM 2515 C C . CYS A 1 331 ? 57.078 78.305 21.803 1.00 13.38 331 CYS A C 1
ATOM 2516 O O . CYS A 1 331 ? 56.718 78.467 22.966 1.00 12.27 331 CYS A O 1
ATOM 2519 N N . GLU A 1 332 ? 56.250 78.340 20.772 1.00 12.87 332 GLU A N 1
ATOM 2520 C CA . GLU A 1 332 ? 54.772 78.409 20.912 1.00 12.82 332 GLU A CA 1
ATOM 2521 C C . GLU A 1 332 ? 54.281 77.038 21.368 1.00 12.57 332 GLU A C 1
ATOM 2522 O O . GLU A 1 332 ? 54.495 76.064 20.637 1.00 14.07 332 GLU A O 1
ATOM 2528 N N A ILE A 1 333 ? 53.690 76.909 22.566 0.50 11.56 333 ILE A N 1
ATOM 2529 N N B ILE A 1 333 ? 53.665 76.981 22.552 0.50 11.50 333 ILE A N 1
ATOM 2530 C CA A ILE A 1 333 ? 53.181 75.584 23.044 0.50 11.87 333 ILE A CA 1
ATOM 2531 C CA B ILE A 1 333 ? 53.210 75.720 23.202 0.50 11.70 333 ILE A CA 1
ATOM 2532 C C A ILE A 1 333 ? 51.656 75.523 22.926 0.50 11.32 333 ILE A C 1
ATOM 2533 C C B ILE A 1 333 ? 51.689 75.571 23.041 0.50 11.31 333 ILE A C 1
ATOM 2534 O O A ILE A 1 333 ? 51.105 74.420 23.050 0.50 12.55 333 ILE A O 1
ATOM 2535 O O B ILE A 1 333 ? 51.179 74.463 23.255 0.50 12.71 333 ILE A O 1
ATOM 2544 N N . ALA A 1 334 ? 50.992 76.645 22.671 1.00 11.19 334 ALA A N 1
ATOM 2545 C CA . ALA A 1 334 ? 49.540 76.615 22.358 1.00 10.73 334 ALA A CA 1
ATOM 2546 C C . ALA A 1 334 ? 49.203 77.854 21.553 1.00 10.96 334 ALA A C 1
ATOM 2547 O O . ALA A 1 334 ? 49.837 78.902 21.746 1.00 11.14 334 ALA A O 1
ATOM 2549 N N . ARG A 1 335 ? 48.152 77.781 20.763 1.00 11.40 335 ARG A N 1
ATOM 2550 C CA . ARG A 1 335 ? 47.616 78.965 20.087 1.00 11.80 335 ARG A CA 1
ATOM 2551 C C . ARG A 1 335 ? 46.104 78.863 20.133 1.00 11.66 335 ARG A C 1
ATOM 2552 O O . ARG A 1 335 ? 45.534 77.884 19.625 1.00 11.45 335 ARG A O 1
ATOM 2560 N N . PHE A 1 336 ? 45.511 79.828 20.810 1.00 10.68 336 PHE A N 1
ATOM 2561 C CA . PHE A 1 336 ? 44.052 79.960 20.924 1.00 11.29 336 PHE A CA 1
ATOM 2562 C C . PHE A 1 336 ? 43.543 80.870 19.822 1.00 11.55 336 PHE A C 1
ATOM 2563 O O . PHE A 1 336 ? 44.261 81.812 19.422 1.00 13.30 336 PHE A O 1
ATOM 2571 N N . TYR A 1 337 ? 42.351 80.574 19.334 1.00 10.47 337 TYR A N 1
ATOM 2572 C CA . TYR A 1 337 ? 41.615 81.429 18.372 1.00 11.48 337 TYR A CA 1
ATOM 2573 C C . TYR A 1 337 ? 40.369 81.944 19.098 1.00 11.64 337 TYR A C 1
ATOM 2574 O O . TYR A 1 337 ? 39.365 81.246 19.125 1.00 11.95 337 TYR A O 1
ATOM 2583 N N . LYS A 1 338 ? 40.478 83.114 19.719 1.00 12.09 338 LYS A N 1
ATOM 2584 C CA . LYS A 1 338 ? 39.436 83.667 20.598 1.00 12.66 338 LYS A CA 1
ATOM 2585 C C . LYS A 1 338 ? 38.349 84.313 19.744 1.00 12.41 338 LYS A C 1
ATOM 2586 O O . LYS A 1 338 ? 38.679 85.205 18.944 1.00 13.04 338 LYS A O 1
ATOM 2592 N N . LEU A 1 339 ? 37.097 83.920 19.959 1.00 13.37 339 LEU A N 1
ATOM 2593 C CA . LEU A 1 339 ? 35.956 84.511 19.221 1.00 15.36 339 LEU A CA 1
ATOM 2594 C C . LEU A 1 339 ? 35.431 85.697 20.016 1.00 15.17 339 LEU A C 1
ATOM 2595 O O . LEU A 1 339 ? 35.138 85.556 21.198 1.00 16.66 339 LEU A O 1
ATOM 2600 N N . HIS A 1 340 ? 35.377 86.839 19.357 1.00 15.34 340 HIS A N 1
ATOM 2601 C CA . HIS A 1 340 ? 34.652 88.035 19.843 1.00 17.03 340 HIS A CA 1
ATOM 2602 C C . HIS A 1 340 ? 33.325 88.093 19.088 1.00 18.57 340 HIS A C 1
ATOM 2603 O O . HIS A 1 340 ? 33.101 87.241 18.249 1.00 18.46 340 HIS A O 1
ATOM 2610 N N . GLU A 1 341 ? 32.506 89.110 19.322 1.00 19.35 341 GLU A N 1
ATOM 2611 C CA . GLU A 1 341 ? 31.212 89.264 18.615 1.00 21.25 341 GLU A CA 1
ATOM 2612 C C . GLU A 1 341 ? 31.433 89.250 17.094 1.00 20.34 341 GLU A C 1
ATOM 2613 O O . GLU A 1 341 ? 30.620 88.594 16.406 1.00 21.22 341 GLU A O 1
ATOM 2619 N N . ARG A 1 342 ? 32.460 89.942 16.577 1.00 19.37 342 ARG A N 1
ATOM 2620 C CA . ARG A 1 342 ? 32.619 90.161 15.109 1.00 21.77 342 ARG A CA 1
ATOM 2621 C C . ARG A 1 342 ? 34.044 89.858 14.638 1.00 20.57 342 ARG A C 1
ATOM 2622 O O . ARG A 1 342 ? 34.377 90.196 13.488 1.00 21.18 342 ARG A O 1
ATOM 2630 N N . LYS A 1 343 ? 34.870 89.182 15.439 1.00 18.81 343 LYS A N 1
ATOM 2631 C CA . LYS A 1 343 ? 36.248 88.906 14.981 1.00 17.55 343 LYS A CA 1
ATOM 2632 C C . LYS A 1 343 ? 36.817 87.694 15.719 1.00 16.72 343 LYS A C 1
ATOM 2633 O O . LYS A 1 343 ? 36.246 87.281 16.730 1.00 16.21 343 LYS A O 1
ATOM 2639 N N . CYS A 1 344 ? 37.885 87.153 15.153 1.00 15.22 344 CYS A N 1
ATOM 2640 C CA . CYS A 1 344 ? 38.691 86.057 15.745 1.00 15.03 344 CYS A CA 1
ATOM 2641 C C . CYS A 1 344 ? 40.120 86.566 15.961 1.00 14.87 344 CYS A C 1
ATOM 2642 O O . CYS A 1 344 ? 40.768 86.988 14.989 1.00 15.22 344 CYS A O 1
ATOM 2645 N N . GLU A 1 345 ? 40.588 86.517 17.209 1.00 14.23 345 GLU A N 1
ATOM 2646 C CA . GLU A 1 345 ? 41.891 87.050 17.660 1.00 15.57 345 GLU A CA 1
ATOM 2647 C C . GLU A 1 345 ? 42.759 85.896 18.154 1.00 14.26 345 GLU A C 1
ATOM 2648 O O . GLU A 1 345 ? 42.414 85.263 19.142 1.00 14.41 345 GLU A O 1
ATOM 2654 N N . PRO A 1 346 ? 43.892 85.564 17.496 1.00 14.78 346 PRO A N 1
ATOM 2655 C CA . PRO A 1 346 ? 44.799 84.555 18.026 1.00 14.17 346 PRO A CA 1
ATOM 2656 C C . PRO A 1 346 ? 45.453 85.043 19.330 1.00 13.92 346 PRO A C 1
ATOM 2657 O O . PRO A 1 346 ? 45.812 86.219 19.442 1.00 14.09 346 PRO A O 1
ATOM 2661 N N . ILE A 1 347 ? 45.628 84.103 20.262 1.00 12.80 347 ILE A N 1
ATOM 2662 C CA . ILE A 1 347 ? 46.395 84.304 21.517 1.00 13.35 347 ILE A CA 1
ATOM 2663 C C . ILE A 1 347 ? 47.461 83.207 21.550 1.00 12.95 347 ILE A C 1
ATOM 2664 O O . ILE A 1 347 ? 47.111 82.034 21.507 1.00 11.99 347 ILE A O 1
ATOM 2669 N N . ILE A 1 348 ? 48.720 83.619 21.613 1.00 13.10 348 ILE A N 1
ATOM 2670 C CA . ILE A 1 348 ? 49.908 82.729 21.547 1.00 13.32 348 ILE A CA 1
ATOM 2671 C C . ILE A 1 348 ? 50.381 82.453 22.978 1.00 12.85 348 ILE A C 1
ATOM 2672 O O . ILE A 1 348 ? 50.585 83.425 23.740 1.00 13.00 348 ILE A O 1
ATOM 2677 N N A MET A 1 349 ? 50.588 81.179 23.313 0.50 13.09 349 MET A N 1
ATOM 2678 N N B MET A 1 349 ? 50.528 81.179 23.354 0.50 12.22 349 MET A N 1
ATOM 2679 C CA A MET A 1 349 ? 51.193 80.767 24.605 0.50 13.15 349 MET A CA 1
ATOM 2680 C CA B MET A 1 349 ? 51.187 80.794 24.632 0.50 11.75 349 MET A CA 1
ATOM 2681 C C A MET A 1 349 ? 52.633 80.325 24.342 0.50 12.71 349 MET A C 1
ATOM 2682 C C B MET A 1 349 ? 52.625 80.386 24.307 0.50 11.93 349 MET A C 1
ATOM 2683 O O A MET A 1 349 ? 52.837 79.428 23.507 0.50 12.37 349 MET A O 1
ATOM 2684 O O B MET A 1 349 ? 52.819 79.579 23.388 0.50 11.90 349 MET A O 1
ATOM 2693 N N . THR A 1 350 ? 53.583 80.915 25.062 1.00 12.47 350 THR A N 1
ATOM 2694 C CA . THR A 1 350 ? 55.030 80.738 24.809 1.00 12.81 350 THR A CA 1
ATOM 2695 C C . THR A 1 350 ? 55.699 80.189 26.067 1.00 12.37 350 THR A C 1
ATOM 2696 O O . THR A 1 350 ? 55.374 80.671 27.178 1.00 12.70 350 THR A O 1
ATOM 2700 N N . VAL A 1 351 ? 56.635 79.253 25.892 1.00 12.78 351 VAL A N 1
ATOM 2701 C CA . VAL A 1 351 ? 57.618 78.879 26.940 1.00 13.76 351 VAL A CA 1
ATOM 2702 C C . VAL A 1 351 ? 58.886 79.634 26.577 1.00 14.47 351 VAL A C 1
ATOM 2703 O O . VAL A 1 351 ? 59.491 79.344 25.547 1.00 14.61 351 VAL A O 1
ATOM 2707 N N A PRO A 1 352 ? 59.339 80.664 27.321 0.50 14.96 352 PRO A N 1
ATOM 2708 N N B PRO A 1 352 ? 59.254 80.646 27.391 0.50 15.08 352 PRO A N 1
ATOM 2709 C CA A PRO A 1 352 ? 60.338 81.592 26.765 0.50 15.31 352 PRO A CA 1
ATOM 2710 C CA B PRO A 1 352 ? 60.479 81.398 27.164 0.50 15.50 352 PRO A CA 1
ATOM 2711 C C A PRO A 1 352 ? 61.818 81.175 26.868 0.50 16.32 352 PRO A C 1
ATOM 2712 C C B PRO A 1 352 ? 61.681 80.462 27.311 0.50 16.10 352 PRO A C 1
ATOM 2713 O O A PRO A 1 352 ? 62.565 81.789 27.601 0.50 16.69 352 PRO A O 1
ATOM 2714 O O B PRO A 1 352 ? 61.871 79.855 28.352 0.50 16.59 352 PRO A O 1
ATOM 2721 N N A ARG A 1 353 ? 62.227 80.188 26.077 0.50 16.92 353 ARG A N 1
ATOM 2722 N N B ARG A 1 353 ? 62.395 80.320 26.206 0.50 16.82 353 ARG A N 1
ATOM 2723 C CA A ARG A 1 353 ? 63.597 79.604 26.126 0.50 17.87 353 ARG A CA 1
ATOM 2724 C CA B ARG A 1 353 ? 63.687 79.596 26.134 0.50 17.48 353 ARG A CA 1
ATOM 2725 C C A ARG A 1 353 ? 64.658 80.588 25.602 0.50 19.28 353 ARG A C 1
ATOM 2726 C C B ARG A 1 353 ? 64.735 80.489 25.468 0.50 19.01 353 ARG A C 1
ATOM 2727 O O A ARG A 1 353 ? 65.795 80.522 26.117 0.50 20.82 353 ARG A O 1
ATOM 2728 O O B ARG A 1 353 ? 65.926 80.238 25.716 0.50 19.86 353 ARG A O 1
ATOM 2743 N N . LYS A 1 354 ? 64.310 81.439 24.635 1.00 20.27 354 LYS A N 1
ATOM 2744 C CA . LYS A 1 354 ? 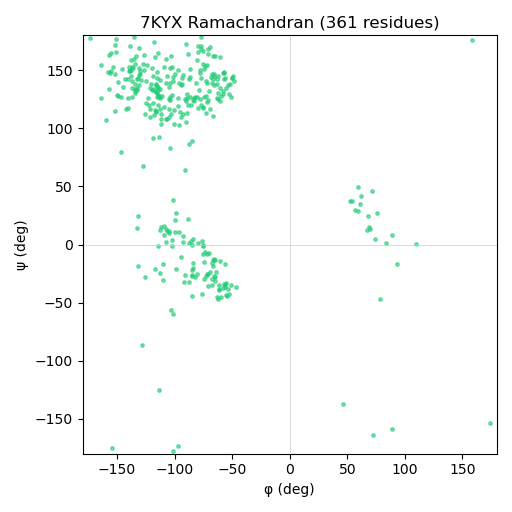65.227 82.418 23.980 1.00 24.62 354 LYS A CA 1
ATOM 2745 C C . LYS A 1 354 ? 66.353 81.622 23.301 1.00 25.54 354 LYS A C 1
ATOM 2746 O O . LYS A 1 354 ? 67.563 81.894 23.577 1.00 24.48 354 LYS A O 1
ATOM 2752 N N . SER A 1 355 ? 65.967 80.607 22.525 1.00 25.41 355 SER A N 1
ATOM 2753 C CA . SER A 1 355 ? 66.902 79.653 21.876 1.00 25.99 355 SER A CA 1
ATOM 2754 C C . SER A 1 355 ? 66.502 79.452 20.418 1.00 27.32 355 SER A C 1
ATOM 2755 O O . SER A 1 355 ? 65.303 79.269 20.158 1.00 28.28 355 SER A O 1
ATOM 2758 N N . ASP A 1 356 ? 67.493 79.416 19.530 1.00 27.68 356 ASP A N 1
ATOM 2759 C CA . ASP A 1 356 ? 67.326 79.108 18.090 1.00 30.63 356 ASP A CA 1
ATOM 2760 C C . ASP A 1 356 ? 67.349 77.589 17.890 1.00 26.47 356 ASP A C 1
ATOM 2761 O O . ASP A 1 356 ? 67.295 77.155 16.719 1.00 31.60 356 ASP A O 1
ATOM 2766 N N . LEU A 1 357 ? 67.515 76.809 18.958 1.00 20.25 357 LEU A N 1
ATOM 2767 C CA . LEU A 1 357 ? 67.611 75.338 18.849 1.00 19.15 357 LEU A CA 1
ATOM 2768 C C . LEU A 1 357 ? 66.211 74.764 19.050 1.00 18.27 357 LEU A C 1
ATOM 2769 O O . LEU A 1 357 ? 65.453 75.295 19.897 1.00 17.59 357 LEU A O 1
ATOM 2774 N N . PHE A 1 358 ? 65.894 73.703 18.320 1.00 16.26 358 PHE A N 1
ATOM 2775 C CA . PHE A 1 358 ? 64.615 72.971 18.515 1.00 15.33 358 PHE A CA 1
ATOM 2776 C C . PHE A 1 358 ? 64.562 72.429 19.951 1.00 15.26 358 PHE A C 1
ATOM 2777 O O . PHE A 1 358 ? 65.486 71.698 20.412 1.00 14.68 358 PHE A O 1
ATOM 2785 N N . GLN A 1 359 ? 63.517 72.796 20.702 1.00 15.42 359 GLN A N 1
ATOM 2786 C CA . GLN A 1 359 ? 63.389 72.442 22.134 1.00 16.32 359 GLN A CA 1
ATOM 2787 C C . GLN A 1 359 ? 62.703 71.071 22.255 1.00 17.75 359 GLN A C 1
ATOM 2788 O O . GLN A 1 359 ? 61.477 71.010 22.403 1.00 15.69 359 GLN A O 1
ATOM 2794 N N . ASP A 1 360 ? 63.466 69.981 22.191 1.00 20.05 360 ASP A N 1
ATOM 2795 C CA . ASP A 1 360 ? 62.901 68.603 22.160 1.00 22.69 360 ASP A CA 1
ATOM 2796 C C . ASP A 1 360 ? 62.029 68.317 23.367 1.00 22.09 360 ASP A C 1
ATOM 2797 O O . ASP A 1 360 ? 61.031 67.569 23.234 1.00 23.50 360 ASP A O 1
ATOM 2802 N N . ASP A 1 361 ? 62.406 68.824 24.533 1.00 21.67 361 ASP A N 1
ATOM 2803 C CA . ASP A 1 361 ? 61.670 68.500 25.772 1.00 24.15 361 ASP A CA 1
ATOM 2804 C C . ASP A 1 361 ? 60.267 69.101 25.677 1.00 23.12 361 ASP A C 1
ATOM 2805 O O . ASP A 1 361 ? 59.352 68.529 26.306 1.00 24.25 361 ASP A O 1
ATOM 2810 N N . LEU A 1 362 ? 60.074 70.184 24.912 1.00 18.74 362 LEU A N 1
ATOM 2811 C CA . LEU A 1 362 ? 58.721 70.801 24.755 1.00 17.17 362 LEU A CA 1
ATOM 2812 C C . LEU A 1 362 ? 57.920 70.107 23.660 1.00 16.42 362 LEU A C 1
ATOM 2813 O O . LEU A 1 362 ? 56.668 70.212 23.688 1.00 16.79 362 LEU A O 1
ATOM 2818 N N . TYR A 1 363 ? 58.600 69.514 22.686 1.00 14.99 363 TYR A N 1
ATOM 2819 C CA . TYR A 1 363 ? 58.004 69.009 21.436 1.00 15.60 363 TYR A CA 1
ATOM 2820 C C . TYR A 1 363 ? 58.408 67.562 21.215 1.00 17.87 363 TYR A C 1
ATOM 2821 O O . TYR A 1 363 ? 59.100 67.240 20.254 1.00 19.04 363 TYR A O 1
ATOM 2830 N N . PRO A 1 364 ? 57.924 66.644 22.068 1.00 17.97 364 PRO A N 1
ATOM 2831 C CA . PRO A 1 364 ? 58.088 65.219 21.809 1.00 18.04 364 PRO A CA 1
ATOM 2832 C C . PRO A 1 364 ? 57.315 64.821 20.546 1.00 18.88 364 PRO A C 1
ATOM 2833 O O . PRO A 1 364 ? 56.437 65.547 20.060 1.00 18.12 364 PRO A O 1
ATOM 2837 N N . ASP A 1 365 ? 57.656 63.671 19.978 1.00 20.43 365 ASP A N 1
ATOM 2838 C CA . ASP A 1 365 ? 56.948 63.170 18.782 1.00 20.46 365 ASP A CA 1
ATOM 2839 C C . ASP A 1 365 ? 55.452 63.073 19.128 1.00 19.34 365 ASP A C 1
ATOM 2840 O O . ASP A 1 365 ? 55.123 62.740 20.283 1.00 19.21 365 ASP A O 1
ATOM 2845 N N . THR A 1 366 ? 54.608 63.388 18.157 1.00 18.36 366 THR A N 1
ATOM 2846 C CA . THR A 1 366 ? 53.172 63.707 18.360 1.00 19.06 366 THR A CA 1
ATOM 2847 C C . THR A 1 366 ? 52.357 62.994 17.296 1.00 17.69 366 THR A C 1
ATOM 2848 O O . THR A 1 366 ? 52.829 62.743 16.192 1.00 17.79 366 THR A O 1
ATOM 2852 N N . PRO A 1 367 ? 51.078 62.648 17.557 1.00 17.57 367 PRO A N 1
ATOM 2853 C CA . PRO A 1 367 ? 50.274 61.999 16.533 1.00 17.71 367 PRO A CA 1
ATOM 2854 C C . PRO A 1 367 ? 50.253 62.771 15.211 1.00 19.29 367 PRO A C 1
ATOM 2855 O O . PRO A 1 367 ? 50.002 63.975 15.189 1.00 20.42 367 PRO A O 1
ATOM 2859 N N . GLY A 1 368 ? 50.532 62.048 14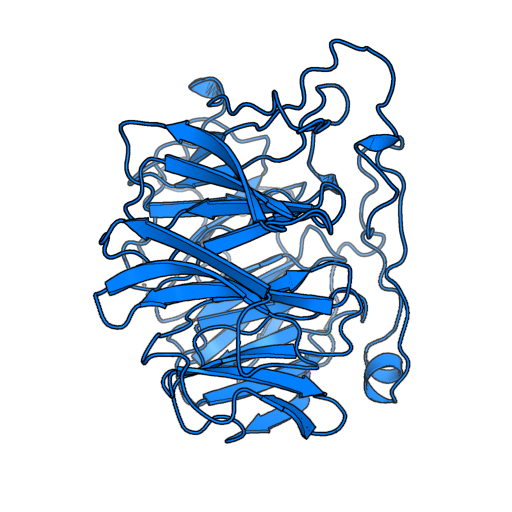.139 1.00 18.42 368 GLY A N 1
ATOM 2860 C CA . GLY A 1 368 ? 50.589 62.618 12.790 1.00 19.32 368 GLY A CA 1
ATOM 2861 C C . GLY A 1 368 ? 49.285 62.410 12.029 1.00 18.85 368 GLY A C 1
ATOM 2862 O O . GLY A 1 368 ? 48.280 61.920 12.548 1.00 20.83 368 GLY A O 1
ATOM 2863 N N . PRO A 1 369 ? 49.288 62.773 10.736 1.00 19.38 369 PRO A N 1
ATOM 2864 C CA . PRO A 1 369 ? 48.095 62.706 9.912 1.00 20.38 369 PRO A CA 1
ATOM 2865 C C . PRO A 1 369 ? 47.808 61.332 9.294 1.00 20.53 369 PRO A C 1
ATOM 2866 O O . PRO A 1 369 ? 46.918 61.262 8.494 1.00 21.62 369 PRO A O 1
ATOM 2870 N N . GLU A 1 370 ? 48.584 60.297 9.619 1.00 21.02 370 GLU A N 1
ATOM 2871 C CA . GLU A 1 370 ? 48.356 58.939 9.065 1.00 22.22 370 GLU A CA 1
ATOM 2872 C C . GLU A 1 370 ? 47.672 58.099 10.134 1.00 19.22 370 GLU A C 1
ATOM 2873 O O . GLU A 1 370 ? 48.149 58.015 11.259 1.00 19.25 370 GLU A O 1
ATOM 2879 N N . PRO A 1 371 ? 46.549 57.427 9.802 1.00 17.95 371 PRO A N 1
ATOM 2880 C CA . PRO A 1 371 ? 45.888 56.539 10.752 1.00 17.80 371 PRO A CA 1
ATOM 2881 C C . PRO A 1 371 ? 46.739 55.301 11.062 1.00 17.01 371 PRO A C 1
ATOM 2882 O O . PRO A 1 371 ? 47.461 54.842 10.203 1.00 18.60 371 PRO A O 1
ATOM 2886 N N . ALA A 1 372 ? 46.645 54.800 12.289 1.00 15.88 372 ALA A N 1
ATOM 2887 C CA . ALA A 1 372 ? 47.343 53.583 12.745 1.00 16.13 372 ALA A CA 1
ATOM 2888 C C . ALA A 1 372 ? 46.565 52.331 12.317 1.00 16.47 372 ALA A C 1
ATOM 2889 O O . ALA A 1 372 ? 47.197 51.255 12.237 1.00 17.79 372 ALA A O 1
ATOM 2891 N N . LEU A 1 373 ? 45.241 52.429 12.166 1.00 16.52 373 LEU A N 1
ATOM 2892 C CA . LEU A 1 373 ? 44.327 51.284 11.914 1.00 18.18 373 LEU A CA 1
ATOM 2893 C C . LEU A 1 373 ? 43.319 51.670 10.842 1.00 17.34 373 LEU A C 1
ATOM 2894 O O . LEU A 1 373 ? 42.950 52.873 10.756 1.00 16.82 373 LEU A O 1
ATOM 2899 N N . GLU A 1 374 ? 42.818 50.671 10.120 1.00 17.81 374 GLU A N 1
ATOM 2900 C CA . GLU A 1 374 ? 41.572 50.799 9.334 1.00 19.85 374 GLU A CA 1
ATOM 2901 C C . GLU A 1 374 ? 40.363 50.638 10.262 1.00 17.61 374 GLU A C 1
ATOM 2902 O O . GLU A 1 374 ? 40.502 50.051 11.372 1.00 16.62 374 GLU A O 1
ATOM 2908 N N . ALA A 1 375 ? 39.208 51.151 9.832 1.00 18.07 375 ALA A N 1
ATOM 2909 C CA . ALA A 1 375 ? 37.947 51.112 10.602 1.00 18.45 375 ALA A CA 1
ATOM 2910 C C . ALA A 1 375 ? 37.634 49.662 10.994 1.00 19.61 375 ALA A C 1
ATOM 2911 O O . ALA A 1 375 ? 37.259 49.413 12.153 1.00 17.25 375 ALA A O 1
ATOM 2913 N N . ASP A 1 376 ? 37.781 48.718 10.059 1.00 20.01 376 ASP A N 1
ATOM 2914 C CA . ASP A 1 376 ? 37.369 47.310 10.302 1.00 22.44 376 ASP A CA 1
ATOM 2915 C C . ASP A 1 376 ? 38.332 46.647 11.298 1.00 20.23 376 ASP A C 1
ATOM 2916 O O . ASP A 1 376 ? 37.850 45.857 12.142 1.00 20.77 376 ASP A O 1
ATOM 2921 N N . GLU A 1 377 ? 39.624 46.982 11.254 1.00 18.52 377 GLU A N 1
ATOM 2922 C CA . GLU A 1 377 ? 40.622 46.476 12.237 1.00 17.95 377 GLU A CA 1
ATOM 2923 C C . GLU A 1 377 ? 40.261 46.983 13.628 1.00 17.14 377 GLU A C 1
ATOM 2924 O O . GLU A 1 377 ? 40.294 46.176 14.588 1.00 16.37 377 GLU A O 1
ATOM 2930 N N . TRP A 1 378 ? 39.930 48.271 13.745 1.00 15.35 378 TRP A N 1
ATOM 2931 C CA . TRP A 1 378 ? 39.552 48.838 15.055 1.00 14.65 378 TRP A CA 1
ATOM 2932 C C . TRP A 1 378 ? 38.286 48.140 15.550 1.00 14.90 378 TRP A C 1
ATOM 2933 O O . TRP A 1 378 ? 38.223 47.750 16.744 1.00 15.03 378 TRP A O 1
ATOM 2944 N N . LEU A 1 379 ? 37.277 47.996 14.685 1.00 14.52 379 LEU A N 1
ATOM 2945 C CA . LEU A 1 379 ? 35.989 47.393 15.117 1.00 16.30 379 LEU A CA 1
ATOM 2946 C C . LEU A 1 379 ? 36.193 45.951 15.608 1.00 16.33 379 LEU A C 1
ATOM 2947 O O . LEU A 1 379 ? 35.506 45.551 16.579 1.00 18.50 379 LEU A O 1
ATOM 2952 N N . SER A 1 380 ? 37.133 45.232 14.988 1.00 17.72 380 SER A N 1
ATOM 2953 C CA . SER A 1 380 ? 37.477 43.822 15.319 1.00 19.14 380 SER A CA 1
ATOM 2954 C C . SER A 1 380 ? 38.214 43.747 16.656 1.00 20.02 380 SER A C 1
ATOM 2955 O O . SER A 1 380 ? 38.483 42.616 17.088 1.00 20.70 380 SER A O 1
ATOM 2958 N N . GLY A 1 381 ? 38.591 44.889 17.247 1.00 18.85 381 GLY A N 1
ATOM 2959 C CA . GLY A 1 381 ? 39.139 44.956 18.608 1.00 18.10 381 GLY A CA 1
ATOM 2960 C C . GLY A 1 381 ? 40.616 45.300 18.652 1.00 15.77 381 GLY A C 1
ATOM 2961 O O . GLY A 1 381 ? 41.144 45.405 19.782 1.00 17.56 381 GLY A O 1
ATOM 2962 N N . GLN A 1 382 ? 41.281 45.510 17.518 1.00 16.60 382 GLN A N 1
ATOM 2963 C CA . GLN A 1 382 ? 42.715 45.907 17.532 1.00 18.06 382 GLN A CA 1
ATOM 2964 C C . GLN A 1 382 ? 42.848 47.275 18.212 1.00 17.52 382 GLN A C 1
ATOM 2965 O O . GLN A 1 382 ? 42.002 48.152 17.937 1.00 16.85 382 GLN A O 1
ATOM 2971 N N . ASP A 1 383 ? 43.868 47.445 19.064 1.00 17.69 383 ASP A N 1
ATOM 2972 C CA . ASP A 1 383 ? 44.324 48.766 19.565 1.00 17.59 383 ASP A CA 1
ATOM 2973 C C . ASP A 1 383 ? 45.721 49.033 18.995 1.00 18.74 383 ASP A C 1
ATOM 2974 O O . ASP A 1 383 ? 46.528 48.100 18.855 1.00 21.29 383 ASP A O 1
ATOM 2979 N N . ALA A 1 384 ? 45.978 50.274 18.623 1.00 18.66 384 ALA A N 1
ATOM 2980 C CA . ALA A 1 384 ? 47.310 50.750 18.206 1.00 18.17 384 ALA A CA 1
ATOM 2981 C C . ALA A 1 384 ? 47.542 52.124 18.818 1.00 19.87 384 ALA A C 1
ATOM 2982 O O . ALA A 1 384 ? 46.571 52.854 19.009 1.00 19.89 384 ALA A O 1
ATOM 2984 N N . GLU A 1 385 ? 48.790 52.460 19.100 1.00 19.61 385 GLU A N 1
ATOM 2985 C CA . GLU A 1 385 ? 49.147 53.847 19.459 1.00 21.11 385 GLU A CA 1
ATOM 2986 C C . GLU A 1 385 ? 49.091 54.662 18.174 1.00 19.88 385 GLU A C 1
ATOM 2987 O O . GLU A 1 385 ? 49.245 54.137 17.071 1.00 19.14 385 GLU A O 1
ATOM 2993 N N . PRO A 1 386 ? 48.834 55.982 18.261 1.00 18.56 386 PRO A N 1
ATOM 2994 C CA . PRO A 1 386 ? 48.894 56.827 17.075 1.00 18.58 386 PRO A CA 1
ATOM 2995 C C . PRO A 1 386 ? 50.267 56.732 16.405 1.00 18.64 386 PRO A C 1
ATOM 2996 O O . PRO A 1 386 ? 51.258 56.525 17.078 1.00 20.77 386 PRO A O 1
ATOM 3000 N N . VAL A 1 387 ? 50.269 56.867 15.089 1.00 18.38 387 VAL A N 1
ATOM 3001 C CA . VAL A 1 387 ? 51.517 56.960 14.281 1.00 20.80 387 VAL A CA 1
ATOM 3002 C C . VAL A 1 387 ? 52.108 58.347 14.541 1.00 21.02 387 VAL A C 1
ATOM 3003 O O . VAL A 1 387 ? 51.447 59.340 14.182 1.00 20.11 387 VAL A O 1
ATOM 3007 N N . LEU A 1 388 ? 53.271 58.400 15.185 1.00 20.71 388 LEU A N 1
ATOM 3008 C CA . LEU A 1 388 ? 53.884 59.674 15.639 1.00 21.12 388 LEU A CA 1
ATOM 3009 C C . LEU A 1 388 ? 54.720 60.276 14.510 1.00 22.41 388 LEU A C 1
ATOM 3010 O O . LEU A 1 388 ? 55.272 59.524 13.675 1.00 22.39 388 LEU A O 1
ATOM 3015 N N . ILE A 1 389 ? 54.819 61.602 14.521 1.00 22.79 389 ILE A N 1
ATOM 3016 C CA . ILE A 1 389 ? 55.725 62.371 13.628 1.00 22.73 389 ILE A CA 1
ATOM 3017 C C . ILE A 1 389 ? 56.580 63.282 14.496 1.00 22.95 389 ILE A C 1
ATOM 3018 O O . ILE A 1 389 ? 56.244 63.486 15.673 1.00 20.68 389 ILE A O 1
ATOM 3023 N N . SER A 1 390 ? 57.682 63.787 13.940 1.00 22.49 390 SER A N 1
ATOM 3024 C CA . SER A 1 390 ? 58.487 64.834 14.605 1.00 21.94 390 SER A CA 1
ATOM 3025 C C . SER A 1 390 ? 58.044 66.210 14.132 1.00 19.00 390 SER A C 1
ATOM 3026 O O . SER A 1 390 ? 57.818 66.388 12.937 1.00 20.56 390 SER A O 1
ATOM 3029 N N . LEU A 1 391 ? 57.935 67.168 15.052 1.00 17.45 391 LEU A N 1
ATOM 3030 C CA . LEU A 1 391 ? 57.575 68.564 14.715 1.00 19.68 391 LEU A CA 1
ATOM 3031 C C . LEU A 1 391 ? 58.790 69.333 14.184 1.00 21.29 391 LEU A C 1
ATOM 3032 O O . LEU A 1 391 ? 58.618 70.471 13.757 1.00 21.21 391 LEU A O 1
ATOM 3037 N N A ARG A 1 392 ? 59.986 68.746 14.240 0.50 22.99 392 ARG A N 1
ATOM 3038 N N B ARG A 1 392 ? 59.986 68.747 14.245 0.50 23.19 392 ARG A N 1
ATOM 3039 C CA A ARG A 1 392 ? 61.212 69.428 13.750 0.50 25.37 392 ARG A CA 1
ATOM 3040 C CA B ARG A 1 392 ? 61.209 69.426 13.750 0.50 25.74 392 ARG A CA 1
ATOM 3041 C C A ARG A 1 392 ? 61.201 69.414 12.218 0.50 29.08 392 ARG A C 1
ATOM 3042 C C B ARG A 1 392 ? 61.171 69.433 12.218 0.50 29.28 392 ARG A C 1
ATOM 3043 O O A ARG A 1 392 ? 61.774 70.341 11.634 0.50 33.23 392 ARG A O 1
ATOM 3044 O O B ARG A 1 392 ? 61.684 70.397 11.638 0.50 33.60 392 ARG A O 1
ATOM 3059 N N . ASP A 1 393 ? 60.544 68.420 11.604 1.00 32.37 393 ASP A N 1
ATOM 3060 C CA . ASP A 1 393 ? 60.480 68.240 10.125 1.00 38.11 393 ASP A CA 1
ATOM 3061 C C . ASP A 1 393 ? 59.516 69.251 9.480 1.00 41.35 393 ASP A C 1
ATOM 3062 O O . ASP A 1 393 ? 59.331 69.154 8.251 1.00 42.88 393 ASP A O 1
ATOM 3067 N N . GLY A 1 394 ? 58.928 70.178 10.251 1.00 42.57 394 GLY A N 1
ATOM 3068 C CA . GLY A 1 394 ? 57.991 71.210 9.757 1.00 43.88 394 GLY A CA 1
ATOM 3069 C C . GLY A 1 394 ? 56.649 70.594 9.401 1.00 46.36 394 GLY A C 1
ATOM 3070 O O . GLY A 1 394 ? 56.417 69.443 9.808 1.00 47.65 394 GLY A O 1
ATOM 3071 N N . TYR A 1 395 ? 55.799 71.299 8.643 1.00 44.78 395 TYR A N 1
ATOM 3072 C CA . TYR A 1 395 ? 54.465 70.787 8.222 1.00 45.26 395 TYR A CA 1
ATOM 3073 C C . TYR A 1 395 ? 54.616 69.638 7.212 1.00 48.93 395 TYR A C 1
ATOM 3074 O O . TYR A 1 395 ? 55.130 69.874 6.102 1.00 48.74 395 TYR A O 1
ATOM 3083 N N . VAL A 1 396 ? 54.164 68.436 7.595 1.00 53.60 396 VAL A N 1
ATOM 3084 C CA . VAL A 1 396 ? 54.062 67.228 6.723 1.00 56.39 396 VAL A CA 1
ATOM 3085 C C . VAL A 1 396 ? 52.593 67.051 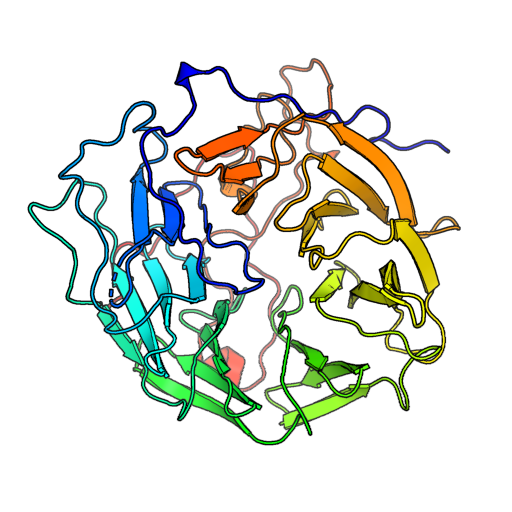6.346 1.00 59.64 396 VAL A C 1
ATOM 3086 O O . VAL A 1 396 ? 51.770 66.762 7.217 1.00 57.59 396 VAL A O 1
ATOM 3088 N N . PRO A 1 397 ? 52.210 67.230 5.056 1.00 62.24 397 PRO A N 1
ATOM 3089 C CA . PRO A 1 397 ? 50.808 67.121 4.653 1.00 61.84 397 PRO A CA 1
ATOM 3090 C C . PRO A 1 397 ? 50.307 65.685 4.769 1.00 62.19 397 PRO A C 1
ATOM 3091 O O . PRO A 1 397 ? 51.067 64.745 4.544 1.00 59.15 397 PRO A O 1
ATOM 3095 N N . PRO A 1 398 ? 49.026 65.472 5.155 1.00 61.54 398 PRO A N 1
ATOM 3096 C CA . PRO A 1 398 ? 48.405 64.148 5.071 1.00 62.54 398 PRO A CA 1
ATOM 3097 C C . PRO A 1 398 ? 48.586 63.509 3.683 1.00 64.41 398 PRO A C 1
ATOM 3098 O O . PRO A 1 398 ? 48.557 64.241 2.700 1.00 63.37 398 PRO A O 1
ATOM 3102 N N . LYS A 1 399 ? 48.778 62.184 3.627 1.00 64.92 399 LYS A N 1
ATOM 3103 C CA . LYS A 1 399 ? 48.858 61.411 2.355 1.00 66.35 399 LYS A CA 1
ATOM 3104 C C . LYS A 1 399 ? 47.523 61.549 1.611 1.00 68.23 399 LYS A C 1
ATOM 3105 O O . LYS A 1 399 ? 47.562 61.679 0.374 1.00 73.62 399 LYS A O 1
ATOM 3108 N N . HIS A 1 400 ? 46.400 61.545 2.343 1.00 67.58 400 HIS A N 1
ATOM 3109 C CA . HIS A 1 400 ? 45.014 61.672 1.807 1.00 66.26 400 HIS A CA 1
ATOM 3110 C C . HIS A 1 400 ? 44.663 63.149 1.579 1.00 64.74 400 HIS A C 1
ATOM 3111 O O . HIS A 1 400 ? 44.797 63.944 2.534 1.00 64.03 400 HIS A O 1
ATOM 3113 N N . ARG A 1 401 ? 44.228 63.493 0.359 1.00 63.35 401 ARG A N 1
ATOM 3114 C CA . ARG A 1 401 ? 43.732 64.844 -0.029 1.00 61.63 401 ARG A CA 1
ATOM 3115 C C . ARG A 1 401 ? 42.200 64.811 -0.109 1.00 58.16 401 ARG A C 1
ATOM 3116 O O . ARG A 1 401 ? 41.552 65.627 0.586 1.00 51.50 401 ARG A O 1
ATOM 3118 N N . GLU A 1 402 ? 41.655 63.898 -0.923 1.00 55.56 402 GLU A N 1
ATOM 3119 C CA . GLU A 1 402 ? 40.195 63.734 -1.168 1.00 58.93 402 GLU A CA 1
ATOM 3120 C C . GLU A 1 402 ? 39.698 62.460 -0.474 1.00 59.45 402 GLU A C 1
ATOM 3121 O O . GLU A 1 402 ? 40.043 61.358 -0.956 1.00 58.84 402 GLU A O 1
ATOM 3123 N N . LEU A 1 403 ? 38.930 62.605 0.614 1.00 56.75 403 LEU A N 1
ATOM 3124 C CA . LEU A 1 403 ? 38.178 61.488 1.254 1.00 58.50 403 LEU A CA 1
ATOM 3125 C C . LEU A 1 403 ? 37.088 61.031 0.274 1.00 63.08 403 LEU A C 1
ATOM 3126 O O . LEU A 1 403 ? 36.147 61.822 0.027 1.00 60.69 403 LEU A O 1
ATOM 3131 N N . ARG A 1 404 ? 37.244 59.823 -0.291 1.00 66.15 404 ARG A N 1
ATOM 3132 C CA . ARG A 1 404 ? 36.343 59.225 -1.318 1.00 62.29 404 ARG A CA 1
ATOM 3133 C C . ARG A 1 404 ? 35.350 58.281 -0.625 1.00 60.49 404 ARG A C 1
ATOM 3134 O O . ARG A 1 404 ? 35.810 57.385 0.113 1.00 54.87 404 ARG A O 1
ATOM 3136 N N . VAL A 1 405 ? 34.047 58.492 -0.854 1.00 60.55 405 VAL A N 1
ATOM 3137 C CA . VAL A 1 405 ? 32.921 57.751 -0.205 1.00 62.15 405 VAL A CA 1
ATOM 3138 C C . VAL A 1 405 ? 32.397 56.688 -1.178 1.00 63.62 405 VAL A C 1
ATOM 3139 O O . VAL A 1 405 ? 32.489 55.493 -0.890 1.00 66.66 405 VAL A O 1
#

Foldseek 3Di:
DDALCLPKAKDWDDPQQWEFQFQADPPPAFAQQWAAEQFWIWGWHDDCTWIAIDGSVPTDYDDPQQAIANQHRAYWQDKYAALQANQWMWTWGQSQKIFIARHDSDGDPHHRRDGLDIAHDGPGGWNDKDAQQFAPQWIWIAGQQRKIFIARNLVSDTLFIQGPPAVAGWQYWEAAQQRQWIWTFGPQQKIFIARRLVSDGPFMAPHHAQPWGWRYWDAANVGWIWTWTAHPQQFIKTFIGDRVCRRDTLAIDTDHNDDFTWDWDADNLSQKTWTDGAQAQKIWMWHADPPPVRTGTNDMDGDPAGFRGKYKYDPLNAPQQQQFLIWMFTHGSTMTIIMTIHSDPVDSDRPCSSWPWDAHSHHNHYPVCVSVPDTDRHDTDGCVVHRDHRPDNDSHD

Solvent-accessible surface area: 16714 Å² total; per-residue (Å²): 133,111,22,100,5,81,130,2,85,18,113,40,22,90,91,106,88,8,6,58,84,6,53,2,4,118,59,133,68,66,14,23,3,8,11,8,4,24,60,4,0,0,0,2,12,66,84,59,4,4,0,6,15,2,28,32,95,103,49,19,116,15,98,120,132,29,19,46,5,37,20,8,112,20,44,2,6,24,11,43,19,6,44,13,6,3,16,0,0,0,0,0,0,64,29,41,16,0,19,0,0,61,7,29,91,161,65,31,1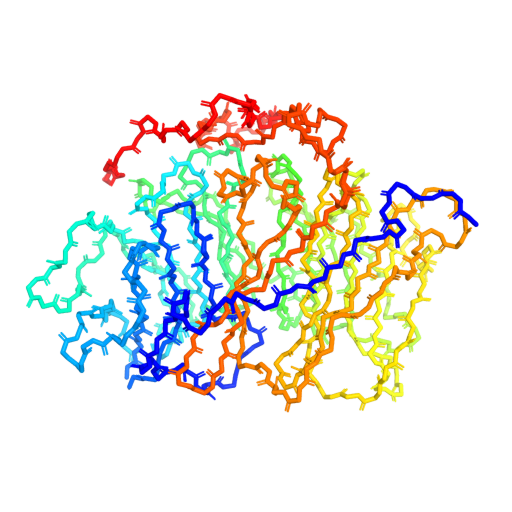82,118,64,34,78,106,36,47,32,51,3,137,42,12,89,117,101,0,4,21,11,24,14,1,35,1,1,82,26,1,0,0,0,2,7,25,32,31,21,0,5,0,6,18,0,10,80,23,94,73,30,33,63,12,89,116,40,2,92,49,52,12,52,10,14,28,19,22,70,24,0,16,46,0,0,0,0,1,120,44,74,8,0,17,6,0,28,1,54,93,40,100,48,76,22,90,11,111,190,48,28,125,21,13,98,15,16,34,3,27,16,10,67,105,31,60,0,0,6,2,8,11,11,175,139,51,44,1,19,0,5,4,14,40,27,143,63,16,85,118,25,52,14,76,58,83,50,43,99,48,100,16,16,4,17,18,28,37,2,68,55,6,29,0,0,0,0,2,1,55,52,14,42,18,4,38,3,3,15,18,42,138,94,94,90,55,9,11,118,22,65,40,31,82,37,187,72,59,5,70,0,3,1,50,3,54,35,33,16,16,54,30,88,105,7,4,2,0,40,0,5,5,0,15,54,157,77,0,32,8,1,42,0,22,4,52,79,198,41,156,135,45,26,86,71,3,6,50,82,4,72,7,6,55,19,31,8,72,9,100,69,0,67,105,42,99,77,25,119,20,66,98,37,27,13,135,114,42,98,40,94,19,116,38,77,76,22,88,86

Sequence (397 aa):
RQSKFRHVFGQAAKADQAYEDIRVVSKVTTWDSSFCAVVNPKFLAIIVEAGGAFIVLPLAKTGRVDKNYPLVTGHTAPVLDIDWCPHNDNVIASASDDTTIMVWQIPDYTPMRNITEPIITLEGHSKRVGILSWHPTARNVLLSAGGDNVIIIWNVVGTGEVLLSLDDMHPDVIHSVCCWNSNGSLLATTCKDKTLRIIDPRKGQVVAEQARPHEGARPLLRAVFTADGKLLSTGFSRMSERQLALWDPNNFEEPVALQEMDTSNGVLLPFYDPDSSIVYLCGKGDSSSIRYFEITDEPPFVHYLNTFSSKEPQRGMGFMPKRGLDVSKCEIIARFYKLHERKCEPIIMMTVPPRRKSDLFQDDLYPDTPGPEPALEADEWLSGQDAEPVLISLRRDGYVPPKHRELRV

GO terms:
  GO:0005515 protein binding (F, IPI)